Protein 3R0P (pdb70)

Structure (mmCIF, N/CA/C/O backbone):
data_3R0P
#
_entry.id   3R0P
#
_cell.length_a   82.414
_cell.length_b   82.680
_cell.length_c   99.311
_cell.angle_alpha   90.00
_cell.angle_beta   90.00
_cell.angle_gamma   90.00
#
_symmetry.space_group_name_H-M   'P 21 21 21'
#
loop_
_entity.id
_entity.type
_entity.pdbx_description
1 polymer 'L-PSP putative endoribonuclease'
2 water water
#
loop_
_atom_site.group_PDB
_atom_site.id
_atom_site.type_symbol
_atom_site.label_atom_id
_atom_site.label_alt_id
_atom_site.label_comp_id
_atom_site.label_asym_id
_atom_site.label_entity_id
_atom_site.label_seq_id
_atom_site.pdbx_PDB_ins_code
_atom_site.Cartn_x
_atom_site.Cartn_y
_atom_site.Cartn_z
_atom_site.occupancy
_atom_site.B_iso_or_equiv
_atom_site.auth_seq_id
_atom_site.auth_comp_id
_atom_site.auth_asym_id
_atom_site.auth_atom_id
_atom_site.pdbx_PDB_model_num
ATOM 1 N N . ASN A 1 3 ? 6.837 24.794 64.256 1.00 67.82 3 ASN A N 1
ATOM 2 C CA . ASN A 1 3 ? 7.327 26.032 64.851 1.00 62.49 3 ASN A CA 1
ATOM 3 C C . ASN A 1 3 ? 8.534 26.588 64.099 1.00 54.45 3 ASN A C 1
ATOM 4 O O . ASN A 1 3 ? 8.471 27.676 63.538 1.00 54.89 3 ASN A O 1
ATOM 9 N N . LYS A 1 4 ? 9.634 25.845 64.089 1.00 45.67 4 LYS A N 1
ATOM 10 C CA . LYS A 1 4 ? 10.814 26.274 63.350 1.00 46.95 4 LYS A CA 1
ATOM 11 C C . LYS A 1 4 ? 10.913 25.491 62.045 1.00 48.04 4 LYS A C 1
ATOM 12 O O . LYS A 1 4 ? 10.649 24.288 62.007 1.00 50.57 4 LYS A O 1
ATOM 18 N N . ALA A 1 5 ? 11.286 26.177 60.973 1.00 35.67 5 ALA A N 1
ATOM 19 C CA . ALA A 1 5 ? 11.574 25.500 59.722 1.00 35.37 5 ALA A CA 1
ATOM 20 C C . ALA A 1 5 ? 13.019 25.766 59.361 1.00 33.05 5 ALA A C 1
ATOM 21 O O . ALA A 1 5 ? 13.499 26.904 59.455 1.00 28.25 5 ALA A O 1
ATOM 23 N N . ILE A 1 6 ? 13.717 24.714 58.962 1.00 23.94 6 ILE A N 1
ATOM 24 C CA . ILE A 1 6 ? 15.087 24.855 58.502 1.00 22.07 6 ILE A CA 1
ATOM 25 C C . ILE A 1 6 ? 15.126 25.116 57.002 1.00 21.64 6 ILE A C 1
ATOM 26 O O . ILE A 1 6 ? 14.499 24.398 56.224 1.00 23.62 6 ILE A O 1
ATOM 31 N N . ILE A 1 7 ? 15.867 26.144 56.599 1.00 19.72 7 ILE A N 1
ATOM 32 C CA . ILE A 1 7 ? 16.007 26.460 55.188 1.00 17.27 7 ILE A CA 1
ATOM 33 C C . ILE A 1 7 ? 17.190 25.716 54.561 1.00 20.62 7 ILE A C 1
ATOM 34 O O . ILE A 1 7 ? 18.302 25.740 55.092 1.00 24.80 7 ILE A O 1
ATOM 39 N N . HIS A 1 8 ? 16.943 25.062 53.426 1.00 17.95 8 HIS A N 1
ATOM 40 C CA . HIS A 1 8 ? 17.995 24.441 52.638 1.00 21.34 8 HIS A CA 1
ATOM 41 C C . HIS A 1 8 ? 17.894 24.958 51.203 1.00 24.60 8 HIS A C 1
ATOM 42 O O . HIS A 1 8 ? 16.899 24.689 50.539 1.00 27.28 8 HIS A O 1
ATOM 49 N N . SER A 1 9 ? 18.904 25.688 50.730 1.00 22.11 9 SER A N 1
ATOM 50 C CA . SER A 1 9 ? 19.011 26.028 49.308 1.00 19.77 9 SER A CA 1
ATOM 51 C C . SER A 1 9 ? 20.193 25.283 48.726 1.00 22.26 9 SER A C 1
ATOM 52 O O . SER A 1 9 ? 21.284 25.328 49.282 1.00 19.08 9 SER A O 1
ATOM 55 N N . ASP A 1 10 ? 19.995 24.600 47.601 1.00 20.44 10 ASP A N 1
ATOM 56 C CA . ASP A 1 10 ? 21.120 23.941 46.950 1.00 18.00 10 ASP A CA 1
ATOM 57 C C . ASP A 1 10 ? 21.883 24.905 46.041 1.00 22.67 10 ASP A C 1
ATOM 58 O O . ASP A 1 10 ? 22.880 24.534 45.415 1.00 23.68 10 ASP A O 1
ATOM 63 N N . ASN A 1 11 ? 21.417 26.151 46.002 1.00 18.93 11 ASN A N 1
ATOM 64 C CA . ASN A 1 11 ? 22.097 27.219 45.267 1.00 18.98 11 ASN A CA 1
ATOM 65 C C . ASN A 1 11 ? 22.964 28.107 46.149 1.00 29.28 11 ASN A C 1
ATOM 66 O O . ASN A 1 11 ? 23.533 29.094 45.680 1.00 22.99 11 ASN A O 1
ATOM 71 N N . ALA A 1 12 ? 23.042 27.766 47.434 1.00 19.20 12 ALA A N 1
ATOM 72 C CA . ALA A 1 12 ? 23.968 28.424 48.349 1.00 20.16 12 ALA A CA 1
ATOM 73 C C . ALA A 1 12 ? 24.855 27.347 48.968 1.00 19.17 12 ALA A C 1
ATOM 74 O O . ALA A 1 12 ? 24.514 26.160 48.919 1.00 20.12 12 ALA A O 1
ATOM 76 N N . PRO A 1 13 ? 26.019 27.740 49.504 1.00 21.40 13 PRO A N 1
ATOM 77 C CA . PRO A 1 13 ? 26.914 26.710 50.047 1.00 20.74 13 PRO A CA 1
ATOM 78 C C . PRO A 1 13 ? 26.222 25.883 51.129 1.00 26.18 13 PRO A C 1
ATOM 79 O O . PRO A 1 13 ? 25.515 26.429 51.980 1.00 17.71 13 PRO A O 1
ATOM 83 N N . ALA A 1 14 ? 26.400 24.568 51.071 1.00 20.51 14 ALA A N 1
ATOM 84 C CA . ALA A 1 14 ? 25.845 23.683 52.088 1.00 22.40 14 ALA A CA 1
ATOM 85 C C . ALA A 1 14 ? 26.296 24.096 53.479 1.00 22.04 14 ALA A C 1
ATOM 86 O O . ALA A 1 14 ? 27.459 24.430 53.684 1.00 23.17 14 ALA A O 1
ATOM 88 N N . ALA A 1 15 ? 25.375 24.074 54.434 1.00 23.14 15 ALA A N 1
ATOM 89 C CA . ALA A 1 15 ? 25.742 24.337 55.821 1.00 28.45 15 ALA A CA 1
ATOM 90 C C . ALA A 1 15 ? 26.344 23.059 56.391 1.00 28.54 15 ALA A C 1
ATOM 91 O O . ALA A 1 15 ? 25.620 22.127 56.728 1.00 32.49 15 ALA A O 1
ATOM 93 N N . ILE A 1 16 ? 27.668 22.989 56.466 1.00 23.11 16 ILE A N 1
ATOM 94 C CA . ILE A 1 16 ? 28.301 21.801 57.030 1.00 28.09 16 ILE A CA 1
ATOM 95 C C . ILE A 1 16 ? 28.440 21.957 58.541 1.00 26.21 16 ILE A C 1
ATOM 96 O O . ILE A 1 16 ? 28.678 23.056 59.037 1.00 27.73 16 ILE A O 1
ATOM 101 N N . GLY A 1 17 ? 28.297 20.860 59.276 1.00 25.20 17 GLY A N 1
ATOM 102 C CA . GLY A 1 17 ? 28.468 20.932 60.720 1.00 24.31 17 GLY A CA 1
ATOM 103 C C . GLY A 1 17 ? 27.230 21.411 61.456 1.00 27.01 17 GLY A C 1
ATOM 104 O O . GLY A 1 17 ? 26.102 21.188 61.009 1.00 25.87 17 GLY A O 1
ATOM 105 N N . THR A 1 18 ? 27.425 22.080 62.591 1.00 23.24 18 THR A N 1
ATOM 106 C CA . THR A 1 18 ? 26.309 22.282 63.504 1.00 22.32 18 THR A CA 1
ATOM 107 C C . THR A 1 18 ? 25.575 23.607 63.318 1.00 23.93 18 THR A C 1
ATOM 108 O O . THR A 1 18 ? 25.321 24.328 64.289 1.00 22.21 18 THR A O 1
ATOM 112 N N . TYR A 1 19 ? 25.229 23.934 62.078 1.00 19.64 19 TYR A N 1
ATOM 113 C CA . TYR A 1 19 ? 24.396 25.113 61.838 1.00 13.99 19 TYR A CA 1
ATOM 114 C C . TYR A 1 19 ? 23.483 24.895 60.638 1.00 23.85 19 TYR A C 1
ATOM 115 O O . TYR A 1 19 ? 23.664 23.918 59.885 1.00 19.87 19 TYR A O 1
ATOM 124 N N . SER A 1 20 ? 22.488 25.772 60.496 1.00 18.96 20 SER A N 1
ATOM 125 C CA . SER A 1 20 ? 21.566 25.751 59.361 1.00 14.92 20 SER A CA 1
ATOM 126 C C . SER A 1 20 ? 21.823 26.992 58.515 1.00 20.42 20 SER A C 1
ATOM 127 O O . SER A 1 20 ? 22.232 28.013 59.042 1.00 18.14 20 SER A O 1
ATOM 130 N N . GLN A 1 21 ? 21.566 26.913 57.215 1.00 13.78 21 GLN A N 1
ATOM 131 C CA . GLN A 1 21 ? 21.708 28.088 56.356 1.00 10.89 21 GLN A CA 1
ATOM 132 C C . GLN A 1 21 ? 20.820 29.213 56.861 1.00 16.10 21 GLN A C 1
ATOM 133 O O . GLN A 1 21 ? 21.205 30.380 56.848 1.00 16.29 21 GLN A O 1
ATOM 139 N N . ALA A 1 22 ? 19.615 28.852 57.287 1.00 17.42 22 ALA A N 1
ATOM 140 C CA . ALA A 1 22 ? 18.708 29.816 57.908 1.00 18.38 22 ALA A CA 1
ATOM 141 C C . ALA A 1 22 ? 17.627 29.084 58.688 1.00 18.36 22 ALA A C 1
ATOM 142 O O . ALA A 1 22 ? 17.364 27.899 58.451 1.00 17.58 22 ALA A O 1
ATOM 144 N N . VAL A 1 23 ? 17.018 29.787 59.639 1.00 18.04 23 VAL A N 1
ATOM 145 C CA . VAL A 1 23 ? 15.913 29.241 60.415 1.00 17.79 23 VAL A CA 1
ATOM 146 C C . VAL A 1 23 ? 14.759 30.210 60.284 1.00 18.81 23 VAL A C 1
ATOM 147 O O . VAL A 1 23 ? 14.922 31.411 60.499 1.00 21.32 23 VAL A O 1
ATOM 151 N N . LYS A 1 24 ? 13.586 29.689 59.959 1.00 19.83 24 LYS A N 1
ATOM 152 C CA . LYS A 1 24 ? 12.411 30.533 59.774 1.00 23.72 24 LYS A CA 1
ATOM 153 C C . LYS A 1 24 ? 11.360 30.213 60.825 1.00 28.05 24 LYS A C 1
ATOM 154 O O . LYS A 1 24 ? 11.020 29.051 61.032 1.00 26.12 24 LYS A O 1
ATOM 160 N N . VAL A 1 25 ? 10.847 31.249 61.483 1.00 25.74 25 VAL A N 1
ATOM 161 C CA . VAL A 1 25 ? 9.839 31.077 62.519 1.00 27.46 25 VAL A CA 1
ATOM 162 C C . VAL A 1 25 ? 8.841 32.234 62.451 1.00 32.28 25 VAL A C 1
ATOM 163 O O . VAL A 1 25 ? 9.220 33.396 62.598 1.00 26.37 25 VAL A O 1
ATOM 167 N N . ASN A 1 26 ? 7.577 31.914 62.176 1.00 34.66 26 ASN A N 1
ATOM 168 C CA . ASN A 1 26 ? 6.521 32.925 62.077 1.00 42.83 26 ASN A CA 1
ATOM 169 C C . ASN A 1 26 ? 6.876 34.126 61.181 1.00 45.31 26 ASN A C 1
ATOM 170 O O . ASN A 1 26 ? 6.758 35.279 61.600 1.00 45.09 26 ASN A O 1
ATOM 175 N N . ASN A 1 27 ? 7.304 33.859 59.951 1.00 45.99 27 ASN A N 1
ATOM 176 C CA . ASN A 1 27 ? 7.586 34.935 58.986 1.00 42.44 27 ASN A CA 1
ATOM 177 C C . ASN A 1 27 ? 8.884 35.734 59.206 1.00 31.74 27 ASN A C 1
ATOM 178 O O . ASN A 1 27 ? 9.223 36.609 58.401 1.00 38.83 27 ASN A O 1
ATOM 183 N N . THR A 1 28 ? 9.602 35.456 60.289 1.00 25.38 28 THR A N 1
ATOM 184 C CA . THR A 1 28 ? 10.942 36.005 60.449 1.00 19.62 28 THR A CA 1
ATOM 185 C C . THR A 1 28 ? 11.992 34.956 60.107 1.00 24.35 28 THR A C 1
ATOM 186 O O . THR A 1 28 ? 11.920 33.812 60.574 1.00 23.50 28 THR A O 1
ATOM 190 N N . VAL A 1 29 ? 12.963 35.332 59.284 1.00 18.76 29 VAL A N 1
ATOM 191 C CA . VAL A 1 29 ? 14.011 34.396 58.883 1.00 20.29 29 VAL A CA 1
ATOM 192 C C . VAL A 1 29 ? 15.369 34.879 59.362 1.00 19.41 29 VAL A C 1
ATOM 193 O O . VAL A 1 29 ? 15.808 35.981 59.019 1.00 19.77 29 VAL A O 1
ATOM 197 N N . TYR A 1 30 ? 16.018 34.052 60.172 1.00 18.97 30 TYR A N 1
ATOM 198 C CA . TYR A 1 30 ? 17.365 34.326 60.652 1.00 18.95 30 TYR A CA 1
ATOM 199 C C . TYR A 1 30 ? 18.411 33.703 59.735 1.00 18.58 30 TYR A C 1
ATOM 200 O O . TYR A 1 30 ? 18.515 32.477 59.636 1.00 15.93 30 TYR A O 1
ATOM 209 N N . LEU A 1 31 ? 19.193 34.555 59.077 1.00 14.09 31 LEU A N 1
ATOM 210 C CA . LEU A 1 31 ? 20.145 34.101 58.066 1.00 15.19 31 LEU A CA 1
ATOM 211 C C . LEU A 1 31 ? 21.539 33.930 58.646 1.00 18.16 31 LEU A C 1
ATOM 212 O O . LEU A 1 31 ? 22.053 34.836 59.297 1.00 16.59 31 LEU A O 1
ATOM 217 N N . SER A 1 32 ? 22.161 32.781 58.391 1.00 14.06 32 SER A N 1
ATOM 218 C CA . SER A 1 32 ? 23.566 32.595 58.736 1.00 14.58 32 SER A CA 1
ATOM 219 C C . SER A 1 32 ? 24.486 33.483 57.915 1.00 14.47 32 SER A C 1
ATOM 220 O O . SER A 1 32 ? 24.124 33.942 56.835 1.00 18.62 32 SER A O 1
ATOM 223 N N . GLY A 1 33 ? 25.696 33.688 58.416 1.00 18.57 33 GLY A N 1
ATOM 224 C CA . GLY A 1 33 ? 26.713 34.393 57.667 1.00 20.29 33 GLY A CA 1
ATOM 225 C C . GLY A 1 33 ? 27.076 33.668 56.384 1.00 20.88 33 GLY A C 1
ATOM 226 O O . GLY A 1 33 ? 27.332 32.467 56.395 1.00 18.12 33 GLY A O 1
ATOM 227 N N . GLN A 1 34 ? 27.094 34.398 55.273 1.00 19.50 34 GLN A N 1
ATOM 228 C CA . GLN A 1 34 ? 27.538 33.839 53.998 1.00 13.47 34 GLN A CA 1
ATOM 229 C C . GLN A 1 34 ? 28.880 34.456 53.653 1.00 17.80 34 GLN A C 1
ATOM 230 O O . GLN A 1 34 ? 29.087 35.655 53.854 1.00 17.08 34 GLN A O 1
ATOM 236 N N . ILE A 1 35 ? 29.785 33.631 53.140 1.00 18.29 35 ILE A N 1
ATOM 237 C CA . ILE A 1 35 ? 31.070 34.090 52.627 1.00 21.66 35 ILE A CA 1
ATOM 238 C C . ILE A 1 35 ? 31.115 33.835 51.104 1.00 20.15 35 ILE A C 1
ATOM 239 O O . ILE A 1 35 ? 30.182 33.256 50.552 1.00 20.66 35 ILE A O 1
ATOM 244 N N . PRO A 1 36 ? 32.183 34.285 50.419 1.00 17.54 36 PRO A N 1
ATOM 245 C CA . PRO A 1 36 ? 32.125 34.212 48.952 1.00 16.14 36 PRO A CA 1
ATOM 246 C C . PRO A 1 36 ? 32.438 32.820 48.392 1.00 17.42 36 PRO A C 1
ATOM 247 O O . PRO A 1 36 ? 33.081 32.740 47.342 1.00 22.33 36 PRO A O 1
ATOM 251 N N . LEU A 1 37 ? 31.993 31.763 49.071 1.00 17.12 37 LEU A N 1
ATOM 252 C CA . LEU A 1 37 ? 32.130 30.394 48.547 1.00 20.07 37 LEU A CA 1
ATOM 253 C C . LEU A 1 37 ? 31.284 30.163 47.301 1.00 20.42 37 LEU A C 1
ATOM 254 O O . LEU A 1 37 ? 30.114 30.522 47.272 1.00 17.36 37 LEU A O 1
ATOM 259 N N . ASP A 1 38 ? 31.870 29.534 46.282 1.00 15.45 38 ASP A N 1
ATOM 260 C CA . ASP A 1 38 ? 31.091 29.015 45.166 1.00 16.38 38 ASP A CA 1
ATOM 261 C C . ASP A 1 38 ? 30.425 27.731 45.652 1.00 20.90 38 ASP A C 1
ATOM 262 O O . ASP A 1 38 ? 31.111 26.798 46.078 1.00 21.34 38 ASP A O 1
ATOM 267 N N . PRO A 1 39 ? 29.085 27.673 45.604 1.00 18.20 39 PRO A N 1
ATOM 268 C CA . PRO A 1 39 ? 28.415 26.509 46.194 1.00 19.70 39 PRO A CA 1
ATOM 269 C C . PRO A 1 39 ? 28.805 25.215 45.474 1.00 22.04 39 PRO A C 1
ATOM 270 O O . PRO A 1 39 ? 28.727 24.140 46.067 1.00 20.77 39 PRO A O 1
ATOM 274 N N . VAL A 1 40 ? 29.234 25.324 44.220 1.00 22.48 40 VAL A N 1
ATOM 275 C CA . VAL A 1 40 ? 29.657 24.141 43.459 1.00 20.21 40 VAL A CA 1
ATOM 276 C C . VAL A 1 40 ? 30.980 23.597 43.995 1.00 23.57 40 VAL A C 1
ATOM 277 O O . VAL A 1 40 ? 31.096 22.417 44.307 1.00 32.45 40 VAL A O 1
ATOM 281 N N . THR A 1 41 ? 31.982 24.461 44.111 1.00 22.54 41 THR A N 1
ATOM 282 C CA . THR A 1 41 ? 33.320 23.992 44.451 1.00 24.35 41 THR A CA 1
ATOM 283 C C . THR A 1 41 ? 33.574 23.972 45.944 1.00 30.79 41 THR A C 1
ATOM 284 O O . THR A 1 41 ? 34.469 23.274 46.415 1.00 29.22 41 THR A O 1
ATOM 288 N N . MET A 1 42 ? 32.770 24.733 46.681 1.00 25.40 42 MET A N 1
ATOM 289 C CA . MET A 1 42 ? 33.033 25.021 48.087 1.00 26.32 42 MET A CA 1
ATOM 290 C C . MET A 1 42 ? 34.433 25.577 48.288 1.00 26.33 42 MET A C 1
ATOM 291 O O . MET A 1 42 ? 35.070 25.336 49.313 1.00 29.60 42 MET A O 1
ATOM 296 N N . GLN A 1 43 ? 34.901 26.327 47.294 1.00 25.43 43 GLN A N 1
ATOM 297 C CA . GLN A 1 43 ? 36.075 27.176 47.436 1.00 23.96 43 GLN A CA 1
ATOM 298 C C . GLN A 1 43 ? 35.644 28.619 47.146 1.00 24.43 43 GLN A C 1
ATOM 299 O O . GLN A 1 43 ? 34.601 28.842 46.530 1.00 22.19 43 GLN A O 1
ATOM 305 N N . LEU A 1 44 ? 36.426 29.599 47.600 1.00 23.49 44 LEU A N 1
ATOM 306 C CA . LEU A 1 44 ? 36.122 30.999 47.309 1.00 24.32 44 LEU A CA 1
ATOM 307 C C . LEU A 1 44 ? 36.087 31.234 45.802 1.00 29.21 44 LEU A C 1
ATOM 308 O O . LEU A 1 44 ? 36.849 30.617 45.052 1.00 30.09 44 LEU A O 1
ATOM 313 N N . VAL A 1 45 ? 35.201 32.113 45.352 1.00 27.58 45 VAL A N 1
ATOM 314 C CA . VAL A 1 45 ? 35.232 32.525 43.958 1.00 27.58 45 VAL A CA 1
ATOM 315 C C . VAL A 1 45 ? 36.549 33.244 43.718 1.00 32.94 45 VAL A C 1
ATOM 316 O O . VAL A 1 45 ? 37.075 33.894 44.620 1.00 33.33 45 VAL A O 1
ATOM 320 N N . GLU A 1 46 ? 37.094 33.115 42.511 1.00 32.20 46 GLU A N 1
ATOM 321 C CA . GLU A 1 46 ? 38.337 33.799 42.162 1.00 35.65 46 GLU A CA 1
ATOM 322 C C . GLU A 1 46 ? 38.031 35.199 41.643 1.00 32.53 46 GLU A C 1
ATOM 323 O O . GLU A 1 46 ? 37.084 35.388 40.883 1.00 43.74 46 GLU A O 1
ATOM 329 N N . GLY A 1 47 ? 38.817 36.179 42.071 1.00 31.87 47 GLY A N 1
ATOM 330 C CA . GLY A 1 47 ? 38.610 37.557 41.646 1.00 34.18 47 GLY A CA 1
ATOM 331 C C . GLY A 1 47 ? 38.809 38.580 42.752 1.00 39.01 47 GLY A C 1
ATOM 332 O O . GLY A 1 47 ? 39.093 38.226 43.897 1.00 41.18 47 GLY A O 1
ATOM 333 N N . ASP A 1 48 ? 38.660 39.856 42.408 1.00 35.08 48 ASP A N 1
ATOM 334 C CA . ASP A 1 48 ? 38.898 40.938 43.360 1.00 35.42 48 ASP A CA 1
ATOM 335 C C . ASP A 1 48 ? 37.748 41.097 44.350 1.00 31.92 48 ASP A C 1
ATOM 336 O O . ASP A 1 48 ? 36.810 40.307 44.364 1.00 28.75 48 ASP A O 1
ATOM 341 N N . PHE A 1 49 ? 37.818 42.129 45.180 1.00 32.40 49 PHE A N 1
ATOM 342 C CA . PHE A 1 49 ? 36.842 42.251 46.244 1.00 29.54 49 PHE A CA 1
ATOM 343 C C . PHE A 1 49 ? 35.417 42.299 45.708 1.00 29.75 49 PHE A C 1
ATOM 344 O O . PHE A 1 49 ? 34.524 41.665 46.269 1.00 28.08 49 PHE A O 1
ATOM 352 N N . ALA A 1 50 ? 35.199 43.060 44.634 1.00 28.48 50 ALA A N 1
ATOM 353 C CA . ALA A 1 50 ? 33.864 43.152 44.041 1.00 26.11 50 ALA A CA 1
ATOM 354 C C . ALA A 1 50 ? 33.296 41.773 43.684 1.00 28.05 50 ALA A C 1
ATOM 355 O O . ALA A 1 50 ? 32.1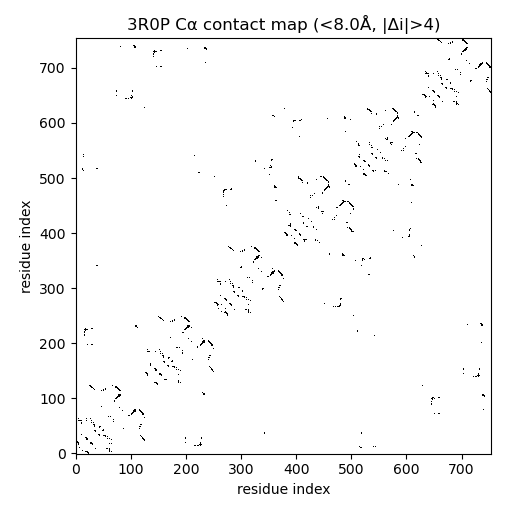23 41.499 43.935 1.00 28.39 50 ALA A O 1
ATOM 357 N N . VAL A 1 51 ? 34.115 40.910 43.084 1.00 25.36 51 VAL A N 1
ATOM 358 C CA . VAL A 1 51 ? 33.664 39.551 42.766 1.00 20.82 51 VAL A CA 1
ATOM 359 C C . VAL A 1 51 ? 33.235 38.802 44.035 1.00 25.13 51 VAL A C 1
ATOM 360 O O . VAL A 1 51 ? 32.187 38.153 44.058 1.00 21.42 51 VAL A O 1
ATOM 364 N N . GLN A 1 52 ? 34.043 38.902 45.089 1.00 25.43 52 GLN A N 1
ATOM 365 C CA . GLN A 1 52 ? 33.701 38.289 46.367 1.00 24.85 52 GLN A CA 1
ATOM 366 C C . GLN A 1 52 ? 32.379 38.829 46.917 1.00 21.77 52 GLN A C 1
ATOM 367 O O . GLN A 1 52 ? 31.542 38.058 47.403 1.00 20.57 52 GLN A O 1
ATOM 373 N N . ALA A 1 53 ? 32.185 40.149 46.834 1.00 22.47 53 ALA A N 1
ATOM 374 C CA . ALA A 1 53 ? 30.974 40.767 47.377 1.00 23.28 53 ALA A CA 1
ATOM 375 C C . ALA A 1 53 ? 29.756 40.303 46.592 1.00 21.60 53 ALA A C 1
ATOM 376 O O . ALA A 1 53 ? 28.720 39.997 47.171 1.00 21.18 53 ALA A O 1
ATOM 378 N N . HIS A 1 54 ? 29.875 40.257 45.267 1.00 24.35 54 HIS A N 1
ATOM 379 C CA . HIS A 1 54 ? 28.793 39.716 44.456 1.00 20.46 54 HIS A CA 1
ATOM 380 C C . HIS A 1 54 ? 28.409 38.324 44.925 1.00 17.47 54 HIS A C 1
ATOM 381 O O . HIS A 1 54 ? 27.230 38.018 45.066 1.00 21.91 54 HIS A O 1
ATOM 388 N N . GLN A 1 55 ? 29.405 37.472 45.151 1.00 17.23 55 GLN A N 1
ATOM 389 C CA . GLN A 1 55 ? 29.115 36.091 45.537 1.00 20.49 55 GLN A CA 1
ATOM 390 C C . GLN A 1 55 ? 28.408 36.007 46.895 1.00 17.78 55 GLN A C 1
ATOM 391 O O . GLN A 1 55 ? 27.504 35.179 47.099 1.00 18.88 55 GLN A O 1
ATOM 397 N N . VAL A 1 56 ? 28.812 36.862 47.827 1.00 18.44 56 VAL A N 1
ATOM 398 C CA . VAL A 1 56 ? 28.141 36.885 49.121 1.00 16.36 56 VAL A CA 1
ATOM 399 C C . VAL A 1 56 ? 26.660 37.184 48.922 1.00 21.22 56 VAL A C 1
ATOM 400 O O . VAL A 1 56 ? 25.807 36.500 49.477 1.00 15.28 56 VAL A O 1
ATOM 404 N N . PHE A 1 57 ? 26.339 38.175 48.089 1.00 20.18 57 PHE A N 1
ATOM 405 C CA . PHE A 1 57 ? 24.926 38.525 47.910 1.00 15.58 57 PHE A CA 1
ATOM 406 C C . PHE A 1 57 ? 24.130 37.511 47.093 1.00 16.66 57 PHE A C 1
ATOM 407 O O . PHE A 1 57 ? 22.956 37.281 47.371 1.00 21.07 57 PHE A O 1
ATOM 415 N N . LYS A 1 58 ? 24.768 36.898 46.099 1.00 16.22 58 LYS A N 1
ATOM 416 C CA . LYS A 1 58 ? 24.146 35.773 45.390 1.00 17.36 58 LYS A CA 1
ATOM 417 C C . LYS A 1 58 ? 23.799 34.622 46.345 1.00 17.43 58 LYS A C 1
ATOM 418 O O . LYS A 1 58 ? 22.693 34.073 46.304 1.00 14.89 58 LYS A O 1
ATOM 424 N N . ASN A 1 59 ? 24.751 34.271 47.204 1.00 19.49 59 ASN A N 1
ATOM 425 C CA . ASN A 1 59 ? 24.520 33.268 48.242 1.00 17.75 59 ASN A CA 1
ATOM 426 C C . ASN A 1 59 ? 23.363 33.618 49.170 1.00 18.46 59 ASN A C 1
ATOM 427 O O . ASN A 1 59 ? 22.493 32.778 49.429 1.00 18.66 59 ASN A O 1
ATOM 432 N N . LEU A 1 60 ? 23.348 34.845 49.693 1.00 17.91 60 LEU A N 1
ATOM 433 C CA . LEU A 1 60 ? 22.256 35.249 50.566 1.00 14.54 60 LEU A CA 1
ATOM 434 C C . LEU A 1 60 ? 20.934 35.198 49.824 1.00 15.76 60 LEU A C 1
ATOM 435 O O . LEU A 1 60 ? 19.925 34.731 50.369 1.00 18.90 60 LEU A O 1
ATOM 440 N N . ARG A 1 61 ? 20.926 35.691 48.586 1.00 16.15 61 ARG A N 1
ATOM 441 C CA . ARG A 1 61 ? 19.691 35.698 47.821 1.00 17.12 61 ARG A CA 1
ATOM 442 C C . ARG A 1 61 ? 19.128 34.276 47.690 1.00 15.91 61 ARG A C 1
ATOM 443 O O . ARG A 1 61 ? 17.921 34.060 47.834 1.00 21.68 61 ARG A O 1
ATOM 451 N N . ALA A 1 62 ? 20.002 33.311 47.416 1.00 17.19 62 ALA A N 1
ATOM 452 C CA . ALA A 1 62 ? 19.574 31.921 47.286 1.00 14.88 62 ALA A CA 1
ATOM 453 C C . ALA A 1 62 ? 18.917 31.424 48.573 1.00 22.26 62 ALA A C 1
ATOM 454 O O . ALA A 1 62 ? 17.876 30.774 48.548 1.00 17.67 62 ALA A O 1
ATOM 456 N N . VAL A 1 63 ? 19.512 31.747 49.713 1.00 18.75 63 VAL A N 1
ATOM 457 C CA . VAL A 1 63 ? 18.898 31.356 50.973 1.00 14.16 63 VAL A CA 1
ATOM 458 C C . VAL A 1 63 ? 17.546 32.057 51.149 1.00 17.26 63 VAL A C 1
ATOM 459 O O . VAL A 1 63 ? 16.556 31.422 51.521 1.00 19.29 63 VAL A O 1
ATOM 463 N N . CYS A 1 64 ? 17.493 33.357 50.839 1.00 16.10 64 CYS A N 1
ATOM 464 C CA . CYS A 1 64 ? 16.244 34.106 50.983 1.00 16.46 64 CYS A CA 1
ATOM 465 C C . CYS A 1 64 ? 15.147 33.510 50.103 1.00 17.41 64 CYS A C 1
ATOM 466 O O . CYS A 1 64 ? 14.001 33.388 50.530 1.00 22.29 64 CYS A O 1
ATOM 469 N N . GLU A 1 65 ? 15.499 33.172 48.862 1.00 18.69 65 GLU A N 1
ATOM 470 C CA . GLU A 1 65 ? 14.552 32.535 47.938 1.00 17.75 65 GLU A CA 1
ATOM 471 C C . GLU A 1 65 ? 14.044 31.187 48.446 1.00 21.77 65 GLU A C 1
ATOM 472 O O . GLU A 1 65 ? 12.849 30.896 48.360 1.00 22.97 65 GLU A O 1
ATOM 478 N N . ALA A 1 66 ? 14.940 30.359 48.975 1.00 18.68 66 ALA A N 1
ATOM 479 C CA . ALA A 1 66 ? 14.512 29.090 49.567 1.00 22.37 66 ALA A CA 1
ATOM 480 C C . ALA A 1 66 ? 13.598 29.316 50.774 1.00 25.64 66 ALA A C 1
ATOM 481 O O . ALA A 1 66 ? 12.832 28.431 51.157 1.00 23.56 66 ALA A O 1
ATOM 483 N N . ALA A 1 67 ? 13.695 30.495 51.382 1.00 20.55 67 ALA A N 1
ATOM 484 C CA . ALA A 1 67 ? 12.899 30.813 52.564 1.00 24.31 67 ALA A CA 1
ATOM 485 C C . ALA A 1 67 ? 11.546 31.409 52.186 1.00 27.40 67 ALA A C 1
ATOM 486 O O . ALA A 1 67 ? 10.753 31.759 53.055 1.00 31.20 67 ALA A O 1
ATOM 488 N N . GLY A 1 68 ? 11.294 31.533 50.886 1.00 25.41 68 GLY A N 1
ATOM 489 C CA . GLY A 1 68 ? 10.010 32.014 50.415 1.00 29.00 68 GLY A CA 1
ATOM 490 C C . GLY A 1 68 ? 9.967 33.498 50.104 1.00 30.58 68 GLY A C 1
ATOM 491 O O . GLY A 1 68 ? 8.890 34.062 49.912 1.00 33.35 68 GLY A O 1
ATOM 492 N N . GLY A 1 69 ? 11.131 34.136 50.051 1.00 28.46 69 GLY A N 1
ATOM 493 C CA . GLY A 1 69 ? 11.183 35.569 49.821 1.00 28.79 69 GLY A CA 1
ATOM 494 C C . GLY A 1 69 ? 12.332 35.950 48.917 1.00 28.49 69 GLY A C 1
ATOM 495 O O . GLY A 1 69 ? 12.639 35.241 47.957 1.00 28.19 69 GLY A O 1
ATOM 496 N N . GLY A 1 70 ? 12.964 37.079 49.218 1.00 28.89 70 GLY A N 1
ATOM 497 C CA . GLY A 1 70 ? 14.120 37.528 48.467 1.00 23.20 70 GLY A CA 1
ATOM 498 C C . GLY A 1 70 ? 14.918 38.532 49.282 1.00 21.78 70 GLY A C 1
ATOM 499 O O . GLY A 1 70 ? 14.582 38.805 50.427 1.00 25.94 70 GLY A O 1
ATOM 500 N N . LEU A 1 71 ? 15.968 39.086 48.686 1.00 23.28 71 LEU A N 1
ATOM 501 C CA . LEU A 1 71 ? 16.809 40.063 49.373 1.00 25.82 71 LEU A CA 1
ATOM 502 C C . LEU A 1 71 ? 16.005 41.285 49.806 1.00 20.34 71 LEU A C 1
ATOM 503 O O . LEU A 1 71 ? 16.338 41.935 50.796 1.00 19.81 71 LEU A O 1
ATOM 508 N N . ARG A 1 72 ? 14.941 41.580 49.062 1.00 21.81 72 ARG A N 1
ATOM 509 C CA . ARG A 1 72 ? 14.066 42.713 49.354 1.00 25.16 72 ARG A CA 1
ATOM 510 C C . ARG A 1 72 ? 13.378 42.564 50.703 1.00 30.52 72 ARG A C 1
ATOM 511 O O . ARG A 1 72 ? 12.895 43.548 51.281 1.00 25.31 72 ARG A O 1
ATOM 515 N N . ASP A 1 73 ? 13.333 41.336 51.214 1.00 22.96 73 ASP A N 1
ATOM 516 C CA . ASP A 1 73 ? 12.706 41.087 52.513 1.00 22.24 73 ASP A CA 1
ATOM 517 C C . ASP A 1 73 ? 13.674 41.204 53.690 1.00 19.31 73 ASP A C 1
ATOM 518 O O . ASP A 1 73 ? 13.264 41.096 54.855 1.00 24.18 73 ASP A O 1
ATOM 523 N N . ILE A 1 74 ? 14.957 41.400 53.402 1.00 16.44 74 ILE A N 1
ATOM 524 C CA . ILE A 1 74 ? 15.942 41.572 54.465 1.00 18.19 74 ILE A CA 1
ATOM 525 C C . ILE A 1 74 ? 15.696 42.919 55.160 1.00 25.60 74 ILE A C 1
ATOM 526 O O . ILE A 1 74 ? 15.553 43.951 54.496 1.00 21.87 74 ILE A O 1
ATOM 531 N N . VAL A 1 75 ? 15.615 42.904 56.488 1.00 19.99 75 VAL A N 1
ATOM 532 C CA . VAL A 1 75 ? 15.385 44.130 57.252 1.00 21.09 75 VAL A CA 1
ATOM 533 C C . VAL A 1 75 ? 16.649 44.623 57.937 1.00 18.37 75 VAL A C 1
ATOM 534 O O . VAL A 1 75 ? 16.775 45.798 58.263 1.00 23.28 75 VAL A O 1
ATOM 538 N N . LYS A 1 76 ? 17.600 43.723 58.137 1.00 16.85 76 LYS A N 1
ATOM 539 C CA . LYS A 1 76 ? 18.846 44.085 58.795 1.00 19.01 76 LYS A CA 1
ATOM 540 C C . LYS A 1 76 ? 19.972 43.245 58.208 1.00 21.82 76 LYS A C 1
ATOM 541 O O . LYS A 1 76 ? 19.852 42.032 58.045 1.00 19.35 76 LYS A O 1
ATOM 547 N N . LEU A 1 77 ? 21.073 43.902 57.881 1.00 18.58 77 LEU A N 1
ATOM 548 C CA . LEU A 1 77 ? 22.204 43.201 57.324 1.00 17.70 77 LEU A CA 1
ATOM 549 C C . LEU A 1 77 ? 23.444 43.566 58.127 1.00 20.63 77 LEU A C 1
ATOM 550 O O . LEU A 1 77 ? 23.704 44.743 58.373 1.00 23.32 77 LEU A O 1
ATOM 555 N N . ASN A 1 78 ? 24.194 42.563 58.564 1.00 16.97 78 ASN A N 1
ATOM 556 C CA . ASN A 1 78 ? 25.495 42.805 59.175 1.00 17.30 78 ASN A CA 1
ATOM 557 C C . ASN A 1 78 ? 26.580 42.495 58.157 1.00 20.75 78 ASN A C 1
ATOM 558 O O . ASN A 1 78 ? 26.607 41.406 57.596 1.00 23.12 78 ASN A O 1
ATOM 563 N N . VAL A 1 79 ? 27.467 43.450 57.910 1.00 19.56 79 VAL A N 1
ATOM 564 C CA . VAL A 1 79 ? 28.554 43.240 56.969 1.00 22.34 79 VAL A CA 1
ATOM 565 C C . VAL A 1 79 ? 29.897 43.308 57.675 1.00 24.19 79 VAL A C 1
ATOM 566 O O . VAL A 1 79 ? 30.232 44.325 58.284 1.00 24.58 79 VAL A O 1
ATOM 570 N N . TYR A 1 80 ? 30.652 42.214 57.595 1.00 18.43 80 TYR A N 1
ATOM 571 C CA . TYR A 1 80 ? 31.976 42.117 58.205 1.00 18.88 80 TYR A CA 1
ATOM 572 C C . TYR A 1 80 ? 33.043 42.149 57.112 1.00 26.37 80 TYR A C 1
ATOM 573 O O . TYR A 1 80 ? 32.994 41.355 56.166 1.00 25.11 80 TYR A O 1
ATOM 582 N N . LEU A 1 81 ? 33.997 43.070 57.237 1.00 21.92 81 LEU A N 1
ATOM 583 C CA . LEU A 1 81 ? 35.072 43.203 56.256 1.00 22.94 81 LEU A CA 1
ATOM 584 C C . LEU A 1 81 ? 36.418 43.097 56.954 1.00 26.91 81 LEU A C 1
ATOM 585 O O . LEU A 1 81 ? 36.596 43.622 58.049 1.00 27.23 81 LEU A O 1
ATOM 590 N N . THR A 1 82 ? 37.374 42.433 56.319 1.00 24.92 82 THR A N 1
ATOM 591 C CA . THR A 1 82 ? 38.737 42.432 56.825 1.00 22.72 82 THR A CA 1
ATOM 592 C C . THR A 1 82 ? 39.367 43.803 56.650 1.00 31.85 82 THR A C 1
ATOM 593 O O . THR A 1 82 ? 40.285 44.159 57.380 1.00 39.91 82 THR A O 1
ATOM 597 N N . ASP A 1 83 ? 38.861 44.581 55.694 1.00 34.21 83 ASP A N 1
ATOM 598 C CA . ASP A 1 83 ? 39.405 45.913 55.422 1.00 32.62 83 ASP A CA 1
ATOM 599 C C . ASP A 1 83 ? 38.304 46.888 54.999 1.00 31.69 83 ASP A C 1
ATOM 600 O O . ASP A 1 83 ? 37.718 46.735 53.928 1.00 29.73 83 ASP A O 1
ATOM 605 N N . LEU A 1 84 ? 38.030 47.897 55.824 1.00 26.87 84 LEU A N 1
ATOM 606 C CA . LEU A 1 84 ? 36.962 48.848 55.510 1.00 27.28 84 LEU A CA 1
ATOM 607 C C . LEU A 1 84 ? 37.279 49.736 54.314 1.00 32.14 84 LEU A C 1
ATOM 608 O O . LEU A 1 84 ? 36.401 50.436 53.806 1.00 32.03 84 LEU A O 1
ATOM 613 N N . ALA A 1 85 ? 38.531 49.724 53.873 1.00 35.96 85 ALA A N 1
ATOM 614 C CA . ALA A 1 85 ? 38.886 50.414 52.639 1.00 43.26 85 ALA A CA 1
ATOM 615 C C . ALA A 1 85 ? 38.042 49.863 51.493 1.00 37.50 85 ALA A C 1
ATOM 616 O O . ALA A 1 85 ? 37.828 50.537 50.485 1.00 37.35 85 ALA A O 1
ATOM 618 N N . ASN A 1 86 ? 37.556 48.634 51.662 1.00 30.74 86 ASN A N 1
ATOM 619 C CA . ASN A 1 86 ? 36.736 47.988 50.639 1.00 30.47 86 ASN A CA 1
ATOM 620 C C . ASN A 1 86 ? 35.264 48.384 50.695 1.00 34.22 86 ASN A C 1
ATOM 621 O O . ASN A 1 86 ? 34.481 48.033 49.813 1.00 35.95 86 ASN A O 1
ATOM 626 N N . PHE A 1 87 ? 34.879 49.132 51.719 1.00 33.35 87 PHE A N 1
ATOM 627 C CA . PHE A 1 87 ? 33.456 49.359 51.923 1.00 33.28 87 PHE A CA 1
ATOM 628 C C . PHE A 1 87 ? 32.701 50.115 50.818 1.00 31.32 87 PHE A C 1
ATOM 629 O O . PHE A 1 87 ? 31.532 49.831 50.574 1.00 34.27 87 PHE A O 1
ATOM 637 N N . PRO A 1 88 ? 33.351 51.075 50.141 1.00 34.76 88 PRO A N 1
ATOM 638 C CA . PRO A 1 88 ? 32.614 51.725 49.048 1.00 39.38 88 PRO A CA 1
ATOM 639 C C . PRO A 1 88 ? 32.146 50.725 47.982 1.00 35.37 88 PRO A C 1
ATOM 640 O O . PRO A 1 88 ? 31.066 50.872 47.415 1.00 32.09 88 PRO A O 1
ATOM 644 N N . ILE A 1 89 ? 32.949 49.701 47.726 1.00 34.08 89 ILE A N 1
ATOM 645 C CA . ILE A 1 89 ? 32.552 48.654 46.794 1.00 32.72 89 ILE A CA 1
ATOM 646 C C . ILE A 1 89 ? 31.314 47.922 47.318 1.00 28.83 89 ILE A C 1
ATOM 647 O O . ILE A 1 89 ? 30.450 47.512 46.542 1.00 32.47 89 ILE A O 1
ATOM 652 N N . VAL A 1 90 ? 31.203 47.781 48.635 1.00 31.97 90 VAL A N 1
ATOM 653 C CA . VAL A 1 90 ? 30.024 47.123 49.194 1.00 31.10 90 VAL A CA 1
ATOM 654 C C . VAL A 1 90 ? 28.745 47.913 48.903 1.00 32.27 90 VAL A C 1
ATOM 655 O O . VAL A 1 90 ? 27.740 47.334 48.493 1.00 26.33 90 VAL A O 1
ATOM 659 N N . ASN A 1 91 ? 28.790 49.232 49.104 1.00 33.86 91 ASN A N 1
ATOM 660 C CA . ASN A 1 91 ? 27.668 50.108 48.755 1.00 32.20 91 ASN A CA 1
ATOM 661 C C . ASN A 1 91 ? 27.291 49.947 47.305 1.00 29.42 91 ASN A C 1
ATOM 662 O O . ASN A 1 91 ? 26.117 49.845 46.944 1.00 34.06 91 ASN A O 1
ATOM 667 N N . GLU A 1 92 ? 28.312 49.967 46.466 1.00 29.71 92 GLU A N 1
ATOM 668 C CA . GLU A 1 92 ? 28.128 49.874 45.034 1.00 32.38 92 GLU A CA 1
ATOM 669 C C . GLU A 1 92 ? 27.470 48.552 44.665 1.00 37.26 92 GLU A C 1
ATOM 670 O O . GLU A 1 92 ? 26.456 48.529 43.969 1.00 39.20 92 GLU A O 1
ATOM 676 N N . VAL A 1 93 ? 28.046 47.451 45.139 1.00 29.48 93 VAL A N 1
ATOM 677 C CA . VAL A 1 93 ? 27.502 46.132 44.840 1.00 28.15 93 VAL A CA 1
ATOM 678 C C . VAL A 1 93 ? 26.098 45.961 45.434 1.00 29.81 93 VAL A C 1
ATOM 679 O O . VAL A 1 93 ? 25.199 45.440 44.773 1.00 24.81 93 VAL A O 1
ATOM 683 N N . MET A 1 94 ? 25.903 46.392 46.678 1.00 23.57 94 MET A N 1
ATOM 684 C CA . MET A 1 94 ? 24.582 46.275 47.299 1.00 25.88 94 MET A CA 1
ATOM 685 C C . MET A 1 94 ? 23.505 46.982 46.464 1.00 28.80 94 MET A C 1
ATOM 686 O O . MET A 1 94 ? 22.359 46.532 46.397 1.00 34.14 94 MET A O 1
ATOM 691 N N . GLY A 1 95 ? 23.887 48.071 45.807 1.00 22.45 95 GLY A N 1
ATOM 692 C CA . GLY A 1 95 ? 22.947 48.842 45.013 1.00 27.91 95 GLY A CA 1
ATOM 693 C C . GLY A 1 95 ? 22.383 48.020 43.869 1.00 35.24 95 GLY A C 1
ATOM 694 O O . GLY A 1 95 ? 21.290 48.299 43.368 1.00 37.79 95 GLY A O 1
ATOM 695 N N . GLN A 1 96 ? 23.129 46.996 43.458 1.00 30.78 96 GLN A N 1
ATOM 696 C CA . GLN A 1 96 ? 22.697 46.122 42.369 1.00 29.93 96 GLN A CA 1
ATOM 697 C C . GLN A 1 96 ? 21.748 45.029 42.843 1.00 36.19 96 GLN A C 1
ATOM 698 O O . GLN A 1 96 ? 21.043 44.421 42.030 1.00 39.89 96 GLN A O 1
ATOM 704 N N . TYR A 1 97 ? 21.759 44.761 44.148 1.00 29.97 97 TYR A N 1
ATOM 705 C CA . TYR A 1 97 ? 21.005 43.645 44.723 1.00 29.83 97 TYR A CA 1
ATOM 706 C C . TYR A 1 97 ? 19.802 44.097 45.537 1.00 33.12 97 TYR A C 1
ATOM 707 O O . TYR A 1 97 ? 18.852 43.329 45.722 1.00 31.84 97 TYR A O 1
ATOM 716 N N . PHE A 1 98 ? 19.858 45.334 46.027 1.00 26.78 98 PHE A N 1
ATOM 717 C CA . PHE A 1 98 ? 18.779 45.901 46.818 1.00 33.73 98 PHE A CA 1
ATOM 718 C C . PHE A 1 98 ? 18.267 47.185 46.190 1.00 36.70 98 PHE A C 1
ATOM 719 O O . PHE A 1 98 ? 19.034 47.946 45.605 1.00 31.89 98 PHE A O 1
ATOM 727 N N . GLN A 1 99 ? 16.968 47.424 46.326 1.00 38.04 99 GLN A N 1
ATOM 728 C CA . GLN A 1 99 ? 16.379 48.689 45.924 1.00 38.70 99 GLN A CA 1
ATOM 729 C C . GLN A 1 99 ? 15.785 49.363 47.156 1.00 39.77 99 GLN A C 1
ATOM 730 O O . GLN A 1 99 ? 15.390 48.688 48.112 1.00 42.62 99 GLN A O 1
ATOM 732 N N . ALA A 1 100 ? 15.743 50.689 47.151 1.00 40.78 100 ALA A N 1
ATOM 733 C CA . ALA A 1 100 ? 15.093 51.417 48.231 1.00 43.84 100 ALA A CA 1
ATOM 734 C C . ALA A 1 100 ? 13.676 50.875 48.347 1.00 50.94 100 ALA A C 1
ATOM 735 O O . ALA A 1 100 ? 13.031 50.618 47.334 1.00 55.30 100 ALA A O 1
ATOM 737 N N . PRO A 1 101 ? 13.186 50.676 49.577 1.00 56.24 101 PRO A N 1
ATOM 738 C CA . PRO A 1 101 ? 13.821 50.968 50.865 1.00 57.53 101 PRO A CA 1
ATOM 739 C C . PRO A 1 101 ? 14.898 49.955 51.261 1.00 41.91 101 PRO A C 1
ATOM 740 O O . PRO A 1 101 ? 14.646 48.755 51.257 1.00 54.41 101 PRO A O 1
ATOM 744 N N . TYR A 1 102 ? 16.080 50.449 51.621 1.00 36.10 102 TYR A N 1
ATOM 745 C CA . TYR A 1 102 ? 17.200 49.591 51.995 1.00 24.99 102 TYR A CA 1
ATOM 746 C C . TYR A 1 102 ? 17.084 49.081 53.423 1.00 29.74 102 TYR A C 1
ATOM 747 O O . TYR A 1 102 ? 16.462 49.722 54.279 1.00 27.70 102 TYR A O 1
ATOM 756 N N . PRO A 1 103 ? 17.706 47.927 53.692 1.00 25.39 103 PRO A N 1
ATOM 757 C CA . PRO A 1 103 ? 17.692 47.402 55.057 1.00 23.79 103 PRO A CA 1
ATOM 758 C C . PRO A 1 103 ? 18.527 48.253 56.004 1.00 24.75 103 PRO A C 1
ATOM 759 O O . PRO A 1 103 ? 19.370 49.033 55.567 1.00 19.39 103 PRO A O 1
ATOM 763 N N . ALA A 1 104 ? 18.291 48.084 57.300 1.00 18.04 104 ALA A N 1
ATOM 764 C CA . ALA A 1 104 ? 19.189 48.615 58.300 1.00 18.14 104 ALA A CA 1
ATOM 765 C C . ALA A 1 104 ? 20.495 47.862 58.123 1.00 22.63 104 ALA A C 1
ATOM 766 O O . ALA A 1 104 ? 20.521 46.745 57.596 1.00 17.97 104 ALA A O 1
ATOM 768 N N . ARG A 1 105 ? 21.587 48.465 58.551 1.00 17.10 105 ARG A N 1
ATOM 769 C CA . ARG A 1 105 ? 22.890 47.870 58.308 1.00 18.67 105 ARG A CA 1
ATOM 770 C C . ARG A 1 105 ? 23.880 48.226 59.402 1.00 19.90 105 ARG A C 1
ATOM 771 O O . ARG A 1 105 ? 23.847 49.321 59.957 1.00 19.26 105 ARG A O 1
ATOM 779 N N . ALA A 1 106 ? 24.752 47.287 59.726 1.00 18.82 106 ALA A N 1
ATOM 780 C CA . ALA A 1 106 ? 25.917 47.574 60.547 1.00 18.25 106 ALA A CA 1
ATOM 781 C C . ALA A 1 106 ? 27.114 47.093 59.761 1.00 24.72 106 ALA A C 1
ATOM 782 O O . ALA A 1 106 ? 27.100 45.987 59.203 1.00 24.75 106 ALA A O 1
ATOM 784 N N . ALA A 1 107 ? 28.141 47.926 59.706 1.00 23.07 107 ALA A N 1
ATOM 785 C CA . ALA A 1 107 ? 29.341 47.626 58.940 1.00 26.96 107 ALA A CA 1
ATOM 786 C C . ALA A 1 107 ? 30.523 47.637 59.876 1.00 29.01 107 ALA A C 1
ATOM 787 O O . ALA A 1 107 ? 30.827 48.668 60.496 1.00 26.84 107 ALA A O 1
ATOM 789 N N . ILE A 1 108 ? 31.195 46.499 59.976 1.00 22.78 108 ILE A N 1
ATOM 790 C CA . ILE A 1 108 ? 32.247 46.336 60.964 1.00 18.68 108 ILE A CA 1
ATOM 791 C C . ILE A 1 108 ? 33.538 45.829 60.341 1.00 22.58 108 ILE A C 1
ATOM 792 O O . ILE A 1 108 ? 33.528 44.870 59.565 1.00 26.54 108 ILE A O 1
ATOM 797 N N . GLY A 1 109 ? 34.652 46.444 60.716 1.00 21.30 109 GLY A N 1
ATOM 79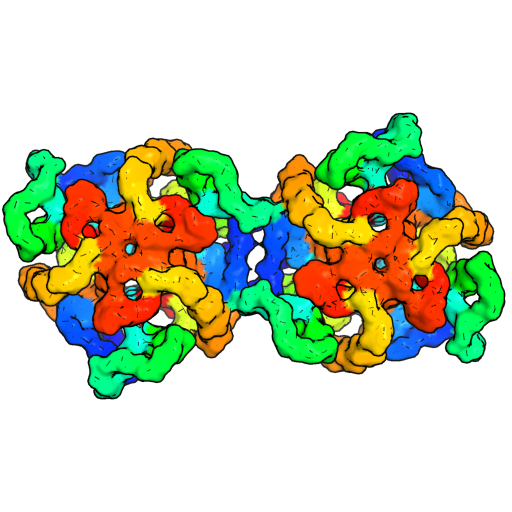8 C CA . GLY A 1 109 ? 35.957 45.982 60.285 1.00 24.36 109 GLY A CA 1
ATOM 799 C C . GLY A 1 109 ? 36.481 44.980 61.295 1.00 29.53 109 GLY A C 1
ATOM 800 O O . GLY A 1 109 ? 36.722 45.319 62.454 1.00 25.52 109 GLY A O 1
ATOM 801 N N . ILE A 1 110 ? 36.653 43.736 60.863 1.00 25.79 110 ILE A N 1
ATOM 802 C CA . ILE A 1 110 ? 37.097 42.687 61.777 1.00 27.80 110 ILE A CA 1
ATOM 803 C C . ILE A 1 110 ? 38.469 42.138 61.398 1.00 27.77 110 ILE A C 1
ATOM 804 O O . ILE A 1 110 ? 39.113 42.638 60.476 1.00 32.23 110 ILE A O 1
ATOM 809 N N . ASN A 1 111 ? 38.921 41.122 62.122 1.00 27.78 111 ASN A N 1
ATOM 810 C CA . ASN A 1 111 ? 40.280 40.628 61.938 1.00 34.74 111 ASN A CA 1
ATOM 811 C C . ASN A 1 111 ? 40.402 39.512 60.914 1.00 37.25 111 ASN A C 1
ATOM 812 O O . ASN A 1 111 ? 41.265 39.560 60.036 1.00 36.98 111 ASN A O 1
ATOM 817 N N . GLN A 1 112 ? 39.548 38.502 61.029 1.00 30.11 112 GLN A N 1
ATOM 818 C CA . GLN A 1 112 ? 39.574 37.408 60.065 1.00 26.19 112 GLN A CA 1
ATOM 819 C C . GLN A 1 112 ? 38.210 36.753 59.873 1.00 29.45 112 GLN A C 1
ATOM 820 O O . GLN A 1 112 ? 37.324 36.869 60.720 1.00 28.32 112 GLN A O 1
ATOM 826 N N . LEU A 1 113 ? 38.051 36.070 58.745 1.00 25.51 113 LEU A N 1
ATOM 827 C CA . LEU A 1 113 ? 36.790 35.441 58.411 1.00 24.48 113 LEU A CA 1
ATOM 828 C C . LEU A 1 113 ? 37.049 34.019 57.969 1.00 25.90 113 LEU A C 1
ATOM 829 O O . LEU A 1 113 ? 38.177 33.681 57.618 1.00 28.11 113 LEU A O 1
ATOM 834 N N . PRO A 1 114 ? 36.008 33.174 57.988 1.00 25.63 114 PRO A N 1
ATOM 835 C CA . PRO A 1 114 ? 36.181 31.801 57.495 1.00 29.79 114 PRO A CA 1
ATOM 836 C C . PRO A 1 114 ? 36.767 31.766 56.081 1.00 29.65 114 PRO A C 1
ATOM 837 O O . PRO A 1 114 ? 36.447 32.618 55.236 1.00 23.18 114 PRO A O 1
ATOM 841 N N . ARG A 1 115 ? 37.634 30.785 55.842 1.00 28.12 115 ARG A N 1
ATOM 842 C CA . ARG A 1 115 ? 38.250 30.572 54.531 1.00 36.53 115 ARG A CA 1
ATOM 843 C C . ARG A 1 115 ? 39.045 31.781 54.046 1.00 34.50 115 ARG A C 1
ATOM 844 O O . ARG A 1 115 ? 39.312 31.903 52.855 1.00 32.57 115 ARG A O 1
ATOM 852 N N . ALA A 1 116 ? 39.419 32.666 54.966 1.00 28.76 116 ALA A N 1
ATOM 853 C CA . ALA A 1 116 ? 40.219 33.839 54.623 1.00 34.98 116 ALA A CA 1
ATOM 854 C C . ALA A 1 116 ? 39.458 34.803 53.711 1.00 33.02 116 ALA A C 1
ATOM 855 O O . ALA A 1 116 ? 40.055 35.588 52.972 1.00 33.97 116 ALA A O 1
ATOM 857 N N . SER A 1 117 ? 38.134 34.734 53.777 1.00 28.59 117 SER A N 1
ATOM 858 C CA . SER A 1 117 ? 37.262 35.630 53.030 1.00 25.10 117 SER A CA 1
ATOM 859 C C . SER A 1 117 ? 37.518 37.112 53.356 1.00 31.80 117 SER A C 1
ATOM 860 O O . SER A 1 117 ? 38.006 37.453 54.440 1.00 30.06 117 SER A O 1
ATOM 863 N N . LEU A 1 118 ? 37.176 37.987 52.417 1.00 24.72 118 LEU A N 1
ATOM 864 C CA . LEU A 1 118 ? 37.331 39.421 52.626 1.00 27.43 118 LEU A CA 1
ATOM 865 C C . LEU A 1 118 ? 36.035 40.045 53.123 1.00 28.59 118 LEU A C 1
ATOM 866 O O . LEU A 1 118 ? 36.018 41.197 53.572 1.00 26.14 118 LEU A O 1
ATOM 871 N N . ILE A 1 119 ? 34.950 39.288 53.023 1.00 25.11 119 ILE A N 1
ATOM 872 C CA . ILE A 1 119 ? 33.632 39.782 53.400 1.00 20.26 119 ILE A CA 1
ATOM 873 C C . ILE A 1 119 ? 32.714 38.630 53.800 1.00 23.38 119 ILE A C 1
ATOM 874 O O . ILE A 1 119 ? 32.726 37.558 53.186 1.00 23.49 119 ILE A O 1
ATOM 879 N N . GLU A 1 120 ? 31.936 38.854 54.854 1.00 19.62 120 GLU A N 1
ATOM 880 C CA . GLU A 1 120 ? 30.883 37.941 55.247 1.00 22.18 120 GLU A CA 1
ATOM 881 C C . GLU A 1 120 ? 29.683 38.801 55.589 1.00 20.84 120 GLU A C 1
ATOM 882 O O . GLU A 1 120 ? 29.841 39.877 56.152 1.00 19.83 120 GLU A O 1
ATOM 888 N N . ALA A 1 121 ? 28.482 38.347 55.257 1.00 16.02 121 ALA A N 1
ATOM 889 C CA . ALA A 1 121 ? 27.304 39.119 55.643 1.00 13.38 121 ALA A CA 1
ATOM 890 C C . ALA A 1 121 ? 26.228 38.192 56.159 1.00 17.75 121 ALA A C 1
ATOM 891 O O . ALA A 1 121 ? 26.035 37.091 55.639 1.00 17.28 121 ALA A O 1
ATOM 893 N N . ASP A 1 122 ? 25.543 38.604 57.215 1.00 16.10 122 ASP A N 1
ATOM 894 C CA . ASP A 1 122 ? 24.418 37.801 57.699 1.00 20.39 122 ASP A CA 1
ATOM 895 C C . ASP A 1 122 ? 23.253 38.748 57.921 1.00 23.38 122 ASP A C 1
ATOM 896 O O . ASP A 1 122 ? 23.366 39.932 57.638 1.00 24.23 122 ASP A O 1
ATOM 901 N N . GLY A 1 123 ? 22.126 38.253 58.403 1.00 19.91 123 GLY A N 1
ATOM 902 C CA . GLY A 1 123 ? 21.033 39.170 58.627 1.00 22.72 123 GLY A CA 1
ATOM 903 C C . GLY A 1 123 ? 19.730 38.574 59.068 1.00 23.78 123 GLY A C 1
ATOM 904 O O . GLY A 1 123 ? 19.663 37.418 59.511 1.00 20.17 123 GLY A O 1
ATOM 905 N N . ILE A 1 124 ? 18.696 39.398 58.968 1.00 16.60 124 ILE A N 1
ATOM 906 C CA . ILE A 1 124 ? 17.353 39.030 59.363 1.00 15.82 124 ILE A CA 1
ATOM 907 C C . ILE A 1 124 ? 16.412 39.468 58.259 1.00 20.72 124 ILE A C 1
ATOM 908 O O . ILE A 1 124 ? 16.512 40.597 57.760 1.00 22.27 124 ILE A O 1
ATOM 913 N N . MET A 1 125 ? 15.524 38.558 57.865 1.00 18.24 125 MET A N 1
ATOM 914 C CA . MET A 1 125 ? 14.540 38.785 56.820 1.00 20.45 125 MET A CA 1
ATOM 915 C C . MET A 1 125 ? 13.161 38.653 57.447 1.00 26.38 125 MET A C 1
ATOM 916 O O . MET A 1 125 ? 12.947 37.818 58.318 1.00 26.38 125 MET A O 1
ATOM 921 N N . VAL A 1 126 ? 12.232 39.508 57.043 1.00 25.79 126 VAL A N 1
ATOM 922 C CA . VAL A 1 126 ? 10.842 39.369 57.456 1.00 25.21 126 VAL A CA 1
ATOM 923 C C . VAL A 1 126 ? 9.994 39.378 56.195 1.00 35.55 126 VAL A C 1
ATOM 924 O O . VAL A 1 126 ? 10.059 40.326 55.414 1.00 37.94 126 VAL A O 1
ATOM 928 N N . ILE A 1 127 ? 9.212 38.325 55.979 1.00 33.44 127 ILE A N 1
ATOM 929 C CA . ILE A 1 127 ? 8.401 38.256 54.762 1.00 41.20 127 ILE A CA 1
ATOM 930 C C . ILE A 1 127 ? 7.011 38.886 54.942 1.00 43.77 127 ILE A C 1
ATOM 931 O O . ILE A 1 127 ? 6.449 38.893 56.043 1.00 47.44 127 ILE A O 1
ATOM 936 N N . ASN B 1 3 ? 4.574 42.191 75.690 1.00 70.13 3 ASN B N 1
ATOM 937 C CA . ASN B 1 3 ? 4.887 41.506 76.941 1.00 70.07 3 ASN B CA 1
ATOM 938 C C . ASN B 1 3 ? 6.393 41.401 77.171 1.00 62.47 3 ASN B C 1
ATOM 939 O O . ASN B 1 3 ? 7.026 40.424 76.759 1.00 60.25 3 ASN B O 1
ATOM 941 N N . LYS B 1 4 ? 6.954 42.408 77.840 1.00 48.11 4 LYS B N 1
ATOM 942 C CA . LYS B 1 4 ? 8.403 42.521 78.017 1.00 43.76 4 LYS B CA 1
ATOM 943 C C . LYS B 1 4 ? 8.883 42.079 79.399 1.00 48.93 4 LYS B C 1
ATOM 944 O O . LYS B 1 4 ? 8.294 42.439 80.422 1.00 50.56 4 LYS B O 1
ATOM 950 N N . ALA B 1 5 ? 9.968 41.313 79.430 1.00 41.62 5 ALA B N 1
ATOM 951 C CA . ALA B 1 5 ? 10.506 40.835 80.698 1.00 44.53 5 ALA B CA 1
ATOM 952 C C . ALA B 1 5 ? 12.022 40.679 80.674 1.00 41.97 5 ALA B C 1
ATOM 953 O O . ALA B 1 5 ? 12.604 40.203 79.701 1.00 41.75 5 ALA B O 1
ATOM 955 N N . ILE B 1 6 ? 12.650 41.092 81.765 1.00 29.84 6 ILE B N 1
ATOM 956 C CA . ILE B 1 6 ? 14.064 40.852 81.986 1.00 33.11 6 ILE B CA 1
ATOM 957 C C . ILE B 1 6 ? 14.245 39.415 82.458 1.00 37.27 6 ILE B C 1
ATOM 958 O O . ILE B 1 6 ? 13.500 38.938 83.321 1.00 35.97 6 ILE B O 1
ATOM 963 N N . ILE B 1 7 ? 15.228 38.725 81.889 1.00 30.48 7 ILE B N 1
ATOM 964 C CA . ILE B 1 7 ? 15.557 37.366 82.307 1.00 29.79 7 ILE B CA 1
ATOM 965 C C . ILE B 1 7 ? 16.790 37.381 83.204 1.00 33.73 7 ILE B C 1
ATOM 966 O O . ILE B 1 7 ? 17.782 38.047 82.913 1.00 29.66 7 ILE B O 1
ATOM 971 N N . HIS B 1 8 ? 16.722 36.649 84.308 1.00 37.94 8 HIS B N 1
ATOM 972 C CA . HIS B 1 8 ? 17.910 36.403 85.109 1.00 37.05 8 HIS B CA 1
ATOM 973 C C . HIS B 1 8 ? 17.963 34.955 85.593 1.00 41.43 8 HIS B C 1
ATOM 974 O O . HIS B 1 8 ? 16.949 34.391 85.995 1.00 39.36 8 HIS B O 1
ATOM 981 N N . SER B 1 9 ? 19.153 34.365 85.541 1.00 40.83 9 SER B N 1
ATOM 982 C CA . SER B 1 9 ? 19.400 33.029 86.059 1.00 44.08 9 SER B CA 1
ATOM 983 C C . SER B 1 9 ? 20.587 33.129 87.001 1.00 45.67 9 SER B C 1
ATOM 984 O O . SER B 1 9 ? 21.577 33.786 86.676 1.00 38.57 9 SER B O 1
ATOM 987 N N . ASP B 1 10 ? 20.502 32.502 88.171 1.00 50.53 10 ASP B N 1
ATOM 988 C CA . ASP B 1 10 ? 21.645 32.534 89.080 1.00 58.45 10 ASP B CA 1
ATOM 989 C C . ASP B 1 10 ? 22.700 31.494 88.703 1.00 50.44 10 ASP B C 1
ATOM 990 O O . ASP B 1 10 ? 23.728 31.369 89.367 1.00 53.96 10 ASP B O 1
ATOM 995 N N . ASN B 1 11 ? 22.447 30.766 87.618 1.00 45.65 11 ASN B N 1
ATOM 996 C CA . ASN B 1 11 ? 23.425 29.828 87.077 1.00 37.59 11 ASN B CA 1
ATOM 997 C C . ASN B 1 11 ? 24.126 30.360 85.825 1.00 40.06 11 ASN B C 1
ATOM 998 O O . ASN B 1 11 ? 24.847 29.626 85.137 1.00 41.27 11 ASN B O 1
ATOM 1003 N N . ALA B 1 12 ? 23.894 31.636 85.546 1.00 37.75 12 ALA B N 1
ATOM 1004 C CA . ALA B 1 12 ? 24.636 32.366 84.533 1.00 39.88 12 ALA B CA 1
ATOM 1005 C C . ALA B 1 12 ? 25.302 33.570 85.190 1.00 45.45 12 ALA B C 1
ATOM 1006 O O . ALA B 1 12 ? 24.748 34.157 86.127 1.00 43.91 12 ALA B O 1
ATOM 1008 N N . PRO B 1 13 ? 26.491 33.950 84.704 1.00 38.91 13 PRO B N 1
ATOM 1009 C CA . PRO B 1 13 ? 27.186 35.097 85.299 1.00 36.58 13 PRO B CA 1
ATOM 1010 C C . PRO B 1 13 ? 26.252 36.290 85.517 1.00 39.23 13 PRO B C 1
ATOM 1011 O O . PRO B 1 13 ? 25.442 36.611 84.654 1.00 34.44 13 PRO B O 1
ATOM 1015 N N . ALA B 1 14 ? 26.355 36.934 86.676 1.00 36.00 14 ALA B N 1
ATOM 1016 C CA . ALA B 1 14 ? 25.552 38.118 86.962 1.00 37.20 14 ALA B CA 1
ATOM 1017 C C . ALA B 1 14 ? 25.846 39.223 85.961 1.00 39.79 14 ALA B C 1
ATOM 1018 O O . ALA B 1 14 ? 27.001 39.455 85.590 1.00 41.94 14 ALA B O 1
ATOM 1020 N N . ALA B 1 15 ? 24.796 39.898 85.507 1.00 40.37 15 ALA B N 1
ATOM 1021 C CA . ALA B 1 15 ? 24.972 41.044 84.631 1.00 47.15 15 ALA B CA 1
ATOM 1022 C C . ALA B 1 15 ? 25.428 42.228 85.477 1.00 49.24 15 ALA B C 1
ATOM 1023 O O . ALA B 1 15 ? 24.626 42.855 86.171 1.00 50.20 15 ALA B O 1
ATOM 1025 N N . ILE B 1 16 ? 26.727 42.505 85.443 1.00 47.68 16 ILE B N 1
ATOM 1026 C CA . ILE B 1 16 ? 27.278 43.643 86.162 1.00 54.34 16 ILE B CA 1
ATOM 1027 C C . ILE B 1 16 ? 27.418 44.822 85.211 1.00 55.12 16 ILE B C 1
ATOM 1028 O O . ILE B 1 16 ? 28.198 44.782 84.258 1.00 58.19 16 ILE B O 1
ATOM 1033 N N . GLY B 1 17 ? 26.653 45.873 85.466 1.00 48.91 17 GLY B N 1
ATOM 1034 C CA . GLY B 1 17 ? 26.678 47.017 84.583 1.00 47.11 17 GLY B CA 1
ATOM 1035 C C . GLY B 1 17 ? 25.326 47.265 83.955 1.00 39.33 17 GLY B C 1
ATOM 1036 O O . GLY B 1 17 ? 24.307 46.750 84.415 1.00 36.76 17 GLY B O 1
ATOM 1037 N N . THR B 1 18 ? 25.313 48.059 82.892 1.00 38.99 18 THR B N 1
ATOM 1038 C CA . THR B 1 18 ? 24.061 48.521 82.335 1.00 30.85 18 THR B CA 1
ATOM 1039 C C . THR B 1 18 ? 23.560 47.555 81.270 1.00 31.41 18 THR B C 1
ATOM 1040 O O . THR B 1 18 ? 23.360 47.934 80.120 1.00 28.54 18 THR B O 1
ATOM 1044 N N . TYR B 1 19 ? 23.375 46.300 81.654 1.00 28.83 19 TYR B N 1
ATOM 1045 C CA . TYR B 1 19 ? 22.778 45.331 80.740 1.00 31.81 19 TYR B CA 1
ATOM 1046 C C . TYR B 1 19 ? 22.107 44.220 81.531 1.00 32.84 19 TYR B C 1
ATOM 1047 O O . TYR B 1 19 ? 22.324 44.092 82.742 1.00 35.23 19 TYR B O 1
ATOM 1056 N N . SER B 1 20 ? 21.256 43.459 80.852 1.00 27.21 20 SER B N 1
ATOM 1057 C CA . SER B 1 20 ? 20.582 42.303 81.436 1.00 29.05 20 SER B CA 1
ATOM 1058 C C . SER B 1 20 ? 21.085 41.059 80.746 1.00 27.08 20 SER B C 1
ATOM 1059 O O . SER B 1 20 ? 21.527 41.124 79.603 1.00 24.49 20 SER B O 1
ATOM 1062 N N . GLN B 1 21 ? 20.990 39.916 81.415 1.00 21.59 21 GLN B N 1
ATOM 1063 C CA . GLN B 1 21 ? 21.396 38.658 80.781 1.00 19.96 21 GLN B CA 1
ATOM 1064 C C . GLN B 1 21 ? 20.638 38.392 79.483 1.00 26.52 21 GLN B C 1
ATOM 1065 O O . GLN B 1 21 ? 21.204 37.879 78.517 1.00 24.38 21 GLN B O 1
ATOM 1071 N N . ALA B 1 22 ? 19.354 38.725 79.478 1.00 25.50 22 ALA B N 1
ATOM 1072 C CA . ALA B 1 22 ? 18.531 38.608 78.283 1.00 21.62 22 ALA B CA 1
ATOM 1073 C C . ALA B 1 22 ? 17.218 39.356 78.467 1.00 24.92 22 ALA B C 1
ATOM 1074 O O . ALA B 1 22 ? 16.790 39.621 79.599 1.00 25.21 22 ALA B O 1
ATOM 1076 N N . VAL B 1 23 ? 16.585 39.698 77.349 1.00 22.45 23 VAL B N 1
ATOM 1077 C CA . VAL B 1 23 ? 15.289 40.355 77.383 1.00 26.82 23 VAL B CA 1
ATOM 1078 C C . VAL B 1 23 ? 14.300 39.577 76.543 1.00 24.55 23 VAL B C 1
ATOM 1079 O O . VAL B 1 23 ? 14.586 39.210 75.397 1.00 23.44 23 VAL B O 1
ATOM 1083 N N . LYS B 1 24 ? 13.128 39.333 77.109 1.00 21.87 24 LYS B N 1
ATOM 1084 C CA . LYS B 1 24 ? 12.121 38.516 76.443 1.00 27.21 24 LYS B CA 1
ATOM 1085 C C . LYS B 1 24 ? 10.915 39.362 76.079 1.00 33.62 24 LYS B C 1
ATOM 1086 O O . LYS B 1 24 ? 10.342 40.042 76.932 1.00 37.38 24 LYS B O 1
ATOM 1092 N N . VAL B 1 25 ? 10.543 39.330 74.805 1.00 29.33 25 VAL B N 1
ATOM 1093 C CA . VAL B 1 25 ? 9.359 40.038 74.340 1.00 30.81 25 VAL B CA 1
ATOM 1094 C C . VAL B 1 25 ? 8.470 39.055 73.608 1.00 26.21 25 VAL B C 1
ATOM 1095 O O . VAL B 1 25 ? 8.852 38.501 72.571 1.00 28.43 25 VAL B O 1
ATOM 1099 N N . ASN B 1 26 ? 7.281 38.836 74.156 1.00 29.14 26 ASN B N 1
ATOM 1100 C CA . ASN B 1 26 ? 6.434 37.738 73.711 1.00 34.71 26 ASN B CA 1
ATOM 1101 C C . ASN B 1 26 ? 7.231 36.434 73.745 1.00 38.02 26 ASN B C 1
ATOM 1102 O O . ASN B 1 26 ? 7.677 36.006 74.808 1.00 38.13 26 ASN B O 1
ATOM 1107 N N . ASN B 1 27 ? 7.442 35.825 72.583 1.00 35.48 27 ASN B N 1
ATOM 1108 C CA . ASN B 1 27 ? 8.153 34.551 72.527 1.00 40.76 27 ASN B CA 1
ATOM 1109 C C . ASN B 1 27 ? 9.599 34.652 72.050 1.00 36.59 27 ASN B C 1
ATOM 1110 O O . ASN B 1 27 ? 10.298 33.642 71.948 1.00 30.34 27 ASN B O 1
ATOM 1115 N N . THR B 1 28 ? 10.052 35.867 71.762 1.00 29.07 28 THR B N 1
ATOM 1116 C CA . THR B 1 28 ? 11.412 36.043 71.281 1.00 24.90 28 THR B CA 1
ATOM 1117 C C . THR B 1 28 ? 12.318 36.484 72.422 1.00 25.99 28 THR B C 1
ATOM 1118 O O . THR B 1 28 ? 11.946 37.340 73.218 1.00 29.67 28 THR B O 1
ATOM 1122 N N . VAL B 1 29 ? 13.501 35.886 72.515 1.00 22.31 29 VAL B N 1
ATOM 1123 C CA . VAL B 1 29 ? 14.433 36.215 73.596 1.00 19.09 29 VAL B CA 1
ATOM 1124 C C . VAL B 1 29 ? 15.766 36.689 73.031 1.00 18.50 29 VAL B C 1
ATOM 1125 O O . VAL B 1 29 ? 16.401 35.992 72.234 1.00 17.95 29 VAL B O 1
ATOM 1129 N N . TYR B 1 30 ? 16.170 37.892 73.422 1.00 19.70 30 TYR B N 1
ATOM 1130 C CA . TYR B 1 30 ? 17.433 38.469 72.982 1.00 19.98 30 TYR B CA 1
ATOM 1131 C C . TYR B 1 30 ? 18.494 38.181 74.035 1.00 23.18 30 TYR B C 1
ATOM 1132 O O . TYR B 1 30 ? 18.402 38.661 75.167 1.00 19.93 30 TYR B O 1
ATOM 1141 N N . LEU B 1 31 ? 19.493 37.388 73.654 1.00 20.70 31 LEU B N 1
ATOM 1142 C CA . LEU B 1 31 ? 20.516 36.919 74.585 1.00 20.37 31 LEU B CA 1
ATOM 1143 C C . LEU B 1 31 ? 21.746 37.808 74.546 1.00 20.94 31 LEU B C 1
ATOM 1144 O O . LEU B 1 31 ? 22.293 38.050 73.482 1.00 20.60 31 LEU B O 1
ATOM 1149 N N . SER B 1 32 ? 22.187 38.287 75.708 1.00 18.89 32 SER B N 1
ATOM 1150 C CA . SER B 1 32 ? 23.476 38.959 75.802 1.00 21.34 32 SER B CA 1
ATOM 1151 C C . SER B 1 32 ? 24.640 38.037 75.469 1.00 21.65 32 SER B C 1
ATOM 1152 O O . SER B 1 32 ? 24.524 36.814 75.560 1.00 21.26 32 SER B O 1
ATOM 1155 N N . GLY B 1 33 ? 25.772 38.634 75.105 1.00 23.23 33 GLY B N 1
ATOM 1156 C CA . GLY B 1 33 ? 26.991 37.875 74.914 1.00 18.99 33 GLY B CA 1
ATOM 1157 C C . GLY B 1 33 ? 27.426 37.189 76.200 1.00 19.15 33 GLY B C 1
ATOM 1158 O O . GLY B 1 33 ? 27.450 37.807 77.270 1.00 26.14 33 GLY B O 1
ATOM 1159 N N . GLN B 1 34 ? 27.759 35.906 76.099 1.00 22.61 34 GLN B N 1
ATOM 1160 C CA . GLN B 1 34 ? 28.325 35.155 77.223 1.00 24.38 34 GLN B CA 1
ATOM 1161 C C . GLN B 1 34 ? 29.780 34.820 76.940 1.00 31.57 34 GLN B C 1
ATOM 1162 O O . GLN B 1 34 ? 30.121 34.388 75.828 1.00 24.28 34 GLN B O 1
ATOM 1168 N N . ILE B 1 35 ? 30.627 35.023 77.951 1.00 30.69 35 ILE B N 1
ATOM 1169 C CA . ILE B 1 35 ? 32.029 34.610 77.916 1.00 26.02 35 ILE B CA 1
ATOM 1170 C C . ILE B 1 35 ? 32.249 33.450 78.901 1.00 27.93 35 ILE B C 1
ATOM 1171 O O . ILE B 1 35 ? 31.322 33.062 79.605 1.00 32.41 35 ILE B O 1
ATOM 1176 N N . PRO B 1 36 ? 33.455 32.852 78.913 1.00 29.01 36 PRO B N 1
ATOM 1177 C CA . PRO B 1 36 ? 33.647 31.633 79.713 1.00 28.60 36 PRO B CA 1
ATOM 1178 C C . PRO B 1 36 ? 33.705 31.871 81.220 1.00 33.06 36 PRO B C 1
ATOM 1179 O O . PRO B 1 36 ? 34.460 31.187 81.916 1.00 39.25 36 PRO B O 1
ATOM 1183 N N . LEU B 1 37 ? 32.919 32.810 81.724 1.00 32.47 37 LEU B N 1
ATOM 1184 C CA . LEU B 1 37 ? 32.885 33.060 83.167 1.00 38.88 37 LEU B CA 1
ATOM 1185 C C . LEU B 1 37 ? 32.269 31.891 83.918 1.00 40.89 37 LEU B C 1
ATOM 1186 O O . LEU B 1 37 ? 31.245 31.348 83.503 1.00 35.26 37 LEU B O 1
ATOM 1191 N N . ASP B 1 38 ? 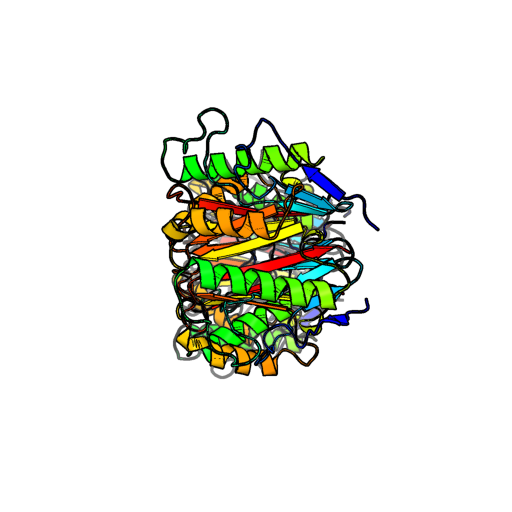32.898 31.496 85.021 1.00 44.00 38 ASP B N 1
ATOM 1192 C CA . ASP B 1 38 ? 32.243 30.617 85.977 1.00 44.64 38 ASP B CA 1
ATOM 1193 C C . ASP B 1 38 ? 31.373 31.532 86.821 1.00 37.85 38 ASP B C 1
ATOM 1194 O O . ASP B 1 38 ? 31.868 32.485 87.427 1.00 43.82 38 ASP B O 1
ATOM 1199 N N . PRO B 1 39 ? 30.063 31.269 86.849 1.00 39.64 39 PRO B N 1
ATOM 1200 C CA . PRO B 1 39 ? 29.155 32.193 87.544 1.00 39.19 39 PRO B CA 1
ATOM 1201 C C . PRO B 1 39 ? 29.440 32.248 89.042 1.00 47.55 39 PRO B C 1
ATOM 1202 O O . PRO B 1 39 ? 29.048 33.210 89.694 1.00 49.34 39 PRO B O 1
ATOM 1206 N N . VAL B 1 40 ? 30.110 31.226 89.573 1.00 51.58 40 VAL B N 1
ATOM 1207 C CA . VAL B 1 40 ? 30.443 31.177 90.999 1.00 57.05 40 VAL B CA 1
ATOM 1208 C C . VAL B 1 40 ? 31.615 32.085 91.335 1.00 54.74 40 VAL B C 1
ATOM 1209 O O . VAL B 1 40 ? 31.508 32.961 92.187 1.00 58.13 40 VAL B O 1
ATOM 1213 N N . THR B 1 41 ? 32.731 31.869 90.647 1.00 56.94 41 THR B N 1
ATOM 1214 C CA . THR B 1 41 ? 33.970 32.590 90.912 1.00 54.29 41 THR B CA 1
ATOM 1215 C C . THR B 1 41 ? 33.977 33.964 90.257 1.00 59.10 41 THR B C 1
ATOM 1216 O O . THR B 1 41 ? 34.695 34.865 90.689 1.00 61.04 41 THR B O 1
ATOM 1220 N N . MET B 1 42 ? 33.167 34.118 89.213 1.00 54.39 42 MET B N 1
ATOM 1221 C CA . MET B 1 42 ? 33.207 35.303 88.354 1.00 50.72 42 MET B CA 1
ATOM 1222 C C . MET B 1 42 ? 34.598 35.545 87.775 1.00 46.20 42 MET B C 1
ATOM 1223 O O . MET B 1 42 ? 34.997 36.686 87.537 1.00 48.60 42 MET B O 1
ATOM 1228 N N . GLN B 1 43 ? 35.316 34.448 87.547 1.00 50.42 43 GLN B N 1
ATOM 1229 C CA . GLN B 1 43 ? 36.573 34.456 86.813 1.00 51.92 43 GLN B CA 1
ATOM 1230 C C . GLN B 1 43 ? 36.448 33.447 85.676 1.00 49.65 43 GLN B C 1
ATOM 1231 O O . GLN B 1 43 ? 35.634 32.525 85.751 1.00 48.47 43 GLN B O 1
ATOM 1237 N N . LEU B 1 44 ? 37.248 33.605 84.628 1.00 49.45 44 LEU B N 1
ATOM 1238 C CA . LEU B 1 44 ? 37.237 32.621 83.547 1.00 47.75 44 LEU B CA 1
ATOM 1239 C C . LEU B 1 44 ? 37.543 31.237 84.095 1.00 51.86 44 LEU B C 1
ATOM 1240 O O . LEU B 1 44 ? 38.470 31.072 84.887 1.00 53.76 44 LEU B O 1
ATOM 1245 N N . VAL B 1 45 ? 36.755 30.247 83.682 1.00 50.06 45 VAL B N 1
ATOM 1246 C CA . VAL B 1 45 ? 37.061 28.862 83.990 1.00 55.08 45 VAL B CA 1
ATOM 1247 C C . VAL B 1 45 ? 38.474 28.575 83.504 1.00 57.02 45 VAL B C 1
ATOM 1248 O O . VAL B 1 45 ? 38.926 29.164 82.522 1.00 50.30 45 VAL B O 1
ATOM 1252 N N . GLU B 1 46 ? 39.177 27.686 84.198 1.00 56.98 46 GLU B N 1
ATOM 1253 C CA . GLU B 1 46 ? 40.519 27.293 83.782 1.00 57.93 46 GLU B CA 1
ATOM 1254 C C . GLU B 1 46 ? 40.463 26.111 82.823 1.00 55.09 46 GLU B C 1
ATOM 1255 O O . GLU B 1 46 ? 39.711 25.161 83.045 1.00 60.05 46 GLU B O 1
ATOM 1257 N N . GLY B 1 47 ? 41.252 26.167 81.754 1.00 54.76 47 GLY B N 1
ATOM 1258 C CA . GLY B 1 47 ? 41.321 25.060 80.810 1.00 57.88 47 GLY B CA 1
ATOM 1259 C C . GLY B 1 47 ? 41.567 25.485 79.371 1.00 55.16 47 GLY B C 1
ATOM 1260 O O . GLY B 1 47 ? 41.690 26.673 79.081 1.00 52.62 47 GLY B O 1
ATOM 1261 N N . ASP B 1 48 ? 41.638 24.514 78.466 1.00 51.66 48 ASP B N 1
ATOM 1262 C CA . ASP B 1 48 ? 41.902 24.807 77.057 1.00 48.90 48 ASP B CA 1
ATOM 1263 C C . ASP B 1 48 ? 40.705 25.480 76.380 1.00 49.30 48 ASP B C 1
ATOM 1264 O O . ASP B 1 48 ? 39.699 25.784 77.026 1.00 44.33 48 ASP B O 1
ATOM 1269 N N . PHE B 1 49 ? 40.815 25.717 75.076 1.00 44.57 49 PHE B N 1
ATOM 1270 C CA . PHE B 1 49 ? 39.741 26.396 74.369 1.00 41.39 49 PHE B CA 1
ATOM 1271 C C . PHE B 1 49 ? 38.423 25.650 74.531 1.00 39.98 49 PHE B C 1
ATOM 1272 O O . PHE B 1 49 ? 37.384 26.263 74.790 1.00 40.92 49 PHE B O 1
ATOM 1280 N N . ALA B 1 50 ? 38.475 24.326 74.395 1.00 39.98 50 ALA B N 1
ATOM 1281 C CA . ALA B 1 50 ? 37.276 23.500 74.486 1.00 40.81 50 ALA B CA 1
ATOM 1282 C C . ALA B 1 50 ? 36.544 23.720 75.808 1.00 40.93 50 ALA B C 1
ATOM 1283 O O . ALA B 1 50 ? 35.317 23.782 75.835 1.00 39.52 50 ALA B O 1
ATOM 1285 N N . VAL B 1 51 ? 37.300 23.834 76.898 1.00 36.25 51 VAL B N 1
ATOM 1286 C CA . VAL B 1 51 ? 36.710 24.069 78.206 1.00 37.94 51 VAL B CA 1
ATOM 1287 C C . VAL B 1 51 ? 36.009 25.427 78.219 1.00 40.49 51 VAL B C 1
ATOM 1288 O O . VAL B 1 51 ? 34.907 25.566 78.747 1.00 44.96 51 VAL B O 1
ATOM 1292 N N . GLN B 1 52 ? 36.647 26.435 77.636 1.00 41.19 52 GLN B N 1
ATOM 1293 C CA . GLN B 1 52 ? 36.017 27.748 77.566 1.00 39.20 52 GLN B CA 1
ATOM 1294 C C . GLN B 1 52 ? 34.736 27.716 76.735 1.00 31.59 52 GLN B C 1
ATOM 1295 O O . GLN B 1 52 ? 33.727 28.293 77.130 1.00 31.86 52 GLN B O 1
ATOM 1301 N N . ALA B 1 53 ? 34.767 27.019 75.599 1.00 29.52 53 ALA B N 1
ATOM 1302 C CA . ALA B 1 53 ? 33.573 26.908 74.762 1.00 31.92 53 ALA B CA 1
ATOM 1303 C C . ALA B 1 53 ? 32.444 26.199 75.508 1.00 32.73 53 ALA B C 1
ATOM 1304 O O . ALA B 1 53 ? 31.292 26.644 75.473 1.00 29.75 53 ALA B O 1
ATOM 1306 N N . HIS B 1 54 ? 32.778 25.105 76.194 1.00 30.28 54 HIS B N 1
ATOM 1307 C CA . HIS B 1 54 ? 31.816 24.441 77.073 1.00 30.20 54 HIS B CA 1
ATOM 1308 C C . HIS B 1 54 ? 31.133 25.427 78.024 1.00 30.21 54 HIS B C 1
ATOM 1309 O O . HIS B 1 54 ? 29.914 25.400 78.185 1.00 32.12 54 HIS B O 1
ATOM 1316 N N . GLN B 1 55 ? 31.912 26.303 78.651 1.00 29.38 55 GLN B N 1
ATOM 1317 C CA . GLN B 1 55 ? 31.347 27.214 79.646 1.00 25.56 55 GLN B CA 1
ATOM 1318 C C . GLN B 1 55 ? 30.432 28.260 79.011 1.00 34.45 55 GLN B C 1
ATOM 1319 O O . GLN B 1 55 ? 29.416 28.649 79.589 1.00 30.88 55 GLN B O 1
ATOM 1325 N N . VAL B 1 56 ? 30.804 28.724 77.822 1.00 33.35 56 VAL B N 1
ATOM 1326 C CA . VAL B 1 56 ? 29.958 29.661 77.101 1.00 30.64 56 VAL B CA 1
ATOM 1327 C C . VAL B 1 56 ? 28.577 29.043 76.855 1.00 24.11 56 VAL B C 1
ATOM 1328 O O . VAL B 1 56 ? 27.550 29.681 77.097 1.00 26.85 56 VAL B O 1
ATOM 1332 N N . PHE B 1 57 ? 28.545 27.791 76.407 1.00 25.81 57 PHE B N 1
ATOM 1333 C CA . PHE B 1 57 ? 27.263 27.153 76.139 1.00 25.63 57 PHE B CA 1
ATOM 1334 C C . PHE B 1 57 ? 26.468 26.787 77.394 1.00 29.23 57 PHE B C 1
ATOM 1335 O O . PHE B 1 57 ? 25.237 26.898 77.410 1.00 28.60 57 PHE B O 1
ATOM 1343 N N . LYS B 1 58 ? 27.165 26.375 78.448 1.00 32.47 58 LYS B N 1
ATOM 1344 C CA . LYS B 1 58 ? 26.520 26.202 79.748 1.00 33.40 58 LYS B CA 1
ATOM 1345 C C . LYS B 1 58 ? 25.873 27.501 80.223 1.00 33.73 58 LYS B C 1
ATOM 1346 O O . LYS B 1 58 ? 24.749 27.499 80.727 1.00 28.25 58 LYS B O 1
ATOM 1352 N N . ASN B 1 59 ? 26.591 28.611 80.068 1.00 29.33 59 ASN B N 1
ATOM 1353 C CA . ASN B 1 59 ? 26.069 29.918 80.463 1.00 28.87 59 ASN B CA 1
ATOM 1354 C C . ASN B 1 59 ? 24.829 30.338 79.662 1.00 30.30 59 ASN B C 1
ATOM 1355 O O . ASN B 1 59 ? 23.832 30.755 80.239 1.00 24.11 59 ASN B O 1
ATOM 1360 N N . LEU B 1 60 ? 24.894 30.220 78.333 1.00 26.52 60 LEU B N 1
ATOM 1361 C CA . LEU B 1 60 ? 23.727 30.474 77.493 1.00 29.96 60 LEU B CA 1
ATOM 1362 C C . LEU B 1 60 ? 22.550 29.559 77.841 1.00 24.48 60 LEU B C 1
ATOM 1363 O O . LEU B 1 60 ? 21.407 30.024 77.923 1.00 27.75 60 LEU B O 1
ATOM 1368 N N . ARG B 1 61 ? 22.831 28.268 78.045 1.00 25.51 61 ARG B N 1
ATOM 1369 C CA . ARG B 1 61 ? 21.798 27.303 78.404 1.00 24.28 61 ARG B CA 1
ATOM 1370 C C . ARG B 1 61 ? 21.022 27.802 79.631 1.00 27.50 61 ARG B C 1
ATOM 1371 O O . ARG B 1 61 ? 19.790 27.785 79.646 1.00 30.56 61 ARG B O 1
ATOM 1379 N N . ALA B 1 62 ? 21.740 28.280 80.644 1.00 28.02 62 ALA B N 1
ATOM 1380 C CA . ALA B 1 62 ? 21.090 28.720 81.869 1.00 34.10 62 ALA B CA 1
ATOM 1381 C C . ALA B 1 62 ? 20.175 29.918 81.605 1.00 33.97 62 ALA B C 1
ATOM 1382 O O . ALA B 1 62 ? 19.067 29.995 82.140 1.00 32.62 62 ALA B O 1
ATOM 1384 N N . VAL B 1 63 ? 20.627 30.853 80.774 1.00 31.07 63 VAL B N 1
ATOM 1385 C CA . VAL B 1 63 ? 19.780 31.989 80.423 1.00 26.14 63 VAL B CA 1
ATOM 1386 C C . VAL B 1 63 ? 18.548 31.497 79.663 1.00 27.47 63 VAL B C 1
ATOM 1387 O O . VAL B 1 63 ? 17.425 31.906 79.966 1.00 26.58 63 VAL B O 1
ATOM 1391 N N . CYS B 1 64 ? 18.755 30.596 78.701 1.00 25.18 64 CYS B N 1
ATOM 1392 C CA . CYS B 1 64 ? 17.643 30.045 77.934 1.00 23.38 64 CYS B CA 1
ATOM 1393 C C . CYS B 1 64 ? 16.636 29.363 78.850 1.00 32.29 64 CYS B C 1
ATOM 1394 O O . CYS B 1 64 ? 15.428 29.541 78.704 1.00 35.43 64 CYS B O 1
ATOM 1397 N N . GLU B 1 65 ? 17.134 28.575 79.797 1.00 32.69 65 GLU B N 1
ATOM 1398 C CA . GLU B 1 65 ? 16.247 27.898 80.741 1.00 36.67 65 GLU B CA 1
ATOM 1399 C C . GLU B 1 65 ? 15.480 28.903 81.614 1.00 35.80 65 GLU B C 1
ATOM 1400 O O . GLU B 1 65 ? 14.282 28.742 81.854 1.00 38.27 65 GLU B O 1
ATOM 1406 N N . ALA B 1 66 ? 16.171 29.935 82.085 1.00 29.04 66 ALA B N 1
ATOM 1407 C CA . ALA B 1 66 ? 15.518 30.976 82.871 1.00 33.41 66 ALA B CA 1
ATOM 1408 C C . ALA B 1 66 ? 14.473 31.716 82.030 1.00 40.80 66 ALA B C 1
ATOM 1409 O O . ALA B 1 66 ? 13.551 32.323 82.575 1.00 35.43 66 ALA B O 1
ATOM 1411 N N . ALA B 1 67 ? 14.622 31.657 80.704 1.00 31.50 67 ALA B N 1
ATOM 1412 C CA . ALA B 1 67 ? 13.704 32.329 79.787 1.00 31.96 67 ALA B CA 1
ATOM 1413 C C . ALA B 1 67 ? 12.516 31.460 79.383 1.00 37.13 67 ALA B C 1
ATOM 1414 O O . ALA B 1 67 ? 11.674 31.876 78.588 1.00 39.85 67 ALA B O 1
ATOM 1416 N N . GLY B 1 68 ? 12.459 30.242 79.904 1.00 33.21 68 GLY B N 1
ATOM 1417 C CA . GLY B 1 68 ? 11.328 29.374 79.643 1.00 33.63 68 GLY B CA 1
ATOM 1418 C C . GLY B 1 68 ? 11.545 28.342 78.555 1.00 38.00 68 GLY B C 1
ATOM 1419 O O . GLY B 1 68 ? 10.591 27.718 78.102 1.00 38.54 68 GLY B O 1
ATOM 1420 N N . GLY B 1 69 ? 12.793 28.163 78.136 1.00 33.05 69 GLY B N 1
ATOM 1421 C CA . GLY B 1 69 ? 13.118 27.194 77.103 1.00 37.41 69 GLY B CA 1
ATOM 1422 C C . GLY B 1 69 ? 14.480 26.560 77.321 1.00 38.82 69 GLY B C 1
ATOM 1423 O O . GLY B 1 69 ? 14.890 26.331 78.461 1.00 39.69 69 GLY B O 1
ATOM 1424 N N . GLY B 1 70 ? 15.183 26.285 76.226 1.00 36.38 70 GLY B N 1
ATOM 1425 C CA . GLY B 1 70 ? 16.518 25.720 76.283 1.00 40.69 70 GLY B CA 1
ATOM 1426 C C . GLY B 1 70 ? 17.324 26.107 75.060 1.00 35.69 70 GLY B C 1
ATOM 1427 O O . GLY B 1 70 ? 16.853 26.884 74.229 1.00 28.89 70 GLY B O 1
ATOM 1428 N N . LEU B 1 71 ? 18.537 25.574 74.942 1.00 31.18 71 LEU B N 1
ATOM 1429 C CA . LEU B 1 71 ? 19.374 25.866 73.776 1.00 32.61 71 LEU B CA 1
ATOM 1430 C C . LEU B 1 71 ? 18.677 25.508 72.463 1.00 28.47 71 LEU B C 1
ATOM 1431 O O . LEU B 1 71 ? 18.899 26.163 71.444 1.00 27.76 71 LEU B O 1
ATOM 1436 N N . ARG B 1 72 ? 17.824 24.489 72.483 1.00 24.50 72 ARG B N 1
ATOM 1437 C CA . ARG B 1 72 ? 17.135 24.076 71.266 1.00 27.29 72 ARG B CA 1
ATOM 1438 C C . ARG B 1 72 ? 16.256 25.193 70.691 1.00 21.92 72 ARG B C 1
ATOM 1439 O O . ARG B 1 72 ? 15.876 25.149 69.525 1.00 26.77 72 ARG B O 1
ATOM 1447 N N . ASP B 1 73 ? 15.938 26.201 71.502 1.00 23.38 73 ASP B N 1
ATOM 1448 C CA . ASP B 1 73 ? 15.092 27.291 71.022 1.00 26.52 73 ASP B CA 1
ATOM 1449 C C . ASP B 1 73 ? 15.890 28.439 70.389 1.00 25.77 73 ASP B C 1
ATOM 1450 O O . ASP B 1 73 ? 15.315 29.411 69.899 1.00 26.23 73 ASP B O 1
ATOM 1455 N N . ILE B 1 74 ? 17.211 28.335 70.410 1.00 20.98 74 ILE B N 1
ATOM 1456 C CA . ILE B 1 74 ? 18.041 29.361 69.788 1.00 18.89 74 ILE B CA 1
ATOM 1457 C C . ILE B 1 74 ? 17.869 29.273 68.277 1.00 18.90 74 ILE B C 1
ATOM 1458 O O . ILE B 1 74 ? 17.971 28.186 67.690 1.00 18.85 74 ILE B O 1
ATOM 1463 N N . VAL B 1 75 ? 17.568 30.407 67.647 1.00 19.72 75 VAL B N 1
ATOM 1464 C CA . VAL B 1 75 ? 17.384 30.448 66.195 1.00 20.66 75 VAL B CA 1
ATOM 1465 C C . VAL B 1 75 ? 18.600 31.030 65.474 1.00 20.18 75 VAL B C 1
ATOM 1466 O O . VAL B 1 75 ? 18.846 30.740 64.302 1.00 20.88 75 VAL B O 1
ATOM 1470 N N . LYS B 1 76 ? 19.347 31.870 66.177 1.00 18.87 76 LYS B N 1
ATOM 1471 C CA . LYS B 1 76 ? 20.540 32.463 65.615 1.00 18.33 76 LYS B CA 1
ATOM 1472 C C . LYS B 1 76 ? 21.605 32.580 66.685 1.00 20.52 76 LYS B C 1
ATOM 1473 O O . LYS B 1 76 ? 21.357 33.085 67.772 1.00 17.23 76 LYS B O 1
ATOM 1479 N N . LEU B 1 77 ? 22.811 32.163 66.344 1.00 15.01 77 LEU B N 1
ATOM 1480 C CA . LEU B 1 77 ? 23.922 32.243 67.269 1.00 15.92 77 LEU B CA 1
ATOM 1481 C C . LEU B 1 77 ? 25.057 33.017 66.608 1.00 22.02 77 LEU B C 1
ATOM 1482 O O . LEU B 1 77 ? 25.432 32.730 65.467 1.00 24.11 77 LEU B O 1
ATOM 1487 N N . ASN B 1 78 ? 25.592 34.009 67.310 1.00 21.62 78 ASN B N 1
ATOM 1488 C CA . ASN B 1 78 ? 26.793 34.706 66.861 1.00 17.73 78 ASN B CA 1
ATOM 1489 C C . ASN B 1 78 ? 27.970 34.247 67.707 1.00 23.21 78 ASN B C 1
ATOM 1490 O O . ASN B 1 78 ? 27.925 34.321 68.940 1.00 27.07 78 ASN B O 1
ATOM 1495 N N . VAL B 1 79 ? 29.021 33.777 67.052 1.00 22.60 79 VAL B N 1
ATOM 1496 C CA . VAL B 1 79 ? 30.196 33.287 67.758 1.00 22.53 79 VAL B CA 1
ATOM 1497 C C . VAL B 1 79 ? 31.395 34.160 67.419 1.00 27.37 79 VAL B C 1
ATOM 1498 O O . VAL B 1 79 ? 31.791 34.253 66.255 1.00 25.37 79 VAL B O 1
ATOM 1502 N N . TYR B 1 80 ? 31.961 34.800 68.441 1.00 22.54 80 TYR B N 1
ATOM 1503 C CA . TYR B 1 80 ? 33.097 35.705 68.273 1.00 20.94 80 TYR B CA 1
ATOM 1504 C C . TYR B 1 80 ? 34.366 35.059 68.825 1.00 26.56 80 TYR B C 1
ATOM 1505 O O . TYR B 1 80 ? 34.429 34.720 70.004 1.00 26.98 80 TYR B O 1
ATOM 1514 N N . LEU B 1 81 ? 35.376 34.894 67.980 1.00 23.92 81 LEU B N 1
ATOM 1515 C CA . LEU B 1 81 ? 36.599 34.214 68.404 1.00 27.71 81 LEU B CA 1
ATOM 1516 C C . LEU B 1 81 ? 37.807 35.119 68.179 1.00 29.82 81 LEU B C 1
ATOM 1517 O O . LEU B 1 81 ? 37.847 35.871 67.206 1.00 27.65 81 LEU B O 1
ATOM 1522 N N . THR B 1 82 ? 38.793 35.051 69.072 1.00 30.18 82 THR B N 1
ATOM 1523 C CA . THR B 1 82 ? 40.034 35.798 68.863 1.00 31.97 82 THR B CA 1
ATOM 1524 C C . THR B 1 82 ? 40.947 35.105 67.852 1.00 37.79 82 THR B C 1
ATOM 1525 O O . THR B 1 82 ? 41.861 35.727 67.316 1.00 43.21 82 THR B O 1
ATOM 1529 N N . ASP B 1 83 ? 40.702 33.817 67.607 1.00 28.85 83 ASP B N 1
ATOM 1530 C CA . ASP B 1 83 ? 41.425 33.068 66.587 1.00 31.53 83 ASP B CA 1
ATOM 1531 C C . ASP B 1 83 ? 40.478 32.066 65.937 1.00 35.66 83 ASP B C 1
ATOM 1532 O O . ASP B 1 83 ? 40.028 31.118 66.586 1.00 36.54 83 ASP B O 1
ATOM 1537 N N . LEU B 1 84 ? 40.170 32.269 64.658 1.00 35.68 84 LEU B N 1
ATOM 1538 C CA . LEU B 1 84 ? 39.241 31.381 63.958 1.00 31.42 84 LEU B CA 1
ATOM 1539 C C . LEU B 1 84 ? 39.764 29.964 63.805 1.00 36.20 84 LEU B C 1
ATOM 1540 O O . LEU B 1 84 ? 39.021 29.063 63.412 1.00 36.05 8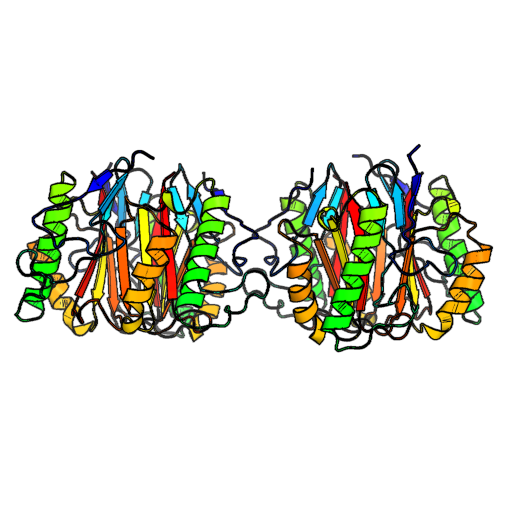4 LEU B O 1
ATOM 1545 N N . ALA B 1 85 ? 41.046 29.772 64.091 1.00 38.63 85 ALA B N 1
ATOM 1546 C CA . ALA B 1 85 ? 41.637 28.445 64.037 1.00 41.58 85 ALA B CA 1
ATOM 1547 C C . ALA B 1 85 ? 40.930 27.560 65.049 1.00 39.81 85 ALA B C 1
ATOM 1548 O O . ALA B 1 85 ? 40.913 26.339 64.920 1.00 40.15 85 ALA B O 1
ATOM 1550 N N . ASN B 1 86 ? 40.330 28.193 66.052 1.00 39.53 86 ASN B N 1
ATOM 1551 C CA . ASN B 1 86 ? 39.616 27.466 67.092 1.00 35.47 86 ASN B CA 1
ATOM 1552 C C . ASN B 1 86 ? 38.209 27.050 66.703 1.00 36.25 86 ASN B C 1
ATOM 1553 O O . ASN B 1 86 ? 37.545 26.325 67.442 1.00 38.06 86 ASN B O 1
ATOM 1558 N N . PHE B 1 87 ? 37.742 27.498 65.545 1.00 31.45 87 PHE B N 1
ATOM 1559 C CA . PHE B 1 87 ? 36.350 27.249 65.206 1.00 26.82 87 PHE B CA 1
ATOM 1560 C C . PHE B 1 87 ? 35.929 25.771 65.092 1.00 30.00 87 PHE B C 1
ATOM 1561 O O . PHE B 1 87 ? 34.817 25.426 65.492 1.00 26.57 87 PHE B O 1
ATOM 1569 N N . PRO B 1 88 ? 36.800 24.898 64.552 1.00 32.94 88 PRO B N 1
ATOM 1570 C CA . PRO B 1 88 ? 36.384 23.493 64.481 1.00 34.97 88 PRO B CA 1
ATOM 1571 C C . PRO B 1 88 ? 36.042 22.939 65.862 1.00 33.72 88 PRO B C 1
ATOM 1572 O O . PRO B 1 88 ? 35.171 22.078 65.979 1.00 30.18 88 PRO B O 1
ATOM 1576 N N . ILE B 1 89 ? 36.709 23.440 66.896 1.00 28.59 89 ILE B N 1
ATOM 1577 C CA . ILE B 1 89 ? 36.413 23.015 68.262 1.00 32.21 89 ILE B CA 1
ATOM 1578 C C . ILE B 1 89 ? 35.026 23.499 68.692 1.00 33.08 89 ILE B C 1
ATOM 1579 O O . ILE B 1 89 ? 34.271 22.746 69.309 1.00 32.77 89 ILE B O 1
ATOM 1584 N N . VAL B 1 90 ? 34.688 24.740 68.342 1.00 30.36 90 VAL B N 1
ATOM 1585 C CA . VAL B 1 90 ? 33.361 25.282 68.629 1.00 27.75 90 VAL B CA 1
ATOM 1586 C C . VAL B 1 90 ? 32.307 24.438 67.929 1.00 31.23 90 VAL B C 1
ATOM 1587 O O . VAL B 1 90 ? 31.297 24.049 68.518 1.00 27.50 90 VAL B O 1
ATOM 1591 N N . ASN B 1 91 ? 32.552 24.156 66.656 1.00 26.83 91 ASN B N 1
ATOM 1592 C CA . ASN B 1 91 ? 31.620 23.374 65.874 1.00 29.71 91 ASN B CA 1
ATOM 1593 C C . ASN B 1 91 ? 31.346 22.024 66.527 1.00 32.55 91 ASN B C 1
ATOM 1594 O O . ASN B 1 91 ? 30.205 21.558 66.581 1.00 32.23 91 ASN B O 1
ATOM 1599 N N . GLU B 1 92 ? 32.398 21.410 67.049 1.00 32.93 92 GLU B N 1
ATOM 1600 C CA . GLU B 1 92 ? 32.294 20.079 67.619 1.00 32.59 92 GLU B CA 1
ATOM 1601 C C . GLU B 1 92 ? 31.675 20.088 69.013 1.00 37.49 92 GLU B C 1
ATOM 1602 O O . GLU B 1 92 ? 30.850 19.233 69.339 1.00 34.52 92 GLU B O 1
ATOM 1608 N N . VAL B 1 93 ? 32.077 21.050 69.837 1.00 31.86 93 VAL B N 1
ATOM 1609 C CA . VAL B 1 93 ? 31.493 21.201 71.166 1.00 30.61 93 VAL B CA 1
ATOM 1610 C C . VAL B 1 93 ? 29.998 21.452 71.054 1.00 33.96 93 VAL B C 1
ATOM 1611 O O . VAL B 1 93 ? 29.221 20.946 71.857 1.00 30.60 93 VAL B O 1
ATOM 1615 N N . MET B 1 94 ? 29.598 22.229 70.047 1.00 27.49 94 MET B N 1
ATOM 1616 C CA . MET B 1 94 ? 28.186 22.536 69.847 1.00 28.63 94 MET B CA 1
ATOM 1617 C C . MET B 1 94 ? 27.359 21.272 69.682 1.00 31.07 94 MET B C 1
ATOM 1618 O O . MET B 1 94 ? 26.187 21.234 70.059 1.00 32.01 94 MET B O 1
ATOM 1623 N N . GLY B 1 95 ? 27.984 20.228 69.138 1.00 28.06 95 GLY B N 1
ATOM 1624 C CA . GLY B 1 95 ? 27.314 18.962 68.931 1.00 28.49 95 GLY B CA 1
ATOM 1625 C C . GLY B 1 95 ? 26.860 18.306 70.230 1.00 36.55 95 GLY B C 1
ATOM 1626 O O . GLY B 1 95 ? 25.955 17.471 70.214 1.00 34.99 95 GLY B O 1
ATOM 1627 N N . GLN B 1 96 ? 27.480 18.686 71.348 1.00 32.33 96 GLN B N 1
ATOM 1628 C CA . GLN B 1 96 ? 27.103 18.160 72.664 1.00 39.48 96 GLN B CA 1
ATOM 1629 C C . GLN B 1 96 ? 25.939 18.914 73.313 1.00 39.54 96 GLN B C 1
ATOM 1630 O O . GLN B 1 96 ? 25.316 18.402 74.249 1.00 41.35 96 GLN B O 1
ATOM 1636 N N . TYR B 1 97 ? 25.671 20.130 72.831 1.00 33.26 97 TYR B N 1
ATOM 1637 C CA . TYR B 1 97 ? 24.675 21.022 73.431 1.00 32.96 97 TYR B CA 1
ATOM 1638 C C . TYR B 1 97 ? 23.459 21.227 72.548 1.00 32.25 97 TYR B C 1
ATOM 1639 O O . TYR B 1 97 ? 22.387 21.591 73.030 1.00 32.23 97 TYR B O 1
ATOM 1648 N N . PHE B 1 98 ? 23.643 21.021 71.249 1.00 26.99 98 PHE B N 1
ATOM 1649 C CA . PHE B 1 98 ? 22.591 21.216 70.271 1.00 27.20 98 PHE B CA 1
ATOM 1650 C C . PHE B 1 98 ? 22.383 19.933 69.474 1.00 29.97 98 PHE B C 1
ATOM 1651 O O . PHE B 1 98 ? 23.321 19.174 69.241 1.00 32.33 98 PHE B O 1
ATOM 1659 N N . GLN B 1 99 ? 21.155 19.684 69.043 1.00 33.57 99 GLN B N 1
ATOM 1660 C CA . GLN B 1 99 ? 20.922 18.615 68.081 1.00 34.01 99 GLN B CA 1
ATOM 1661 C C . GLN B 1 99 ? 20.162 19.173 66.890 1.00 31.96 99 GLN B C 1
ATOM 1662 O O . GLN B 1 99 ? 19.491 20.192 67.008 1.00 27.99 99 GLN B O 1
ATOM 1668 N N . ALA B 1 100 ? 20.273 18.521 65.737 1.00 30.30 100 ALA B N 1
ATOM 1669 C CA . ALA B 1 100 ? 19.540 18.986 64.570 1.00 31.10 100 ALA B CA 1
ATOM 1670 C C . ALA B 1 100 ? 18.066 19.102 64.940 1.00 33.75 100 ALA B C 1
ATOM 1671 O O . ALA B 1 100 ? 17.542 18.261 65.665 1.00 38.71 100 ALA B O 1
ATOM 1673 N N . PRO B 1 101 ? 17.389 20.152 64.465 1.00 38.38 101 PRO B N 1
ATOM 1674 C CA . PRO B 1 101 ? 17.855 21.238 63.595 1.00 39.70 101 PRO B CA 1
ATOM 1675 C C . PRO B 1 101 ? 18.648 22.324 64.340 1.00 36.27 101 PRO B C 1
ATOM 1676 O O . PRO B 1 101 ? 18.205 22.829 65.375 1.00 42.70 101 PRO B O 1
ATOM 1680 N N . TYR B 1 102 ? 19.803 22.695 63.790 1.00 28.49 102 TYR B N 1
ATOM 1681 C CA . TYR B 1 102 ? 20.698 23.667 64.411 1.00 23.24 102 TYR B CA 1
ATOM 1682 C C . TYR B 1 102 ? 20.289 25.119 64.124 1.00 23.34 102 TYR B C 1
ATOM 1683 O O . TYR B 1 102 ? 19.585 25.388 63.159 1.00 24.79 102 TYR B O 1
ATOM 1692 N N . PRO B 1 103 ? 20.727 26.051 64.975 1.00 21.86 103 PRO B N 1
ATOM 1693 C CA . PRO B 1 103 ? 20.431 27.472 64.747 1.00 14.80 103 PRO B CA 1
ATOM 1694 C C . PRO B 1 103 ? 21.202 27.985 63.539 1.00 19.36 103 PRO B C 1
ATOM 1695 O O . PRO B 1 103 ? 22.167 27.343 63.104 1.00 19.13 103 PRO B O 1
ATOM 1699 N N . ALA B 1 104 ? 20.770 29.115 62.991 1.00 17.00 104 ALA B N 1
ATOM 1700 C CA . ALA B 1 104 ? 21.605 29.835 62.051 1.00 19.29 104 ALA B CA 1
ATOM 1701 C C . ALA B 1 104 ? 22.823 30.297 62.842 1.00 20.05 104 ALA B C 1
ATOM 1702 O O . ALA B 1 104 ? 22.781 30.353 64.069 1.00 16.62 104 ALA B O 1
ATOM 1704 N N . ARG B 1 105 ? 23.918 30.598 62.159 1.00 15.85 105 ARG B N 1
ATOM 1705 C CA . ARG B 1 105 ? 25.155 30.927 62.859 1.00 17.98 105 ARG B CA 1
ATOM 1706 C C . ARG B 1 105 ? 26.022 31.882 62.052 1.00 18.29 105 ARG B C 1
ATOM 1707 O O . ARG B 1 105 ? 26.040 31.841 60.820 1.00 16.54 105 ARG B O 1
ATOM 1715 N N . ALA B 1 106 ? 26.736 32.750 62.748 1.00 17.45 106 ALA B N 1
ATOM 1716 C CA . ALA B 1 106 ? 27.776 33.548 62.124 1.00 23.63 106 ALA B CA 1
ATOM 1717 C C . ALA B 1 106 ? 29.012 33.441 62.995 1.00 22.55 106 ALA B C 1
ATOM 1718 O O . ALA B 1 106 ? 28.921 33.525 64.216 1.00 24.52 106 ALA B O 1
ATOM 1720 N N . ALA B 1 107 ? 30.159 33.207 62.373 1.00 23.44 107 ALA B N 1
ATOM 1721 C CA . ALA B 1 107 ? 31.409 33.062 63.107 1.00 24.79 107 ALA B CA 1
ATOM 1722 C C . ALA B 1 107 ? 32.404 34.091 62.606 1.00 28.60 107 ALA B C 1
ATOM 1723 O O . ALA B 1 107 ? 32.709 34.147 61.414 1.00 28.14 107 ALA B O 1
ATOM 1725 N N . ILE B 1 108 ? 32.904 34.915 63.520 1.00 18.88 108 ILE B N 1
ATOM 1726 C CA . ILE B 1 108 ? 33.736 36.039 63.131 1.00 20.31 108 ILE B CA 1
ATOM 1727 C C . ILE B 1 108 ? 35.024 36.058 63.939 1.00 27.14 108 ILE B C 1
ATOM 1728 O O . ILE B 1 108 ? 35.000 35.850 65.154 1.00 25.97 108 ILE B O 1
ATOM 1733 N N . GLY B 1 109 ? 36.140 36.333 63.270 1.00 24.49 109 GLY B N 1
ATOM 1734 C CA . GLY B 1 109 ? 37.413 36.487 63.952 1.00 27.05 109 GLY B CA 1
ATOM 1735 C C . GLY B 1 109 ? 37.626 37.937 64.343 1.00 30.50 109 GLY B C 1
ATOM 1736 O O . GLY B 1 109 ? 37.760 38.806 63.483 1.00 25.77 109 GLY B O 1
ATOM 1737 N N . ILE B 1 110 ? 37.663 38.195 65.647 1.00 22.47 110 ILE B N 1
ATOM 1738 C CA . ILE B 1 110 ? 37.720 39.560 66.150 1.00 27.18 110 ILE B CA 1
ATOM 1739 C C . ILE B 1 110 ? 39.017 39.807 66.927 1.00 30.48 110 ILE B C 1
ATOM 1740 O O . ILE B 1 110 ? 39.880 38.927 66.986 1.00 28.03 110 ILE B O 1
ATOM 1745 N N . ASN B 1 111 ? 39.156 40.999 67.507 1.00 27.05 111 ASN B N 1
ATOM 1746 C CA . ASN B 1 111 ? 40.422 41.432 68.096 1.00 31.76 111 ASN B CA 1
ATOM 1747 C C . ASN B 1 111 ? 40.539 41.206 69.609 1.00 30.53 111 ASN B C 1
ATOM 1748 O O . ASN B 1 111 ? 41.561 40.723 70.095 1.00 30.64 111 ASN B O 1
ATOM 1753 N N . GLN B 1 112 ? 39.503 41.574 70.352 1.00 28.72 112 GLN B N 1
ATOM 1754 C CA . GLN B 1 112 ? 39.514 41.419 71.803 1.00 32.68 112 GLN B CA 1
ATOM 1755 C C . GLN B 1 112 ? 38.136 41.056 72.307 1.00 31.57 112 GLN B C 1
ATOM 1756 O O . GLN B 1 112 ? 37.126 41.452 71.725 1.00 27.44 112 GLN B O 1
ATOM 1762 N N . LEU B 1 113 ? 38.106 40.336 73.422 1.00 29.54 113 LEU B N 1
ATOM 1763 C CA . LEU B 1 113 ? 36.866 40.042 74.118 1.00 28.49 113 LEU B CA 1
ATOM 1764 C C . LEU B 1 113 ? 37.032 40.388 75.594 1.00 33.53 113 LEU B C 1
ATOM 1765 O O . LEU B 1 113 ? 38.153 40.419 76.102 1.00 34.53 113 LEU B O 1
ATOM 1770 N N . PRO B 1 114 ? 35.918 40.665 76.285 1.00 32.00 114 PRO B N 1
ATOM 1771 C CA . PRO B 1 114 ? 35.990 40.958 77.721 1.00 33.41 114 PRO B CA 1
ATOM 1772 C C . PRO B 1 114 ? 36.763 39.882 78.477 1.00 37.49 114 PRO B C 1
ATOM 1773 O O . PRO B 1 114 ? 36.627 38.698 78.158 1.00 35.18 114 PRO B O 1
ATOM 1777 N N . ARG B 1 115 ? 37.571 40.293 79.454 1.00 37.39 115 ARG B N 1
ATOM 1778 C CA . ARG B 1 115 ? 38.351 39.367 80.277 1.00 40.08 115 ARG B CA 1
ATOM 1779 C C . ARG B 1 115 ? 39.386 38.568 79.485 1.00 40.46 115 ARG B C 1
ATOM 1780 O O . ARG B 1 115 ? 39.853 37.527 79.950 1.00 39.55 115 ARG B O 1
ATOM 1788 N N . ALA B 1 116 ? 39.748 39.047 78.299 1.00 38.86 116 ALA B N 1
ATOM 1789 C CA . ALA B 1 116 ? 40.712 38.328 77.464 1.00 39.14 116 ALA B CA 1
ATOM 1790 C C . ALA B 1 116 ? 40.211 36.934 77.086 1.00 40.05 116 ALA B C 1
ATOM 1791 O O . ALA B 1 116 ? 41.006 36.010 76.869 1.00 41.33 116 ALA B O 1
ATOM 1793 N N . SER B 1 117 ? 38.891 36.784 77.002 1.00 37.73 117 SER B N 1
ATOM 1794 C CA . SER B 1 117 ? 38.292 35.506 76.609 1.00 38.39 117 SER B CA 1
ATOM 1795 C C . SER B 1 117 ? 38.695 35.105 75.191 1.00 39.54 117 SER B C 1
ATOM 1796 O O . SER B 1 117 ? 39.029 35.956 74.365 1.00 36.73 117 SER B O 1
ATOM 1799 N N . LEU B 1 118 ? 38.649 33.806 74.910 1.00 34.64 118 LEU B N 1
ATOM 1800 C CA . LEU B 1 118 ? 38.948 33.315 73.572 1.00 36.52 118 LEU B CA 1
ATOM 1801 C C . LEU B 1 118 ? 37.668 33.194 72.759 1.00 34.07 118 LEU B C 1
ATOM 1802 O O . LEU B 1 118 ? 37.715 32.998 71.544 1.00 28.45 118 LEU B O 1
ATOM 1807 N N . ILE B 1 119 ? 36.529 33.311 73.437 1.00 25.68 119 ILE B N 1
ATOM 1808 C CA . ILE B 1 119 ? 35.237 33.091 72.800 1.00 23.19 119 ILE B CA 1
ATOM 1809 C C . ILE B 1 119 ? 34.121 33.804 73.537 1.00 27.65 119 ILE B C 1
ATOM 1810 O O . ILE B 1 119 ? 34.069 33.798 74.763 1.00 28.58 119 ILE B O 1
ATOM 1815 N N . GLU B 1 120 ? 33.251 34.450 72.771 1.00 30.45 120 GLU B N 1
ATOM 1816 C CA . GLU B 1 120 ? 32.016 35.022 73.287 1.00 22.57 120 GLU B CA 1
ATOM 1817 C C . GLU B 1 120 ? 30.914 34.630 72.318 1.00 26.55 120 GLU B C 1
ATOM 1818 O O . GLU B 1 120 ? 31.132 34.619 71.112 1.00 24.61 120 GLU B O 1
ATOM 1824 N N . ALA B 1 121 ? 29.741 34.285 72.828 1.00 22.94 121 ALA B N 1
ATOM 1825 C CA . ALA B 1 121 ? 28.631 33.974 71.934 1.00 22.54 121 ALA B CA 1
ATOM 1826 C C . ALA B 1 121 ? 27.368 34.648 72.415 1.00 22.60 121 ALA B C 1
ATOM 1827 O O . ALA B 1 121 ? 27.105 34.703 73.618 1.00 21.88 121 ALA B O 1
ATOM 1829 N N . ASP B 1 122 ? 26.597 35.189 71.479 1.00 24.61 122 ASP B N 1
ATOM 1830 C CA . ASP B 1 122 ? 25.290 35.726 71.813 1.00 21.44 122 ASP B CA 1
ATOM 1831 C C . ASP B 1 122 ? 24.289 35.194 70.806 1.00 26.48 122 ASP B C 1
ATOM 1832 O O . ASP B 1 122 ? 24.638 34.382 69.931 1.00 24.61 122 ASP B O 1
ATOM 1837 N N . GLY B 1 123 ? 23.040 35.616 70.930 1.00 22.04 123 GLY B N 1
ATOM 1838 C CA . GLY B 1 123 ? 22.059 35.184 69.960 1.00 27.24 123 GLY B CA 1
ATOM 1839 C C . GLY B 1 123 ? 20.626 35.551 70.242 1.00 24.81 123 GLY B C 1
ATOM 1840 O O . GLY B 1 123 ? 20.309 36.444 71.049 1.00 21.29 123 GLY B O 1
ATOM 1841 N N . ILE B 1 124 ? 19.756 34.838 69.547 1.00 20.82 124 ILE B N 1
ATOM 1842 C CA . ILE B 1 124 ? 18.334 35.061 69.612 1.00 19.15 124 ILE B CA 1
ATOM 1843 C C . ILE B 1 124 ? 17.650 33.716 69.749 1.00 19.40 124 ILE B C 1
ATOM 1844 O O . ILE B 1 124 ? 18.015 32.732 69.099 1.00 25.15 124 ILE B O 1
ATOM 1849 N N . MET B 1 125 ? 16.648 33.686 70.612 1.00 20.10 125 MET B N 1
ATOM 1850 C CA . MET B 1 125 ? 15.896 32.489 70.877 1.00 18.64 125 MET B CA 1
ATOM 1851 C C . MET B 1 125 ? 14.427 32.796 70.595 1.00 19.19 125 MET B C 1
ATOM 1852 O O . MET B 1 125 ? 13.960 33.905 70.858 1.00 27.74 125 MET B O 1
ATOM 1857 N N . VAL B 1 126 ? 13.713 31.841 70.015 1.00 20.03 126 VAL B N 1
ATOM 1858 C CA . VAL B 1 126 ? 12.270 31.948 69.865 1.00 22.65 126 VAL B CA 1
ATOM 1859 C C . VAL B 1 126 ? 11.630 30.675 70.397 1.00 31.47 126 VAL B C 1
ATOM 1860 O O . VAL B 1 126 ? 11.948 29.574 69.936 1.00 28.17 126 VAL B O 1
ATOM 1864 N N . ILE B 1 127 ? 10.734 30.819 71.366 1.00 36.40 127 ILE B N 1
ATOM 1865 C CA . ILE B 1 127 ? 10.119 29.655 71.999 1.00 45.11 127 ILE B CA 1
ATOM 1866 C C . ILE B 1 127 ? 8.861 29.170 71.277 1.00 54.28 127 ILE B C 1
ATOM 1867 O O . ILE B 1 127 ? 8.136 29.957 70.669 1.00 57.32 127 ILE B O 1
ATOM 1872 N N . MET C 1 1 ? 2.895 -5.337 32.829 1.00 63.56 1 MET C N 1
ATOM 1873 C CA . MET C 1 1 ? 3.437 -4.985 31.517 1.00 70.14 1 MET C CA 1
ATOM 1874 C C . MET C 1 1 ? 3.870 -3.519 31.460 1.00 68.62 1 MET C C 1
ATOM 1875 O O . MET C 1 1 ? 3.205 -2.643 32.019 1.00 61.98 1 MET C O 1
ATOM 1880 N N . THR C 1 2 ? 4.982 -3.258 30.777 1.00 69.25 2 THR C N 1
ATOM 1881 C CA . THR C 1 2 ? 5.531 -1.905 30.696 1.00 71.26 2 THR C CA 1
ATOM 1882 C C . THR C 1 2 ? 5.958 -1.513 29.282 1.00 68.72 2 THR C C 1
ATOM 1883 O O . THR C 1 2 ? 6.280 -2.367 28.450 1.00 62.63 2 THR C O 1
ATOM 1887 N N . ASN C 1 3 ? 5.950 -0.209 29.023 1.00 69.03 3 ASN C N 1
ATOM 1888 C CA . ASN C 1 3 ? 6.397 0.330 27.746 1.00 66.43 3 ASN C CA 1
ATOM 1889 C C . ASN C 1 3 ? 7.924 0.347 27.697 1.00 57.28 3 ASN C C 1
ATOM 1890 O O . ASN C 1 3 ? 8.548 1.354 28.055 1.00 47.65 3 ASN C O 1
ATOM 1895 N N . LYS C 1 4 ? 8.518 -0.772 27.272 1.00 45.55 4 LYS C N 1
ATOM 1896 C CA . LYS C 1 4 ? 9.974 -0.906 27.204 1.00 37.96 4 LYS C CA 1
ATOM 1897 C C . LYS C 1 4 ? 10.505 -0.454 25.862 1.00 45.69 4 LYS C C 1
ATOM 1898 O O . LYS C 1 4 ? 9.973 -0.832 24.821 1.00 48.81 4 LYS C O 1
ATOM 1904 N N . ALA C 1 5 ? 11.566 0.342 25.885 1.00 40.24 5 ALA C N 1
ATOM 1905 C CA . ALA C 1 5 ? 12.177 0.813 24.654 1.00 43.15 5 ALA C CA 1
ATOM 1906 C C . ALA C 1 5 ? 13.695 0.861 24.762 1.00 40.52 5 ALA C C 1
ATOM 1907 O O . ALA C 1 5 ? 14.243 1.333 25.755 1.00 32.88 5 ALA C O 1
ATOM 1909 N N . ILE C 1 6 ? 14.371 0.367 23.732 1.00 33.30 6 ILE C N 1
ATOM 1910 C CA . ILE C 1 6 ? 15.816 0.510 23.639 1.00 29.55 6 ILE C CA 1
ATOM 1911 C C . ILE C 1 6 ? 16.122 1.898 23.110 1.00 32.95 6 ILE C C 1
ATOM 1912 O O . ILE C 1 6 ? 15.544 2.314 22.106 1.00 33.04 6 ILE C O 1
ATOM 1917 N N . ILE C 1 7 ? 17.014 2.615 23.792 1.00 25.89 7 ILE C N 1
ATOM 1918 C CA . ILE C 1 7 ? 17.385 3.969 23.406 1.00 21.78 7 ILE C CA 1
ATOM 1919 C C . ILE C 1 7 ? 18.693 3.945 22.633 1.00 28.31 7 ILE C C 1
ATOM 1920 O O . ILE C 1 7 ? 19.642 3.268 23.023 1.00 31.86 7 ILE C O 1
ATOM 1925 N N . HIS C 1 8 ? 18.742 4.670 21.525 1.00 27.22 8 HIS C N 1
ATOM 1926 C CA . HIS C 1 8 ? 19.986 4.843 20.794 1.00 32.32 8 HIS C CA 1
ATOM 1927 C C . HIS C 1 8 ? 20.136 6.279 20.303 1.00 37.47 8 HIS C C 1
ATOM 1928 O O . HIS C 1 8 ? 19.168 6.900 19.866 1.00 41.79 8 HIS C O 1
ATOM 1935 N N . SER C 1 9 ? 21.355 6.799 20.374 1.00 37.74 9 SER C N 1
ATOM 1936 C CA . SER C 1 9 ? 21.648 8.144 19.893 1.00 33.68 9 SER C CA 1
ATOM 1937 C C . SER C 1 9 ? 22.897 8.131 19.029 1.00 35.11 9 SER C C 1
ATOM 1938 O O . SER C 1 9 ? 23.925 7.577 19.426 1.00 32.34 9 SER C O 1
ATOM 1941 N N . ASP C 1 10 ? 22.801 8.752 17.854 1.00 38.33 10 ASP C N 1
ATOM 1942 C CA . ASP C 1 10 ? 23.946 8.952 16.967 1.00 43.56 10 ASP C CA 1
ATOM 1943 C C . ASP C 1 10 ? 25.046 9.776 17.635 1.00 39.75 10 ASP C C 1
ATOM 1944 O O . ASP C 1 10 ? 26.214 9.701 17.252 1.00 36.54 10 ASP C O 1
ATOM 1946 N N . ASN C 1 11 ? 24.669 10.561 18.638 1.00 34.83 11 ASN C N 1
ATOM 1947 C CA . ASN C 1 11 ? 25.611 11.462 19.290 1.00 33.76 11 ASN C CA 1
ATOM 1948 C C . ASN C 1 11 ? 26.253 10.933 20.572 1.00 29.85 11 ASN C C 1
ATOM 1949 O O . ASN C 1 11 ? 26.956 11.661 21.271 1.00 33.90 11 ASN C O 1
ATOM 1954 N N . ALA C 1 12 ? 26.014 9.661 20.865 1.00 36.70 12 ALA C N 1
ATOM 1955 C CA . ALA C 1 12 ? 26.750 8.968 21.914 1.00 37.53 12 ALA C CA 1
ATOM 1956 C C . ALA C 1 12 ? 27.425 7.758 21.278 1.00 37.55 12 ALA C C 1
ATOM 1957 O O . ALA C 1 12 ? 26.898 7.189 20.314 1.00 33.08 12 ALA C O 1
ATOM 1959 N N . PRO C 1 13 ? 28.598 7.364 21.799 1.00 34.39 13 PRO C N 1
ATOM 1960 C CA . PRO C 1 13 ? 29.338 6.257 21.173 1.00 32.01 13 PRO C CA 1
ATOM 1961 C C . PRO C 1 13 ? 28.430 5.062 20.920 1.00 36.01 13 PRO C C 1
ATOM 1962 O O . PRO C 1 13 ? 27.559 4.773 21.739 1.00 30.69 13 PRO C O 1
ATOM 1966 N N . ALA C 1 14 ? 28.614 4.391 19.787 1.00 31.49 14 ALA C N 1
ATOM 1967 C CA . ALA C 1 14 ? 27.850 3.189 19.497 1.00 37.23 14 ALA C CA 1
ATOM 1968 C C . ALA C 1 14 ? 28.044 2.160 20.601 1.00 36.36 14 ALA C C 1
ATOM 1969 O O . ALA C 1 14 ? 29.152 1.980 21.109 1.00 32.61 14 ALA C O 1
ATOM 1971 N N . ALA C 1 15 ? 26.964 1.487 20.980 1.00 32.00 15 ALA C N 1
ATOM 1972 C CA . ALA C 1 15 ? 27.082 0.396 21.930 1.00 44.33 15 ALA C CA 1
ATOM 1973 C C . ALA C 1 15 ? 27.595 -0.799 21.144 1.00 47.20 15 ALA C C 1
ATOM 1974 O O . ALA C 1 15 ? 26.851 -1.414 20.382 1.00 46.86 15 ALA C O 1
ATOM 1976 N N . ILE C 1 16 ? 28.880 -1.098 21.299 1.00 44.14 16 ILE C N 1
ATOM 1977 C CA . ILE C 1 16 ? 29.473 -2.223 20.594 1.00 52.60 16 ILE C CA 1
ATOM 1978 C C . ILE C 1 16 ? 29.487 -3.464 21.481 1.00 55.61 16 ILE C C 1
ATOM 1979 O O . ILE C 1 16 ? 30.203 -3.524 22.487 1.00 50.65 16 ILE C O 1
ATOM 1984 N N . GLY C 1 17 ? 28.676 -4.447 21.107 1.00 55.55 17 GLY C N 1
ATOM 1985 C CA . GLY C 1 17 ? 28.589 -5.677 21.866 1.00 51.14 17 GLY C CA 1
ATOM 1986 C C . GLY C 1 17 ? 27.201 -5.933 22.417 1.00 44.64 17 GLY C C 1
ATOM 1987 O O . GLY C 1 17 ? 26.197 -5.478 21.865 1.00 42.23 17 GLY C O 1
ATOM 1988 N N . THR C 1 18 ? 27.147 -6.664 23.524 1.00 36.88 18 THR C N 1
ATOM 1989 C CA . THR C 1 18 ? 25.880 -7.154 24.036 1.00 33.80 18 THR C CA 1
ATOM 1990 C C . THR C 1 18 ? 25.330 -6.215 25.092 1.00 34.04 18 THR C C 1
ATOM 1991 O O . THR C 1 18 ? 25.119 -6.599 26.250 1.00 31.05 18 THR C O 1
ATOM 1995 N N . TYR C 1 19 ? 25.123 -4.969 24.682 1.00 33.64 19 TYR C N 1
ATOM 1996 C CA . TYR C 1 19 ? 24.473 -3.985 25.529 1.00 29.67 19 TYR C CA 1
ATOM 1997 C C . TYR C 1 19 ? 23.902 -2.868 24.666 1.00 29.32 19 TYR C C 1
ATOM 1998 O O . TYR C 1 19 ? 24.288 -2.713 23.495 1.00 29.14 19 TYR C O 1
ATOM 2007 N N . SER C 1 20 ? 22.944 -2.138 25.230 1.00 25.28 20 SER C N 1
ATOM 2008 C CA . SER C 1 20 ? 22.330 -0.989 24.572 1.00 26.90 20 SER C CA 1
ATOM 2009 C C . SER C 1 20 ? 22.739 0.272 25.317 1.00 28.21 20 SER C C 1
ATOM 2010 O O . SER C 1 20 ? 23.110 0.208 26.483 1.00 20.73 20 SER C O 1
ATOM 2013 N N . GLN C 1 21 ? 22.666 1.422 24.663 1.00 23.67 21 GLN C N 1
ATOM 2014 C CA . GLN C 1 21 ? 23.056 2.663 25.330 1.00 24.13 21 GLN C CA 1
ATOM 2015 C C . GLN C 1 21 ? 22.220 2.944 26.574 1.00 22.71 21 GLN C C 1
ATOM 2016 O O . GLN C 1 21 ? 22.723 3.450 27.568 1.00 22.93 21 GLN C O 1
ATOM 2022 N N . ALA C 1 22 ? 20.934 2.637 26.499 1.00 21.21 22 ALA C N 1
ATOM 2023 C CA . ALA C 1 22 ? 20.042 2.787 27.633 1.00 20.63 22 ALA C CA 1
ATOM 2024 C C . ALA C 1 22 ? 18.761 2.031 27.339 1.00 26.54 22 ALA C C 1
ATOM 2025 O O . ALA C 1 22 ? 18.444 1.738 26.179 1.00 28.37 22 ALA C O 1
ATOM 2027 N N . VAL C 1 23 ? 18.036 1.705 28.398 1.00 22.76 23 VAL C N 1
ATOM 2028 C CA . VAL C 1 23 ? 16.773 0.994 28.287 1.00 22.70 23 VAL C CA 1
ATOM 2029 C C . VAL C 1 23 ? 15.744 1.776 29.073 1.00 23.61 23 VAL C C 1
ATOM 2030 O O . VAL C 1 23 ? 15.935 2.057 30.268 1.00 21.40 23 VAL C O 1
ATOM 2034 N N . LYS C 1 24 ? 14.666 2.152 28.398 1.00 24.65 24 LYS C N 1
ATOM 2035 C CA . LYS C 1 24 ? 13.600 2.932 29.020 1.00 28.43 24 LYS C CA 1
ATOM 2036 C C . LYS C 1 24 ? 12.444 2.006 29.372 1.00 26.91 24 LYS C C 1
ATOM 2037 O O . LYS C 1 24 ? 12.016 1.194 28.552 1.00 31.22 24 LYS C O 1
ATOM 2043 N N . VAL C 1 25 ? 11.959 2.120 30.601 1.00 27.98 25 VAL C N 1
ATOM 2044 C CA . VAL C 1 25 ? 10.817 1.346 31.063 1.00 31.76 25 VAL C CA 1
ATOM 2045 C C . VAL C 1 25 ? 9.818 2.296 31.700 1.00 38.77 25 VAL C C 1
ATOM 2046 O O . VAL C 1 25 ? 10.026 2.761 32.825 1.00 36.87 25 VAL C O 1
ATOM 2050 N N . ASN C 1 26 ? 8.732 2.580 30.990 1.00 35.78 26 ASN C N 1
ATOM 2051 C CA . ASN C 1 26 ? 7.805 3.628 31.414 1.00 40.32 26 ASN C CA 1
ATOM 2052 C C . ASN C 1 26 ? 8.513 4.980 31.441 1.00 40.59 26 ASN C C 1
ATOM 2053 O O . ASN C 1 26 ? 8.951 5.469 30.399 1.00 43.22 26 ASN C O 1
ATOM 2058 N N . ASN C 1 27 ? 8.634 5.585 32.619 1.00 36.83 27 ASN C N 1
ATOM 2059 C CA . ASN C 1 27 ? 9.322 6.870 32.718 1.00 38.38 27 ASN C CA 1
ATOM 2060 C C . ASN C 1 27 ? 10.741 6.746 33.261 1.00 35.57 27 ASN C C 1
ATOM 2061 O O . ASN C 1 27 ? 11.440 7.745 33.418 1.00 30.32 27 ASN C O 1
ATOM 2066 N N . THR C 1 28 ? 11.164 5.520 33.542 1.00 32.03 28 THR C N 1
ATOM 2067 C CA . THR C 1 28 ? 12.476 5.291 34.127 1.00 29.64 28 THR C CA 1
ATOM 2068 C C . THR C 1 28 ? 13.450 4.819 33.065 1.00 33.73 28 THR C C 1
ATOM 2069 O O . THR C 1 28 ? 13.131 3.950 32.254 1.00 34.69 28 THR C O 1
ATOM 2073 N N . VAL C 1 29 ? 14.643 5.394 33.071 1.00 25.21 29 VAL C N 1
ATOM 2074 C CA . VAL C 1 29 ? 15.632 5.077 32.054 1.00 22.93 29 VAL C CA 1
ATOM 2075 C C . VAL C 1 29 ? 16.919 4.628 32.724 1.00 22.42 29 VAL C C 1
ATOM 2076 O O . VAL C 1 29 ? 17.505 5.362 33.524 1.00 20.41 29 VAL C O 1
ATOM 2080 N N . TYR C 1 30 ? 17.343 3.414 32.389 1.00 24.65 30 TYR C N 1
ATOM 2081 C CA . TYR C 1 30 ? 18.592 2.859 32.874 1.00 21.69 30 TYR C CA 1
ATOM 2082 C C . TYR C 1 30 ? 19.700 3.142 31.864 1.00 23.89 30 TYR C C 1
ATOM 2083 O O . TYR C 1 30 ? 19.643 2.697 30.717 1.00 20.97 30 TYR C O 1
ATOM 2092 N N . LEU C 1 31 ? 20.701 3.897 32.301 1.00 16.96 31 LEU C N 1
ATOM 2093 C CA . LEU C 1 31 ? 21.760 4.383 31.425 1.00 17.30 31 LEU C CA 1
ATOM 2094 C C . LEU C 1 31 ? 23.002 3.519 31.537 1.00 20.67 31 LEU C C 1
ATOM 2095 O O . LEU C 1 31 ? 23.479 3.258 32.634 1.00 18.61 31 LEU C O 1
ATOM 2100 N N . SER C 1 32 ? 23.531 3.079 30.397 1.00 18.64 32 SER C N 1
ATOM 2101 C CA . SER C 1 32 ? 24.814 2.394 30.391 1.00 21.19 32 SER C CA 1
ATOM 2102 C C . SER C 1 32 ? 25.945 3.337 30.783 1.00 19.34 32 SER C C 1
ATOM 2103 O O . SER C 1 32 ? 25.831 4.543 30.630 1.00 22.66 32 SER C O 1
ATOM 2106 N N . GLY C 1 33 ? 27.042 2.778 31.281 1.00 23.17 33 GLY C N 1
ATOM 2107 C CA . GLY C 1 33 ? 28.231 3.565 31.542 1.00 24.31 33 GLY C CA 1
ATOM 2108 C C . GLY C 1 33 ? 28.730 4.248 30.283 1.00 25.78 33 GLY C C 1
ATOM 2109 O O . GLY C 1 33 ? 28.806 3.630 29.215 1.00 23.02 33 GLY C O 1
ATOM 2110 N N . GLN C 1 34 ? 29.049 5.535 30.402 1.00 17.98 34 GLN C N 1
ATOM 2111 C CA . GLN C 1 34 ? 29.649 6.289 29.306 1.00 22.65 34 GLN C CA 1
ATOM 2112 C C . GLN C 1 34 ? 31.094 6.618 29.661 1.00 27.10 34 GLN C C 1
ATOM 2113 O O . GLN C 1 34 ? 31.384 7.014 30.791 1.00 24.93 34 GLN C O 1
ATOM 2119 N N . ILE C 1 35 ? 32.002 6.425 28.708 1.00 23.49 35 ILE C N 1
ATOM 2120 C CA . ILE C 1 35 ? 33.392 6.826 28.884 1.00 25.10 35 ILE C CA 1
ATOM 2121 C C . ILE C 1 35 ? 33.674 7.959 27.909 1.00 26.55 35 ILE C C 1
ATOM 2122 O O . ILE C 1 35 ? 32.811 8.283 27.102 1.00 28.77 35 ILE C O 1
ATOM 2127 N N . PRO C 1 36 ? 34.874 8.563 27.984 1.00 23.85 36 PRO C N 1
ATOM 2128 C CA . PRO C 1 36 ? 35.177 9.771 27.201 1.00 29.77 36 PRO C CA 1
ATOM 2129 C C . PRO C 1 36 ? 35.471 9.492 25.730 1.00 33.74 36 PRO C C 1
ATOM 2130 O O . PRO C 1 36 ? 36.363 10.118 25.156 1.00 35.35 36 PRO C O 1
ATOM 2134 N N . LEU C 1 37 ? 34.728 8.572 25.129 1.00 35.66 37 LEU C N 1
ATOM 2135 C CA . LEU C 1 37 ? 34.840 8.316 23.700 1.00 40.14 37 LEU C CA 1
ATOM 2136 C C . LEU C 1 37 ? 34.233 9.457 22.911 1.00 43.07 37 LEU C C 1
ATOM 2137 O O . LEU C 1 37 ? 33.155 9.950 23.247 1.00 37.79 37 LEU C O 1
ATOM 2142 N N . ASP C 1 38 ? 34.925 9.882 21.861 1.00 46.89 38 ASP C N 1
ATOM 2143 C CA . ASP C 1 38 ? 34.314 10.761 20.880 1.00 42.73 38 ASP C CA 1
ATOM 2144 C C . ASP C 1 38 ? 33.527 9.866 19.923 1.00 35.05 38 ASP C C 1
ATOM 2145 O O . ASP C 1 38 ? 34.091 8.963 19.305 1.00 39.60 38 ASP C O 1
ATOM 2150 N N . PRO C 1 39 ? 32.206 10.087 19.821 1.00 29.46 39 PRO C N 1
ATOM 2151 C CA . PRO C 1 39 ? 31.373 9.156 19.048 1.00 31.90 39 PRO C CA 1
ATOM 2152 C C . PRO C 1 39 ? 31.732 9.069 17.567 1.00 45.25 39 PRO C C 1
ATOM 2153 O O . PRO C 1 39 ? 31.448 8.047 16.939 1.00 40.35 39 PRO C O 1
ATOM 2157 N N . VAL C 1 40 ? 32.343 10.108 17.008 1.00 50.98 40 VAL C N 1
ATOM 2158 C CA . VAL C 1 40 ? 32.735 10.042 15.602 1.00 50.86 40 VAL C CA 1
ATOM 2159 C C . VAL C 1 40 ? 34.041 9.260 15.393 1.00 51.08 40 VAL C C 1
ATOM 2160 O O . VAL C 1 40 ? 34.119 8.404 14.511 1.00 57.64 40 VAL C O 1
ATOM 2164 N N . THR C 1 41 ? 35.051 9.530 16.214 1.00 45.38 41 THR C N 1
ATOM 2165 C CA . THR C 1 41 ? 36.332 8.839 16.082 1.00 46.07 41 THR C CA 1
ATOM 2166 C C . THR C 1 41 ? 36.365 7.494 16.809 1.00 50.30 41 THR C C 1
ATOM 2167 O O . THR C 1 41 ? 37.271 6.689 16.589 1.00 50.80 41 THR C O 1
ATOM 2171 N N . MET C 1 42 ? 35.378 7.252 17.670 1.00 38.87 42 MET C N 1
ATOM 2172 C CA . MET C 1 42 ? 35.378 6.077 18.541 1.00 37.35 42 MET C CA 1
ATOM 2173 C C . MET C 1 42 ? 36.718 5.869 19.229 1.00 44.58 42 MET C C 1
ATOM 2174 O O . MET C 1 42 ? 37.119 4.741 19.504 1.00 48.80 42 MET C O 1
ATOM 2179 N N . GLN C 1 43 ? 37.402 6.972 19.506 1.00 51.48 43 GLN C N 1
ATOM 2180 C CA . GLN C 1 43 ? 38.585 6.956 20.350 1.00 53.46 43 GLN C CA 1
ATOM 2181 C C . GLN C 1 43 ? 38.389 7.960 21.479 1.00 45.92 43 GLN C C 1
ATOM 2182 O O . GLN C 1 43 ? 37.557 8.855 21.370 1.00 44.89 43 GLN C O 1
ATOM 2188 N N . LEU C 1 44 ? 39.145 7.808 22.562 1.00 43.06 44 LEU C N 1
ATOM 2189 C CA . LEU C 1 44 ? 39.071 8.752 23.670 1.00 43.98 44 LEU C CA 1
ATOM 2190 C C . LEU C 1 44 ? 39.466 10.143 23.198 1.00 45.64 44 LEU C C 1
ATOM 2191 O O . LEU C 1 44 ? 40.358 10.294 22.365 1.00 52.09 44 LEU C O 1
ATOM 2196 N N . VAL C 1 45 ? 38.799 11.160 23.728 1.00 42.62 45 VAL C N 1
ATOM 2197 C CA . VAL C 1 45 ? 39.161 12.529 23.422 1.00 42.59 45 VAL C CA 1
ATOM 2198 C C . VAL C 1 45 ? 40.562 12.817 23.952 1.00 53.49 45 VAL C C 1
ATOM 2199 O O . VAL C 1 45 ? 41.019 12.181 24.912 1.00 48.20 45 VAL C O 1
ATOM 2203 N N . GLU C 1 46 ? 41.237 13.780 23.327 1.00 58.01 46 GLU C N 1
ATOM 2204 C CA . GLU C 1 46 ? 42.555 14.208 23.774 1.00 59.82 46 GLU C CA 1
ATOM 2205 C C . GLU C 1 46 ? 42.429 15.375 24.739 1.00 54.31 46 GLU C C 1
ATOM 2206 O O . GLU C 1 46 ? 41.699 16.327 24.470 1.00 58.57 46 GLU C O 1
ATOM 2212 N N . GLY C 1 47 ? 43.141 15.302 25.862 1.00 47.60 47 GLY C N 1
ATOM 2213 C CA . GLY C 1 47 ? 43.111 16.364 26.853 1.00 44.82 47 GLY C CA 1
ATOM 2214 C C . GLY C 1 47 ? 43.315 15.865 28.269 1.00 48.67 47 GLY C C 1
ATOM 2215 O O . GLY C 1 47 ? 43.393 14.660 28.507 1.00 54.54 47 GLY C O 1
ATOM 2216 N N . ASP C 1 48 ? 43.401 16.791 29.215 1.00 50.66 48 ASP C N 1
ATOM 2217 C CA . ASP C 1 48 ? 43.543 16.432 30.619 1.00 57.41 48 ASP C CA 1
ATOM 2218 C C . ASP C 1 48 ? 42.262 15.776 31.135 1.00 49.54 48 ASP C C 1
ATOM 2219 O O . ASP C 1 48 ? 41.317 15.560 30.375 1.00 46.67 48 ASP C O 1
ATOM 2224 N N . PHE C 1 49 ? 42.231 15.457 32.425 1.00 46.31 49 PHE C N 1
ATOM 2225 C CA . PHE C 1 49 ? 41.060 14.806 32.997 1.00 42.09 49 PHE C CA 1
ATOM 2226 C C . PHE C 1 49 ? 39.785 15.613 32.727 1.00 40.21 49 PHE C C 1
ATOM 2227 O O . PHE C 1 49 ? 38.780 15.067 32.271 1.00 33.98 49 PHE C O 1
ATOM 2235 N N . ALA C 1 50 ? 39.838 16.914 32.998 1.00 38.47 50 ALA C N 1
ATOM 2236 C CA . ALA C 1 50 ? 38.680 17.781 32.792 1.00 35.55 50 ALA C CA 1
ATOM 2237 C C . ALA C 1 50 ? 38.046 17.577 31.419 1.00 31.89 50 ALA C C 1
ATOM 2238 O O . ALA C 1 50 ? 36.828 17.498 31.302 1.00 28.68 50 ALA C O 1
ATOM 2240 N N . VAL C 1 51 ? 38.874 17.480 30.383 1.00 40.70 51 VAL C N 1
ATOM 2241 C CA . VAL C 1 51 ? 38.380 17.273 29.024 1.00 34.43 51 VAL C CA 1
ATOM 2242 C C . VAL C 1 51 ? 37.681 15.928 28.896 1.00 34.89 51 VAL C C 1
ATOM 2243 O O . VAL C 1 51 ? 36.698 15.789 28.176 1.00 32.89 51 VAL C O 1
ATOM 2247 N N . GLN C 1 52 ? 38.188 14.929 29.603 1.00 33.75 52 GLN C N 1
ATOM 2248 C CA . GLN C 1 52 ? 37.563 13.622 29.549 1.00 37.73 52 GLN C CA 1
ATOM 2249 C C . GLN C 1 52 ? 36.218 13.672 30.256 1.00 31.89 52 GLN C C 1
ATOM 2250 O O . GLN C 1 52 ? 35.241 13.092 29.783 1.00 28.34 52 GLN C O 1
ATOM 2256 N N . ALA C 1 53 ? 36.162 14.394 31.373 1.00 31.37 53 ALA C N 1
ATOM 2257 C CA . ALA C 1 53 ? 34.910 14.517 32.109 1.00 30.20 53 ALA C CA 1
ATOM 2258 C C . ALA C 1 53 ? 33.831 15.195 31.259 1.00 28.53 53 ALA C C 1
ATOM 2259 O O . ALA C 1 53 ? 32.695 14.720 31.196 1.00 25.93 53 ALA C O 1
ATOM 2261 N N . HIS C 1 54 ? 34.180 16.294 30.595 1.00 31.61 54 HIS C N 1
ATOM 2262 C CA . HIS C 1 54 ? 33.236 16.950 29.699 1.00 27.37 54 HIS C CA 1
ATOM 2263 C C . HIS C 1 54 ? 32.647 15.938 28.720 1.00 26.88 54 HIS C C 1
ATOM 2264 O O . HIS C 1 54 ? 31.434 15.918 28.484 1.00 25.24 54 HIS C O 1
ATOM 2271 N N . GLN C 1 55 ? 33.500 15.091 28.145 1.00 25.55 55 GLN C N 1
ATOM 2272 C CA . GLN C 1 55 ? 33.029 14.185 27.111 1.00 22.91 55 GLN C CA 1
ATOM 2273 C C . GLN C 1 55 ? 32.049 13.165 27.680 1.00 25.77 55 GLN C C 1
ATOM 2274 O O . GLN C 1 55 ? 31.070 12.801 27.030 1.00 24.27 55 GLN C O 1
ATOM 2280 N N . VAL C 1 56 ? 32.307 12.710 28.903 1.00 23.71 56 VAL C N 1
ATOM 2281 C CA . VAL C 1 56 ? 31.381 11.785 29.547 1.00 23.91 56 VAL C CA 1
ATOM 2282 C C . VAL C 1 56 ? 29.990 12.407 29.684 1.00 20.93 56 VAL C C 1
ATOM 2283 O O . VAL C 1 56 ? 28.981 11.765 29.366 1.00 21.42 56 VAL C O 1
ATOM 2287 N N . PHE C 1 57 ? 29.931 13.667 30.130 1.00 20.15 57 PHE C N 1
ATOM 2288 C CA . PHE C 1 57 ? 28.635 14.304 30.342 1.00 19.62 57 PHE C CA 1
ATOM 2289 C C . PHE C 1 57 ? 27.923 14.634 29.037 1.00 25.45 57 PHE C C 1
ATOM 2290 O O . PHE C 1 57 ? 26.694 14.510 28.956 1.00 21.59 57 PHE C O 1
ATOM 2298 N N . LYS C 1 58 ? 28.694 15.037 28.021 1.00 23.75 58 LYS C N 1
ATOM 2299 C CA . LYS C 1 58 ? 28.150 15.188 26.674 1.00 25.16 58 LYS C CA 1
ATOM 2300 C C . LYS C 1 58 ? 27.557 13.875 26.166 1.00 24.95 58 LYS C C 1
ATOM 2301 O O . LYS C 1 58 ? 26.474 13.869 25.576 1.00 24.01 58 LYS C O 1
ATOM 2307 N N . ASN C 1 59 ? 28.272 12.771 26.383 1.00 19.67 59 ASN C N 1
ATOM 2308 C CA . ASN C 1 59 ? 27.777 11.456 25.979 1.00 25.70 59 ASN C CA 1
ATOM 2309 C C . ASN C 1 59 ? 26.477 11.075 26.694 1.00 28.14 59 ASN C C 1
ATOM 2310 O O . ASN C 1 59 ? 25.523 10.623 26.059 1.00 23.61 59 ASN C O 1
ATOM 2315 N N . LEU C 1 60 ? 26.433 11.271 28.012 1.00 21.67 60 LEU C N 1
ATOM 2316 C CA . LEU C 1 60 ? 25.221 10.965 28.764 1.00 24.60 60 LEU C CA 1
ATOM 2317 C C . LEU C 1 60 ? 24.064 11.862 28.352 1.00 22.22 60 LEU C C 1
ATOM 2318 O O . LEU C 1 60 ? 22.927 11.402 28.248 1.00 22.86 60 LEU C O 1
ATOM 2323 N N . ARG C 1 61 ? 24.352 13.145 28.125 1.00 18.98 61 ARG C N 1
ATOM 2324 C CA . ARG C 1 61 ? 23.310 14.084 27.729 1.00 19.22 61 ARG C CA 1
ATOM 2325 C C . ARG C 1 61 ? 22.662 13.620 26.433 1.00 20.76 61 ARG C C 1
ATOM 2326 O O . ARG C 1 61 ? 21.437 13.608 26.311 1.00 22.97 61 ARG C O 1
ATOM 2334 N N . ALA C 1 62 ? 23.488 13.218 25.471 1.00 22.65 62 ALA C N 1
ATOM 2335 C CA . ALA C 1 62 ? 22.972 12.728 24.191 1.00 25.53 62 ALA C CA 1
ATOM 2336 C C . ALA C 1 62 ? 22.059 11.520 24.414 1.00 29.66 62 ALA C C 1
ATOM 2337 O O . ALA C 1 62 ? 20.995 11.412 23.805 1.00 23.44 62 ALA C O 1
ATOM 2339 N N . VAL C 1 63 ? 22.465 10.610 25.297 1.00 24.84 63 VAL C N 1
ATOM 2340 C CA . VAL C 1 63 ? 21.604 9.477 25.614 1.00 22.66 63 VAL C CA 1
ATOM 2341 C C . VAL C 1 63 ? 20.306 9.915 26.306 1.00 24.31 63 VAL C C 1
ATOM 2342 O O . VAL C 1 63 ? 19.215 9.445 25.955 1.00 20.68 63 VAL C O 1
ATOM 2346 N N . CYS C 1 64 ? 20.417 10.823 27.280 1.00 22.24 64 CYS C N 1
ATOM 2347 C CA . CYS C 1 64 ? 19.229 11.314 27.960 1.00 20.98 64 CYS C CA 1
ATOM 2348 C C . CYS C 1 64 ? 18.287 11.993 26.986 1.00 26.98 64 CYS C C 1
ATOM 2349 O O . CYS C 1 64 ? 17.069 11.843 27.075 1.00 24.75 64 CYS C O 1
ATOM 2352 N N . GLU C 1 65 ? 18.849 12.763 26.065 1.00 23.16 65 GLU C N 1
ATOM 2353 C CA . GLU C 1 65 ? 18.005 13.448 25.103 1.00 25.62 65 GLU C CA 1
ATOM 2354 C C . GLU C 1 65 ? 17.310 12.451 24.171 1.00 27.25 65 GLU C C 1
ATOM 2355 O O . GLU C 1 65 ? 16.118 12.593 23.878 1.00 26.79 65 GLU C O 1
ATOM 2361 N N . ALA C 1 66 ? 18.031 11.416 23.752 1.00 22.52 66 ALA C N 1
ATOM 2362 C CA . ALA C 1 66 ? 17.429 10.385 22.898 1.00 28.00 66 ALA C CA 1
ATOM 2363 C C . ALA C 1 66 ? 16.291 9.656 23.617 1.00 35.01 66 ALA C C 1
ATOM 2364 O O . ALA C 1 66 ? 15.391 9.105 22.977 1.00 28.17 66 ALA C O 1
ATOM 2366 N N . ALA C 1 67 ? 16.343 9.660 24.948 1.00 28.95 67 ALA C N 1
ATOM 2367 C CA . ALA C 1 67 ? 15.352 8.980 25.778 1.00 26.67 67 ALA C CA 1
ATOM 2368 C C . ALA C 1 67 ? 14.157 9.853 26.138 1.00 35.07 67 ALA C C 1
ATOM 2369 O O . ALA C 1 67 ? 13.311 9.454 26.938 1.00 34.43 67 ALA C O 1
ATOM 2371 N N . GLY C 1 68 ? 14.092 11.049 25.559 1.00 28.72 68 GLY C N 1
ATOM 2372 C CA . GLY C 1 68 ? 12.960 11.936 25.775 1.00 30.34 68 GLY C CA 1
ATOM 2373 C C . GLY C 1 68 ? 13.088 12.890 26.953 1.00 33.48 68 GLY C C 1
ATOM 2374 O O . GLY C 1 68 ? 12.093 13.460 27.404 1.00 32.15 68 GLY C O 1
ATOM 2375 N N . GLY C 1 69 ? 14.309 13.074 27.449 1.00 30.59 69 GLY C N 1
ATOM 2376 C CA . GLY C 1 69 ? 14.546 13.960 28.576 1.00 28.69 69 GLY C CA 1
ATOM 2377 C C . GLY C 1 69 ? 15.863 14.706 28.450 1.00 27.93 69 GLY C C 1
ATOM 2378 O O . GLY C 1 69 ? 16.287 15.052 27.349 1.00 24.22 69 GLY C O 1
ATOM 2379 N N . GLY C 1 70 ? 16.525 14.937 29.577 1.00 25.98 70 GLY C N 1
ATOM 2380 C CA . GLY C 1 70 ? 17.809 15.621 29.583 1.00 29.71 70 GLY C CA 1
ATOM 2381 C C . GLY C 1 70 ? 18.583 15.272 30.843 1.00 32.21 70 GLY C C 1
ATOM 2382 O O . GLY C 1 70 ? 18.093 14.498 31.663 1.00 26.36 70 GLY C O 1
ATOM 2383 N N . LEU C 1 71 ? 19.784 15.826 31.004 1.00 26.40 71 LEU C N 1
ATOM 2384 C CA . LEU C 1 71 ? 20.590 15.526 32.186 1.00 28.38 71 LEU C CA 1
ATOM 2385 C C . LEU C 1 71 ? 19.810 15.852 33.459 1.00 24.08 71 LEU C C 1
ATOM 2386 O O . LEU C 1 71 ? 19.990 15.209 34.500 1.00 22.36 71 LEU C O 1
ATOM 2391 N N . ARG C 1 72 ? 18.921 16.833 33.351 1.00 23.68 72 ARG C N 1
ATOM 2392 C CA . ARG C 1 72 ? 18.097 17.284 34.468 1.00 25.90 72 ARG C CA 1
ATOM 2393 C C . ARG C 1 72 ? 17.253 16.161 35.059 1.00 26.07 72 ARG C C 1
ATOM 2394 O O . ARG C 1 72 ? 16.793 16.260 36.188 1.00 23.12 72 ARG C O 1
ATOM 2396 N N . ASP C 1 73 ? 17.030 15.104 34.289 1.00 21.63 73 ASP C N 1
ATOM 2397 C CA . ASP C 1 73 ? 16.120 14.061 34.725 1.00 23.14 73 ASP C CA 1
ATOM 2398 C C . ASP C 1 73 ? 16.855 12.921 35.393 1.00 19.87 73 ASP C C 1
ATOM 2399 O O . ASP C 1 73 ? 16.240 11.972 35.861 1.00 19.98 73 ASP C O 1
ATOM 2404 N N . ILE C 1 74 ? 18.175 12.992 35.403 1.00 18.59 74 ILE C N 1
ATOM 2405 C CA . ILE C 1 74 ? 18.961 11.970 36.084 1.00 14.97 74 ILE C CA 1
ATOM 2406 C C . ILE C 1 74 ? 18.702 12.069 37.593 1.00 22.54 74 ILE C C 1
ATOM 2407 O O . ILE C 1 74 ? 18.801 13.154 38.169 1.00 18.82 74 ILE C O 1
ATOM 2412 N N . VAL C 1 75 ? 18.329 10.954 38.224 1.00 17.96 75 VAL C N 1
ATOM 2413 C CA . VAL C 1 75 ? 18.052 10.955 39.663 1.00 19.69 75 VAL C CA 1
ATOM 2414 C C . VAL C 1 75 ? 19.199 10.343 40.458 1.00 20.20 75 VAL C C 1
ATOM 2415 O O . VAL C 1 75 ? 19.329 10.576 41.659 1.00 22.66 75 VAL C O 1
ATOM 2419 N N . LYS C 1 76 ? 20.024 9.552 39.779 1.00 20.96 76 LYS C N 1
ATOM 2420 C CA . LYS C 1 76 ? 21.177 8.931 40.406 1.00 15.85 76 LYS C CA 1
ATOM 2421 C C . LYS C 1 76 ? 22.314 8.794 39.398 1.00 17.55 76 LYS C C 1
ATOM 2422 O O . LYS C 1 76 ? 22.118 8.301 38.286 1.00 18.38 76 LYS C O 1
ATOM 2428 N N . LEU C 1 77 ? 23.504 9.220 39.799 1.00 17.14 77 LEU C N 1
ATOM 2429 C CA . LEU C 1 77 ? 24.686 9.127 38.954 1.00 17.71 77 LEU C CA 1
ATOM 2430 C C . LEU C 1 77 ? 25.788 8.374 39.693 1.00 22.48 77 LEU C C 1
ATOM 2431 O O . LEU C 1 77 ? 26.108 8.699 40.836 1.00 21.85 77 LEU C O 1
ATOM 2436 N N . ASN C 1 78 ? 26.357 7.354 39.053 1.00 19.47 78 ASN C N 1
ATOM 2437 C CA . ASN C 1 78 ? 27.531 6.681 39.588 1.00 19.29 78 ASN C CA 1
ATOM 2438 C C . ASN C 1 78 ? 28.761 7.141 38.822 1.00 23.98 78 ASN C C 1
ATOM 2439 O O . ASN C 1 78 ? 28.798 7.056 37.596 1.00 24.86 78 ASN C O 1
ATOM 2444 N N . VAL C 1 79 ? 29.772 7.611 39.540 1.00 22.76 79 VAL C N 1
ATOM 2445 C CA . VAL C 1 79 ? 30.972 8.122 38.900 1.00 20.76 79 VAL C CA 1
ATOM 2446 C C . VAL C 1 79 ? 32.170 7.261 39.273 1.00 24.63 79 VAL C C 1
ATOM 2447 O O . VAL C 1 79 ? 32.525 7.169 40.439 1.00 23.03 79 VAL C O 1
ATOM 2451 N N . TYR C 1 80 ? 32.770 6.610 38.275 1.00 20.50 80 TYR C N 1
ATOM 2452 C CA . TYR C 1 80 ? 33.908 5.721 38.504 1.00 24.15 80 TYR C CA 1
ATOM 2453 C C . TYR C 1 80 ? 35.205 6.358 38.033 1.00 24.38 80 TYR C C 1
ATOM 2454 O O . TYR C 1 80 ? 35.328 6.705 36.865 1.00 28.69 80 TYR C O 1
ATOM 2463 N N . LEU C 1 81 ? 36.174 6.502 38.939 1.00 27.83 81 LEU C N 1
ATOM 2464 C CA . LEU C 1 81 ? 37.446 7.138 38.592 1.00 32.24 81 LEU C CA 1
ATOM 2465 C C . LEU C 1 81 ? 38.644 6.248 38.921 1.00 29.11 81 LEU C C 1
ATOM 2466 O O . LEU C 1 81 ? 38.653 5.573 39.943 1.00 31.87 81 LEU C O 1
ATOM 2471 N N . THR C 1 82 ? 39.670 6.281 38.076 1.00 37.90 82 THR C N 1
ATOM 2472 C CA . THR C 1 82 ? 40.908 5.553 38.372 1.00 39.63 82 THR C CA 1
ATOM 2473 C C . THR C 1 82 ? 41.720 6.242 39.470 1.00 47.00 82 THR C C 1
ATOM 2474 O O . THR C 1 82 ? 42.544 5.614 40.128 1.00 44.27 82 THR C O 1
ATOM 2478 N N . ASP C 1 83 ? 41.479 7.536 39.669 1.00 44.04 83 ASP C N 1
ATOM 2479 C CA . ASP C 1 83 ? 42.127 8.282 40.741 1.00 41.10 83 ASP C CA 1
ATOM 2480 C C . ASP C 1 83 ? 41.115 9.242 41.354 1.00 41.63 83 ASP C C 1
ATOM 2481 O O . ASP C 1 83 ? 40.693 10.197 40.702 1.00 41.58 83 ASP C O 1
ATOM 2486 N N . LEU C 1 84 ? 40.721 8.994 42.598 1.00 37.82 84 LEU C N 1
ATOM 2487 C CA . LEU C 1 84 ? 39.728 9.849 43.247 1.00 38.02 84 LEU C CA 1
ATOM 2488 C C . LEU C 1 84 ? 40.221 11.277 43.429 1.00 42.38 84 LEU C C 1
ATOM 2489 O O . LEU C 1 84 ? 39.429 12.185 43.695 1.00 42.36 84 LEU C O 1
ATOM 2494 N N . ALA C 1 85 ? 41.526 11.477 43.289 1.00 39.82 85 ALA C N 1
ATOM 2495 C CA . ALA C 1 85 ? 42.093 12.815 43.396 1.00 45.43 85 ALA C CA 1
ATOM 2496 C C . ALA C 1 85 ? 41.477 13.720 42.336 1.00 42.65 85 ALA C C 1
ATOM 2497 O O . ALA C 1 85 ? 41.482 14.938 42.477 1.00 42.16 85 ALA C O 1
ATOM 2499 N N . ASN C 1 86 ? 40.940 13.116 41.279 1.00 35.10 86 ASN C N 1
ATOM 2500 C CA . ASN C 1 86 ? 40.342 13.877 40.188 1.00 35.48 86 ASN C CA 1
ATOM 2501 C C . ASN C 1 86 ? 38.899 14.282 40.465 1.00 33.03 86 ASN C C 1
ATOM 2502 O O . ASN C 1 86 ? 38.270 14.977 39.665 1.00 38.84 86 ASN C O 1
ATOM 2507 N N . PHE C 1 87 ? 38.364 13.856 41.597 1.00 28.53 87 PHE C N 1
ATOM 2508 C CA . PHE C 1 87 ? 36.941 14.068 41.828 1.00 35.62 87 PHE C CA 1
ATOM 2509 C C . PHE C 1 87 ? 36.518 15.536 41.922 1.00 33.65 87 PHE C C 1
ATOM 2510 O O . PHE C 1 87 ? 35.457 15.896 41.407 1.00 30.39 87 PHE C O 1
ATOM 2518 N N . PRO C 1 88 ? 37.333 16.380 42.579 1.00 31.31 88 PRO C N 1
ATOM 2519 C CA . PRO C 1 88 ? 36.964 17.802 42.638 1.00 30.45 88 PRO C CA 1
ATOM 2520 C C . PRO C 1 88 ? 36.717 18.350 41.245 1.00 31.79 88 PRO C C 1
ATOM 2521 O O . PRO C 1 88 ? 35.822 19.170 41.055 1.00 28.75 88 PRO C O 1
ATOM 2525 N N . ILE C 1 89 ? 37.499 17.893 40.277 1.00 27.79 89 ILE C N 1
ATOM 2526 C CA . ILE C 1 89 ? 37.295 18.295 38.893 1.00 27.79 89 ILE C CA 1
ATOM 2527 C C . ILE C 1 89 ? 35.948 17.831 38.334 1.00 31.29 89 ILE C C 1
ATOM 2528 O O . ILE C 1 89 ? 35.285 18.577 37.615 1.00 32.65 89 ILE C O 1
ATOM 2533 N N . VAL C 1 90 ? 35.550 16.599 38.649 1.00 30.05 90 VAL C N 1
ATOM 2534 C CA . VAL C 1 90 ? 34.254 16.093 38.204 1.00 26.62 90 VAL C CA 1
ATOM 2535 C C . VAL C 1 90 ? 33.143 16.917 38.834 1.00 23.40 90 VAL C C 1
ATOM 2536 O O . VAL C 1 90 ? 32.186 17.320 38.173 1.00 24.90 90 VAL C O 1
ATOM 2540 N N . ASN C 1 91 ? 33.268 17.150 40.133 1.00 22.09 91 ASN C N 1
ATOM 2541 C CA . ASN C 1 91 ? 32.272 17.931 40.836 1.00 28.07 91 ASN C CA 1
ATOM 2542 C C . ASN C 1 91 ? 32.092 19.309 40.197 1.00 28.08 91 ASN C C 1
ATOM 2543 O O . ASN C 1 91 ? 30.968 19.793 40.008 1.00 27.10 91 ASN C O 1
ATOM 2548 N N . GLU C 1 92 ? 33.202 19.940 39.844 1.00 25.01 92 GLU C N 1
ATOM 2549 C CA . GLU C 1 92 ? 33.132 21.253 39.227 1.00 22.63 92 GLU C CA 1
ATOM 2550 C C . GLU C 1 92 ? 32.580 21.201 37.795 1.00 27.21 92 GLU C C 1
ATOM 2551 O O . GLU C 1 92 ? 31.699 21.975 37.427 1.00 25.40 92 GLU C O 1
ATOM 2557 N N . VAL C 1 93 ? 33.092 20.287 36.983 1.00 25.40 93 VAL C N 1
ATOM 2558 C CA . VAL C 1 93 ? 32.563 20.127 35.629 1.00 22.92 93 VAL C CA 1
ATOM 2559 C C . VAL C 1 93 ? 31.050 19.871 35.619 1.00 25.03 93 VAL C C 1
ATOM 2560 O O . VAL C 1 93 ? 30.334 20.387 34.756 1.00 23.93 93 VAL C O 1
ATOM 2564 N N . MET C 1 94 ? 30.567 19.062 36.564 1.00 20.54 94 MET C N 1
ATOM 2565 C CA . MET C 1 94 ? 29.135 18.764 36.646 1.00 22.91 94 MET C CA 1
ATOM 2566 C C . MET C 1 94 ? 28.318 20.047 36.770 1.00 20.89 94 MET C C 1
ATOM 2567 O O . MET C 1 94 ? 27.181 20.128 36.300 1.00 22.69 94 MET C O 1
ATOM 2572 N N . GLY C 1 95 ? 28.910 21.052 37.407 1.00 19.89 95 GLY C N 1
ATOM 2573 C CA . GLY C 1 95 ? 28.234 22.310 37.621 1.00 18.03 95 GLY C CA 1
ATOM 2574 C C . GLY C 1 95 ? 27.920 23.014 36.314 1.00 24.12 95 GLY C C 1
ATOM 2575 O O . GLY C 1 95 ? 27.073 23.900 36.280 1.00 25.38 95 GLY C O 1
ATOM 2576 N N . GLN C 1 96 ? 28.600 22.614 35.240 1.00 25.15 96 GLN C N 1
ATOM 2577 C CA . GLN C 1 96 ? 28.359 23.192 33.919 1.00 27.80 96 GLN C CA 1
ATOM 2578 C C . GLN C 1 96 ? 27.254 22.448 33.175 1.00 32.61 96 GLN C C 1
ATOM 2579 O O . GLN C 1 96 ? 26.704 22.959 32.201 1.00 33.42 96 GLN C O 1
ATOM 2585 N N . TYR C 1 97 ? 26.928 21.247 33.648 1.00 19.63 97 TYR C N 1
ATOM 2586 C CA . TYR C 1 97 ? 25.945 20.387 32.982 1.00 20.13 97 TYR C CA 1
ATOM 2587 C C . TYR C 1 97 ? 24.662 20.215 33.773 1.00 23.95 97 TYR C C 1
ATOM 2588 O O . TYR C 1 97 ? 23.617 19.901 33.204 1.00 26.46 97 TYR C O 1
ATOM 2597 N N . PHE C 1 98 ? 24.755 20.401 35.088 1.00 19.17 98 PHE C N 1
ATOM 2598 C CA . PHE C 1 98 ? 23.637 20.158 35.984 1.00 20.22 98 PHE C CA 1
ATOM 2599 C C . PHE C 1 98 ? 23.359 21.411 36.793 1.00 24.20 98 PHE C C 1
ATOM 2600 O O . PHE C 1 98 ? 24.251 22.237 37.007 1.00 22.36 98 PHE C O 1
ATOM 2608 N N . GLN C 1 99 ? 22.116 21.559 37.226 1.00 25.52 99 GLN C N 1
ATOM 2609 C CA . GLN C 1 99 ? 21.741 22.656 38.125 1.00 26.43 99 GLN C CA 1
ATOM 2610 C C . GLN C 1 99 ? 20.911 22.062 39.243 1.00 26.56 99 GLN C C 1
ATOM 2611 O O . GLN C 1 99 ? 20.348 20.979 39.082 1.00 24.12 99 GLN C O 1
ATOM 2617 N N . ALA C 1 100 ? 20.828 22.756 40.377 1.00 26.26 100 ALA C N 1
ATOM 2618 C CA . ALA C 1 100 ? 19.974 22.285 41.457 1.00 22.65 100 ALA C CA 1
ATOM 2619 C C . ALA C 1 100 ? 18.547 22.191 40.927 1.00 23.91 100 ALA C C 1
ATOM 2620 O O . ALA C 1 100 ? 18.099 23.064 40.177 1.00 27.05 100 ALA C O 1
ATOM 2622 N N . PRO C 1 101 ? 17.819 21.141 41.308 1.00 28.50 101 PRO C N 1
ATOM 2623 C CA . PRO C 1 101 ? 18.217 20.071 42.234 1.00 33.84 101 PRO C CA 1
ATOM 2624 C C . PRO C 1 101 ? 19.081 18.993 41.557 1.00 28.84 101 PRO C C 1
ATOM 2625 O O . PRO C 1 101 ? 18.717 18.467 40.505 1.00 27.35 101 PRO C O 1
ATOM 2629 N N . TYR C 1 102 ? 20.200 18.656 42.188 1.00 21.01 102 TYR C N 1
ATOM 2630 C CA . TYR C 1 102 ? 21.158 17.720 41.626 1.00 22.35 102 TYR C CA 1
ATOM 2631 C C . TYR C 1 102 ? 20.765 16.259 41.847 1.00 26.75 102 TYR C C 1
ATOM 2632 O O . TYR C 1 102 ? 19.974 15.943 42.738 1.00 24.48 102 TYR C O 1
ATOM 2641 N N . PRO C 1 103 ? 21.339 15.354 41.039 1.00 20.27 103 PRO C N 1
ATOM 2642 C CA . PRO C 1 103 ? 21.088 13.922 41.226 1.00 16.09 103 PRO C CA 1
ATOM 2643 C C . PRO C 1 103 ? 21.709 13.427 42.525 1.00 16.37 103 PRO C C 1
ATOM 2644 O O . PRO C 1 103 ? 22.639 14.051 43.026 1.00 17.01 103 PRO C O 1
ATOM 2648 N N . ALA C 1 104 ? 21.219 12.300 43.029 1.00 17.77 104 ALA C N 1
ATOM 2649 C CA . ALA C 1 104 ? 21.968 11.535 44.012 1.00 18.24 104 ALA C CA 1
ATOM 2650 C C . ALA C 1 104 ? 23.229 11.065 43.305 1.00 19.11 104 ALA C C 1
ATOM 2651 O O . ALA C 1 104 ? 23.255 10.971 42.078 1.00 16.37 104 ALA C O 1
ATOM 2653 N N . ARG C 1 105 ? 24.273 10.766 44.062 1.00 16.97 105 ARG C N 1
ATOM 2654 C CA . ARG C 1 105 ? 25.560 10.450 43.460 1.00 19.63 105 ARG C CA 1
ATOM 2655 C C . ARG C 1 105 ? 26.365 9.475 44.309 1.00 23.59 105 ARG C C 1
ATOM 2656 O O . ARG C 1 105 ? 26.266 9.471 45.538 1.00 18.77 105 ARG C O 1
ATOM 2664 N N . ALA C 1 106 ? 27.160 8.651 43.635 1.00 20.55 106 ALA C N 1
ATOM 2665 C CA . ALA C 1 106 ? 28.185 7.848 44.276 1.00 21.68 106 ALA C CA 1
ATOM 2666 C C . ALA C 1 106 ? 29.461 8.003 43.463 1.00 26.54 106 ALA C C 1
ATOM 2667 O O . ALA C 1 106 ? 29.434 7.874 42.241 1.00 27.78 106 ALA C O 1
ATOM 2669 N N . ALA C 1 107 ? 30.569 8.296 44.136 1.00 26.81 107 ALA C N 1
ATOM 2670 C CA . ALA C 1 107 ? 31.869 8.415 43.475 1.00 27.46 107 ALA C CA 1
ATOM 2671 C C . ALA C 1 107 ? 32.844 7.388 44.049 1.00 31.25 107 ALA C C 1
ATOM 2672 O O . ALA C 1 107 ? 33.140 7.405 45.241 1.00 35.67 107 ALA C O 1
ATOM 2674 N N . ILE C 1 108 ? 33.347 6.504 43.193 1.00 29.68 108 ILE C N 1
ATOM 2675 C CA . ILE C 1 108 ? 34.158 5.375 43.643 1.00 29.67 108 ILE C CA 1
ATOM 2676 C C . ILE C 1 108 ? 35.509 5.351 42.947 1.00 31.54 108 ILE C C 1
ATOM 2677 O O . ILE C 1 108 ? 35.603 5.621 41.748 1.00 30.07 108 ILE C O 1
ATOM 2682 N N . GLY C 1 109 ? 36.554 5.030 43.703 1.00 32.81 109 GLY C N 1
ATOM 2683 C CA . GLY C 1 109 ? 37.881 4.880 43.141 1.00 32.42 109 GLY C CA 1
ATOM 2684 C C . GLY C 1 109 ? 38.106 3.429 42.742 1.00 28.76 109 GLY C C 1
ATOM 2685 O O . GLY C 1 109 ? 38.187 2.540 43.588 1.00 37.80 109 GLY C O 1
ATOM 2686 N N . ILE C 1 110 ? 38.201 3.188 41.444 1.00 34.98 110 ILE C N 1
ATOM 2687 C CA . ILE C 1 110 ? 38.348 1.828 40.949 1.00 33.29 110 ILE C CA 1
ATOM 2688 C C . ILE C 1 110 ? 39.692 1.613 40.237 1.00 38.64 110 ILE C C 1
ATOM 2689 O O . ILE C 1 110 ? 40.524 2.521 40.187 1.00 37.35 110 ILE C O 1
ATOM 2694 N N . ASN C 1 111 ? 39.911 0.409 39.709 1.00 34.24 111 ASN C N 1
ATOM 2695 C CA . ASN C 1 111 ? 41.207 0.047 39.135 1.00 34.52 111 ASN C CA 1
ATOM 2696 C C . ASN C 1 111 ? 41.385 0.379 37.664 1.00 36.53 111 ASN C C 1
ATOM 2697 O O . ASN C 1 111 ? 42.394 0.968 37.273 1.00 40.93 111 ASN C O 1
ATOM 2702 N N . GLN C 1 112 ? 40.420 -0.037 36.850 1.00 36.09 112 GLN C N 1
ATOM 2703 C CA . GLN C 1 112 ? 40.535 0.049 35.403 1.00 34.03 112 GLN C CA 1
ATOM 2704 C C . GLN C 1 112 ? 39.189 0.337 34.779 1.00 32.26 112 GLN C C 1
ATOM 2705 O O . GLN C 1 112 ? 38.155 -0.070 35.307 1.00 32.54 112 GLN C O 1
ATOM 2711 N N . LEU C 1 113 ? 39.223 0.980 33.617 1.00 34.16 113 LEU C N 1
ATOM 2712 C CA . LEU C 1 113 ? 38.032 1.284 32.841 1.00 35.69 113 LEU C CA 1
ATOM 2713 C C . LEU C 1 113 ? 38.257 0.966 31.366 1.00 42.00 113 LEU C C 1
ATOM 2714 O O . LEU C 1 113 ? 39.394 0.965 30.893 1.00 42.97 113 LEU C O 1
ATOM 2719 N N . PRO C 1 114 ? 37.167 0.710 30.630 1.00 37.63 114 PRO C N 1
ATOM 2720 C CA . PRO C 1 114 ? 37.293 0.390 29.205 1.00 41.29 114 PRO C CA 1
ATOM 2721 C C . PRO C 1 114 ? 38.113 1.454 28.486 1.00 46.43 114 PRO C C 1
ATOM 2722 O O . PRO C 1 114 ? 38.004 2.637 28.807 1.00 41.69 114 PRO C O 1
ATOM 2726 N N . ARG C 1 115 ? 38.942 1.027 27.540 1.00 40.10 115 ARG C N 1
ATOM 2727 C CA . ARG C 1 115 ? 39.805 1.939 26.800 1.00 45.32 115 ARG C CA 1
ATOM 2728 C C . ARG C 1 115 ? 40.853 2.596 27.690 1.00 43.20 115 ARG C C 1
ATOM 2729 O O . ARG C 1 115 ? 41.482 3.574 27.290 1.00 40.99 115 ARG C O 1
ATOM 2737 N N . ALA C 1 116 ? 41.046 2.056 28.888 1.00 42.78 116 ALA C N 1
ATOM 2738 C CA . ALA C 1 116 ? 41.917 2.691 29.870 1.00 47.09 116 ALA C CA 1
ATOM 2739 C C . ALA C 1 116 ? 41.493 4.144 30.118 1.00 51.20 116 ALA C C 1
ATOM 2740 O O . ALA C 1 116 ? 42.334 5.035 30.267 1.00 49.38 116 ALA C O 1
ATOM 2742 N N . SER C 1 117 ? 40.182 4.370 30.153 1.00 49.72 117 SER C N 1
ATOM 2743 C CA . SER C 1 117 ? 39.621 5.686 30.456 1.00 42.80 117 SER C CA 1
ATOM 2744 C C . SER C 1 117 ? 39.916 6.097 31.893 1.00 40.94 117 SER C C 1
ATOM 2745 O O . SER C 1 117 ? 40.169 5.245 32.746 1.00 38.46 117 SER C O 1
ATOM 2748 N N . LEU C 1 118 ? 39.875 7.402 32.160 1.00 33.40 118 LEU C N 1
ATOM 2749 C CA . LEU C 1 118 ? 40.098 7.911 33.507 1.00 34.13 118 LEU C CA 1
ATOM 2750 C C . LEU C 1 118 ? 38.780 8.068 34.262 1.00 34.46 118 LEU C C 1
ATOM 2751 O O . LEU C 1 118 ? 38.765 8.160 35.487 1.00 35.37 118 LEU C O 1
ATOM 2756 N N . ILE C 1 119 ? 37.674 8.086 33.525 1.00 32.24 119 ILE C N 1
ATOM 2757 C CA . ILE C 1 119 ? 36.369 8.266 34.139 1.00 30.79 119 ILE C CA 1
ATOM 2758 C C . ILE C 1 119 ? 35.271 7.543 33.372 1.00 25.72 119 ILE C C 1
ATOM 2759 O O . ILE C 1 119 ? 35.276 7.506 32.144 1.00 28.55 119 ILE C O 1
ATOM 2764 N N . GLU C 1 120 ? 34.347 6.938 34.111 1.00 22.94 120 GLU C N 1
ATOM 2765 C CA . GLU C 1 120 ? 33.143 6.366 33.519 1.00 21.70 120 GLU C CA 1
ATOM 2766 C C . GLU C 1 120 ? 31.971 6.764 34.402 1.00 21.24 120 GLU C C 1
ATOM 2767 O O . GLU C 1 120 ? 32.113 6.874 35.614 1.00 29.63 120 GLU C O 1
ATOM 2773 N N . ALA C 1 121 ? 30.819 7.016 33.800 1.00 21.73 121 ALA C N 1
ATOM 2774 C CA . ALA C 1 121 ? 29.661 7.389 34.599 1.00 23.13 121 ALA C CA 1
ATOM 2775 C C . ALA C 1 121 ? 28.413 6.756 34.029 1.00 23.65 121 ALA C C 1
ATOM 2776 O O . ALA C 1 121 ? 28.231 6.717 32.807 1.00 22.08 121 ALA C O 1
ATOM 2778 N N . ASP C 1 122 ? 27.577 6.210 34.909 1.00 23.00 122 ASP C N 1
ATOM 2779 C CA . ASP C 1 122 ? 26.288 5.683 34.484 1.00 23.15 122 ASP C CA 1
ATOM 2780 C C . ASP C 1 122 ? 25.218 6.186 35.431 1.00 28.44 122 ASP C C 1
ATOM 2781 O O . ASP C 1 122 ? 25.492 7.030 36.291 1.00 25.59 122 ASP C O 1
ATOM 2786 N N . GLY C 1 123 ? 24.000 5.676 35.290 1.00 26.57 123 GLY C N 1
ATOM 2787 C CA . GLY C 1 123 ? 22.961 6.074 36.214 1.00 26.94 123 GLY C CA 1
ATOM 2788 C C . GLY C 1 123 ? 21.544 5.778 35.792 1.00 25.33 123 GLY C C 1
ATOM 2789 O O . GLY C 1 123 ? 21.283 4.930 34.933 1.00 26.86 123 GLY C O 1
ATOM 2790 N N . ILE C 1 124 ? 20.623 6.504 36.409 1.00 20.62 124 ILE C N 1
ATOM 2791 C CA . ILE C 1 124 ? 19.206 6.255 36.253 1.00 19.25 124 ILE C CA 1
ATOM 2792 C C . ILE C 1 124 ? 18.513 7.593 36.081 1.00 20.98 124 ILE C C 1
ATOM 2793 O O . ILE C 1 124 ? 18.802 8.551 36.804 1.00 22.87 124 ILE C O 1
ATOM 2798 N N . MET C 1 125 ? 17.625 7.676 35.101 1.00 19.13 125 MET C N 1
ATOM 2799 C CA . MET C 1 125 ? 16.811 8.870 34.944 1.00 18.28 125 MET C CA 1
ATOM 2800 C C . MET C 1 125 ? 15.331 8.530 35.137 1.00 24.38 125 MET C C 1
ATOM 2801 O O . MET C 1 125 ? 14.915 7.397 34.919 1.00 25.23 125 MET C O 1
ATOM 2806 N N . VAL C 1 126 ? 14.559 9.506 35.596 1.00 21.29 126 VAL C N 1
ATOM 2807 C CA . VAL C 1 126 ? 13.114 9.379 35.697 1.00 23.44 126 VAL C CA 1
ATOM 2808 C C . VAL C 1 126 ? 12.511 10.640 35.111 1.00 30.92 126 VAL C C 1
ATOM 2809 O O . VAL C 1 126 ? 12.711 11.725 35.648 1.00 30.41 126 VAL C O 1
ATOM 2813 N N . ILE C 1 127 ? 11.786 10.506 34.009 1.00 32.83 127 ILE C N 1
ATOM 2814 C CA . ILE C 1 127 ? 11.228 11.668 33.332 1.00 44.27 127 ILE C CA 1
ATOM 2815 C C . ILE C 1 127 ? 9.900 12.123 33.941 1.00 51.71 127 ILE C C 1
ATOM 2816 O O . ILE C 1 127 ? 8.975 11.327 34.107 1.00 56.49 127 ILE C O 1
ATOM 2821 N N . THR D 1 2 ? 4.108 -0.280 50.266 1.00 63.48 2 THR D N 1
ATOM 2822 C CA . THR D 1 2 ? 4.234 -1.107 49.070 1.00 66.57 2 THR D CA 1
ATOM 2823 C C . THR D 1 2 ? 4.740 -2.502 49.424 1.00 63.86 2 THR D C 1
ATOM 2824 O O . THR D 1 2 ? 5.661 -2.652 50.228 1.00 63.64 2 THR D O 1
ATOM 2828 N N . ASN D 1 3 ? 4.133 -3.521 48.823 1.00 57.74 3 ASN D N 1
ATOM 2829 C CA . ASN D 1 3 ? 4.518 -4.901 49.094 1.00 62.53 3 ASN D CA 1
ATOM 2830 C C . ASN D 1 3 ? 5.823 -5.300 48.412 1.00 62.35 3 ASN D C 1
ATOM 2831 O O . ASN D 1 3 ? 6.042 -5.002 47.234 1.00 55.91 3 ASN D O 1
ATOM 2836 N N . LYS D 1 4 ? 6.690 -5.968 49.166 1.00 61.13 4 LYS D N 1
ATOM 2837 C CA . LYS D 1 4 ? 7.950 -6.469 48.634 1.00 58.93 4 LYS D CA 1
ATOM 2838 C C . LYS D 1 4 ? 8.031 -7.987 48.804 1.00 60.07 4 LYS D C 1
ATOM 2839 O O . LYS D 1 4 ? 7.670 -8.526 49.854 1.00 58.23 4 LYS D O 1
ATOM 2841 N N . ALA D 1 5 ? 8.487 -8.680 47.766 1.00 56.34 5 ALA D N 1
ATOM 2842 C CA . ALA D 1 5 ? 8.675 -10.124 47.859 1.00 55.57 5 ALA D CA 1
ATOM 2843 C C . ALA D 1 5 ? 10.152 -10.489 47.763 1.00 50.41 5 ALA D C 1
ATOM 2844 O O . ALA D 1 5 ? 10.889 -9.933 46.950 1.00 49.62 5 ALA D O 1
ATOM 2846 N N . ILE D 1 6 ? 10.582 -11.414 48.612 1.00 47.19 6 ILE D N 1
ATOM 2847 C CA . ILE D 1 6 ? 11.951 -11.907 48.576 1.00 46.12 6 ILE D CA 1
ATOM 2848 C C . ILE D 1 6 ? 12.057 -13.044 47.574 1.00 47.54 6 ILE D C 1
ATOM 2849 O O . ILE D 1 6 ? 11.434 -14.083 47.751 1.00 55.99 6 ILE D O 1
ATOM 2854 N N . ILE D 1 7 ? 12.840 -12.851 46.520 1.00 39.37 7 ILE D N 1
ATOM 2855 C CA . ILE D 1 7 ? 13.023 -13.905 45.528 1.00 39.72 7 ILE D CA 1
ATOM 2856 C C . ILE D 1 7 ? 14.061 -14.915 46.001 1.00 47.25 7 ILE D C 1
ATOM 2857 O O . ILE D 1 7 ? 15.118 -14.538 46.504 1.00 48.86 7 ILE D O 1
ATOM 2862 N N . HIS D 1 8 ? 13.759 -16.203 45.851 1.00 46.02 8 HIS D N 1
ATOM 2863 C CA . HIS D 1 8 ? 14.740 -17.230 46.167 1.00 43.01 8 HIS D CA 1
ATOM 2864 C C . HIS D 1 8 ? 14.680 -18.387 45.180 1.00 46.29 8 HIS D C 1
ATOM 2865 O O . HIS D 1 8 ? 13.600 -18.844 44.814 1.00 46.19 8 HIS D O 1
ATOM 2872 N N . SER D 1 9 ? 15.852 -18.847 44.755 1.00 47.25 9 SER D N 1
ATOM 2873 C CA . SER D 1 9 ? 15.963 -20.011 43.879 1.00 44.15 9 SER D CA 1
ATOM 2874 C C . SER D 1 9 ? 16.962 -20.986 44.474 1.00 46.82 9 SER D C 1
ATOM 2875 O O . SER D 1 9 ? 18.086 -20.605 44.808 1.00 43.25 9 SER D O 1
ATOM 2878 N N . ASP D 1 10 ? 16.543 -22.242 44.622 1.00 48.12 10 ASP D N 1
ATOM 2879 C CA . ASP D 1 10 ? 17.439 -23.300 45.055 1.00 39.13 10 ASP D CA 1
ATOM 2880 C C . ASP D 1 10 ? 18.511 -23.567 44.001 1.00 45.80 10 ASP D C 1
ATOM 2881 O O . ASP D 1 10 ? 19.462 -24.303 44.259 1.00 49.91 10 ASP D O 1
ATOM 2886 N N . ASN D 1 11 ? 18.357 -22.975 42.816 1.00 39.80 11 ASN D N 1
ATOM 2887 C CA . ASN D 1 11 ? 19.311 -23.190 41.728 1.00 43.31 11 ASN D CA 1
ATOM 2888 C C . ASN D 1 11 ? 20.323 -22.062 41.555 1.00 43.41 11 ASN D C 1
ATOM 2889 O O . ASN D 1 11 ? 21.099 -22.052 40.596 1.00 39.59 11 ASN D O 1
ATOM 2894 N N . ALA D 1 12 ? 20.301 -21.123 42.494 1.00 40.30 12 ALA D N 1
ATOM 2895 C CA . ALA D 1 12 ? 21.320 -20.092 42.596 1.00 44.97 12 ALA D CA 1
ATOM 2896 C C . ALA D 1 12 ? 21.968 -20.236 43.963 1.00 46.73 12 ALA D C 1
ATOM 2897 O O . ALA D 1 12 ? 21.353 -20.774 44.885 1.00 43.04 12 ALA D O 1
ATOM 2899 N N . PRO D 1 13 ? 23.213 -19.758 44.109 1.00 43.94 13 PRO D N 1
ATOM 2900 C CA . PRO D 1 13 ? 23.898 -19.927 45.395 1.00 48.42 13 PRO D CA 1
ATOM 2901 C C . PRO D 1 13 ? 23.068 -19.355 46.524 1.00 49.34 13 PRO D C 1
ATOM 2902 O O . PRO D 1 13 ? 22.496 -18.275 46.355 1.00 41.43 13 PRO D O 1
ATOM 2906 N N . ALA D 1 14 ? 22.985 -20.071 47.646 1.00 40.84 14 ALA D N 1
ATOM 2907 C CA . ALA D 1 14 ? 22.302 -19.533 48.820 1.00 43.02 14 ALA D CA 1
ATOM 2908 C C . ALA D 1 14 ? 22.863 -18.157 49.172 1.00 47.78 14 ALA D C 1
ATOM 2909 O O . ALA D 1 14 ? 24.060 -17.906 49.028 1.00 44.34 14 ALA D O 1
ATOM 2911 N N . ALA D 1 15 ? 21.994 -17.272 49.642 1.00 43.86 15 ALA D N 1
ATOM 2912 C CA . ALA D 1 15 ? 22.425 -15.945 50.064 1.00 45.69 15 ALA D CA 1
ATOM 2913 C C . ALA D 1 15 ? 22.875 -16.039 51.510 1.00 44.74 15 ALA D C 1
ATOM 2914 O O . ALA D 1 15 ? 22.055 -15.972 52.431 1.00 46.43 15 ALA D O 1
ATOM 2916 N N . ILE D 1 16 ? 24.179 -16.225 51.699 1.00 51.53 16 ILE D N 1
ATOM 2917 C CA . ILE D 1 16 ? 24.770 -16.339 53.030 1.00 57.05 16 ILE D CA 1
ATOM 2918 C C . ILE D 1 16 ? 24.987 -14.960 53.635 1.00 54.25 16 ILE D C 1
ATOM 2919 O O . ILE D 1 16 ? 25.573 -14.090 53.004 1.00 50.57 16 ILE D O 1
ATOM 2924 N N . GLY D 1 17 ? 24.525 -14.766 54.864 1.00 58.80 17 GLY D N 1
ATOM 2925 C CA . GLY D 1 17 ? 24.691 -13.487 55.528 1.00 56.65 17 GLY D CA 1
ATOM 2926 C C . GLY D 1 17 ? 23.527 -12.548 55.295 1.00 50.59 17 GLY D C 1
ATOM 2927 O O . GLY D 1 17 ? 22.435 -12.975 54.926 1.00 48.07 17 GLY D O 1
ATOM 2928 N N . THR D 1 18 ? 23.774 -11.256 55.487 1.00 46.28 18 THR D N 1
ATOM 2929 C CA . THR D 1 18 ? 22.699 -10.274 55.559 1.00 44.99 18 THR D CA 1
ATOM 2930 C C . THR D 1 18 ? 22.253 -9.700 54.216 1.00 40.32 18 THR D C 1
ATOM 2931 O O . THR D 1 18 ? 22.337 -8.488 53.987 1.00 37.47 18 THR D O 1
ATOM 2935 N N . TYR D 1 19 ? 21.775 -10.570 53.328 1.00 41.24 19 TYR D N 1
ATOM 2936 C CA . TYR D 1 19 ? 21.161 -10.116 52.081 1.00 37.09 19 TYR D CA 1
ATOM 2937 C C . TYR D 1 19 ? 20.220 -11.174 51.505 1.00 37.75 19 TYR D C 1
ATOM 2938 O O . TYR D 1 19 ? 20.134 -12.276 52.037 1.00 36.16 19 TYR D O 1
ATOM 2947 N N . SER D 1 20 ? 19.491 -10.808 50.451 1.00 34.76 20 SER D N 1
ATOM 2948 C CA . SER D 1 20 ? 18.596 -11.719 49.747 1.00 39.35 20 SER D CA 1
ATOM 2949 C C . SER D 1 20 ? 19.101 -11.826 48.324 1.00 35.57 20 SER D C 1
ATOM 2950 O O . SER D 1 20 ? 19.777 -10.920 47.835 1.00 31.67 20 SER D O 1
ATOM 2953 N N . GLN D 1 21 ? 18.765 -12.918 47.653 1.00 34.50 21 GLN D N 1
ATOM 2954 C CA . GLN D 1 21 ? 19.190 -13.106 46.270 1.00 32.93 21 GLN D CA 1
ATOM 2955 C C . GLN D 1 21 ? 18.629 -12.015 45.367 1.00 28.71 21 GLN D C 1
ATOM 2956 O O . GLN D 1 21 ? 19.323 -11.506 44.477 1.00 35.03 21 GLN D O 1
ATOM 2962 N N . ALA D 1 22 ? 17.362 -11.672 45.583 1.00 35.70 22 ALA D N 1
ATOM 2963 C CA . ALA D 1 22 ? 16.749 -10.522 44.915 1.00 33.96 22 ALA D CA 1
ATOM 2964 C C . ALA D 1 22 ? 15.504 -10.038 45.657 1.00 36.91 22 ALA D C 1
ATOM 2965 O O . ALA D 1 22 ? 14.951 -10.753 46.491 1.00 40.12 22 ALA D O 1
ATOM 2967 N N . VAL D 1 23 ? 15.072 -8.817 45.356 1.00 36.27 23 VAL D N 1
ATOM 2968 C CA . VAL D 1 23 ? 13.839 -8.283 45.915 1.00 34.49 23 VAL D CA 1
ATOM 2969 C C . VAL D 1 23 ? 12.955 -7.798 44.781 1.00 33.70 23 VAL D C 1
ATOM 2970 O O . VAL D 1 23 ? 13.416 -7.081 43.891 1.00 31.51 23 VAL D O 1
ATOM 2974 N N . LYS D 1 24 ? 11.683 -8.181 44.807 1.00 34.15 24 LYS D N 1
ATOM 2975 C CA . LYS D 1 24 ? 10.744 -7.712 43.793 1.00 38.24 24 LYS D CA 1
ATOM 2976 C C . LYS D 1 24 ? 9.745 -6.732 44.384 1.00 39.05 24 LYS D C 1
ATOM 2977 O O . LYS D 1 24 ? 9.170 -6.977 45.440 1.00 46.72 24 LYS D O 1
ATOM 2983 N N . VAL D 1 25 ? 9.545 -5.618 43.697 1.00 44.26 25 VAL D N 1
ATOM 2984 C CA . VAL D 1 25 ? 8.627 -4.585 44.159 1.00 45.71 25 VAL D CA 1
ATOM 2985 C C . VAL D 1 25 ? 8.012 -3.916 42.925 1.00 45.94 25 VAL D C 1
ATOM 2986 O O . VAL D 1 25 ? 8.724 -3.530 41.993 1.00 42.19 25 VAL D O 1
ATOM 2990 N N . ASN D 1 26 ? 6.686 -3.819 42.904 1.00 45.56 26 ASN D N 1
ATOM 2991 C CA . ASN D 1 26 ? 5.974 -3.422 41.698 1.00 54.54 26 ASN D CA 1
ATOM 2992 C C . ASN D 1 26 ? 6.387 -4.313 40.530 1.00 59.42 26 ASN D C 1
ATOM 2993 O O . ASN D 1 26 ? 6.285 -5.539 40.608 1.00 59.26 26 ASN D O 1
ATOM 2998 N N . ASN D 1 27 ? 6.869 -3.697 39.455 1.00 57.56 27 ASN D N 1
ATOM 2999 C CA . ASN D 1 27 ? 7.295 -4.448 38.278 1.00 60.83 27 ASN D CA 1
ATOM 3000 C C . ASN D 1 27 ? 8.806 -4.641 38.217 1.00 54.54 27 ASN D C 1
ATOM 3001 O O . ASN D 1 27 ? 9.330 -5.198 37.250 1.00 57.04 27 ASN D O 1
ATOM 3006 N N . THR D 1 28 ? 9.509 -4.180 39.247 1.00 42.56 28 THR D N 1
ATOM 3007 C CA . THR D 1 28 ? 10.967 -4.193 39.223 1.00 38.20 28 THR D CA 1
ATOM 3008 C C . THR D 1 28 ? 11.589 -5.240 40.154 1.00 39.75 28 THR D C 1
ATOM 3009 O O . THR D 1 28 ? 11.128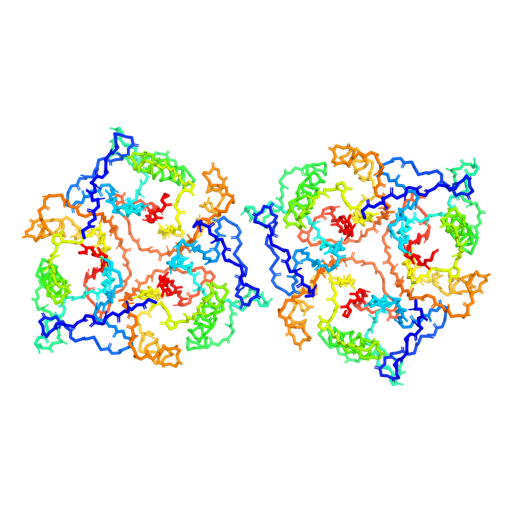 -5.449 41.280 1.00 38.72 28 THR D O 1
ATOM 3013 N N . VAL D 1 29 ? 12.643 -5.893 39.672 1.00 32.22 29 VAL D N 1
ATOM 3014 C CA . VAL D 1 29 ? 13.361 -6.880 40.475 1.00 33.18 29 VAL D CA 1
ATOM 3015 C C . VAL D 1 29 ? 14.810 -6.456 40.649 1.00 29.02 29 VAL D C 1
ATOM 3016 O O . VAL D 1 29 ? 15.542 -6.299 39.671 1.00 31.50 29 VAL D O 1
ATOM 3020 N N . TYR D 1 30 ? 15.215 -6.271 41.901 1.00 27.31 30 TYR D N 1
ATOM 3021 C CA . TYR D 1 30 ? 16.579 -5.872 42.202 1.00 24.28 30 TYR D CA 1
ATOM 3022 C C . TYR D 1 30 ? 17.421 -7.091 42.520 1.00 29.99 30 TYR D C 1
ATOM 3023 O O . TYR D 1 30 ? 17.189 -7.769 43.518 1.00 30.94 30 TYR D O 1
ATOM 3032 N N . LEU D 1 31 ? 18.402 -7.353 41.663 1.00 28.11 31 LEU D N 1
ATOM 3033 C CA . LEU D 1 31 ? 19.200 -8.575 41.738 1.00 32.15 31 LEU D CA 1
ATOM 3034 C C . LEU D 1 31 ? 20.518 -8.348 42.461 1.00 30.99 31 LEU D C 1
ATOM 3035 O O . LEU D 1 31 ? 21.292 -7.456 42.094 1.00 29.95 31 LEU D O 1
ATOM 3040 N N . SER D 1 32 ? 20.782 -9.165 43.473 1.00 26.24 32 SER D N 1
ATOM 3041 C CA . SER D 1 32 ? 22.069 -9.126 44.153 1.00 27.88 32 SER D CA 1
ATOM 3042 C C . SER D 1 32 ? 23.184 -9.529 43.205 1.00 30.29 32 SER D C 1
ATOM 3043 O O . SER D 1 32 ? 22.936 -10.139 42.159 1.00 26.96 32 SER D O 1
ATOM 3046 N N . GLY D 1 33 ? 24.413 -9.199 43.585 1.00 30.11 33 GLY D N 1
ATOM 3047 C CA . GLY D 1 33 ? 25.575 -9.634 42.841 1.00 33.90 33 GLY D CA 1
ATOM 3048 C C . GLY D 1 33 ? 25.788 -11.137 42.962 1.00 30.11 33 GLY D C 1
ATOM 3049 O O . GLY D 1 33 ? 25.800 -11.686 44.070 1.00 31.77 33 GLY D O 1
ATOM 3050 N N . GLN D 1 34 ? 25.944 -11.789 41.813 1.00 28.34 34 GLN D N 1
ATOM 3051 C CA . GLN D 1 34 ? 26.269 -13.209 41.737 1.00 34.19 34 GLN D CA 1
ATOM 3052 C C . GLN D 1 34 ? 27.738 -13.366 41.376 1.00 31.41 34 GLN D C 1
ATOM 3053 O O . GLN D 1 34 ? 28.245 -12.657 40.514 1.00 29.68 34 GLN D O 1
ATOM 3059 N N . ILE D 1 35 ? 28.432 -14.258 42.077 1.00 34.59 35 ILE D N 1
ATOM 3060 C CA . ILE D 1 35 ? 29.820 -14.571 41.760 1.00 31.12 35 ILE D CA 1
ATOM 3061 C C . ILE D 1 35 ? 29.822 -16.018 41.263 1.00 33.82 35 ILE D C 1
ATOM 3062 O O . ILE D 1 35 ? 28.791 -16.675 41.330 1.00 35.65 35 ILE D O 1
ATOM 3067 N N . PRO D 1 36 ? 30.959 -16.505 40.742 1.00 37.93 36 PRO D N 1
ATOM 3068 C CA . PRO D 1 36 ? 30.929 -17.832 40.101 1.00 41.89 36 PRO D CA 1
ATOM 3069 C C . PRO D 1 36 ? 30.814 -19.010 41.072 1.00 43.24 36 PRO D C 1
ATOM 3070 O O . PRO D 1 36 ? 31.551 -19.982 40.916 1.00 41.20 36 PRO D O 1
ATOM 3074 N N . LEU D 1 37 ? 29.922 -18.932 42.054 1.00 42.08 37 LEU D N 1
ATOM 3075 C CA . LEU D 1 37 ? 29.725 -20.059 42.964 1.00 44.45 37 LEU D CA 1
ATOM 3076 C C . LEU D 1 37 ? 28.880 -21.146 42.323 1.00 42.60 37 LEU D C 1
ATOM 3077 O O . LEU D 1 37 ? 27.915 -20.865 41.608 1.00 38.19 37 LEU D O 1
ATOM 3082 N N . ASP D 1 38 ? 29.264 -22.393 42.573 1.00 47.45 38 ASP D N 1
ATOM 3083 C CA . ASP D 1 38 ? 28.431 -23.534 42.242 1.00 48.72 38 ASP D CA 1
ATOM 3084 C C . ASP D 1 38 ? 27.433 -23.684 43.378 1.00 46.58 38 ASP D C 1
ATOM 3085 O O . ASP D 1 38 ? 27.829 -23.912 44.523 1.00 50.31 38 ASP D O 1
ATOM 3090 N N . PRO D 1 39 ? 26.133 -23.554 43.075 1.00 41.77 39 PRO D N 1
ATOM 3091 C CA . PRO D 1 39 ? 25.136 -23.577 44.152 1.00 42.80 39 PRO D CA 1
ATOM 3092 C C . PRO D 1 39 ? 25.273 -24.838 44.978 1.00 50.89 39 PRO D C 1
ATOM 3093 O O . PRO D 1 39 ? 25.044 -24.826 46.188 1.00 51.59 39 PRO D O 1
ATOM 3097 N N . VAL D 1 40 ? 25.652 -25.926 44.317 1.00 50.05 40 VAL D N 1
ATOM 3098 C CA . VAL D 1 40 ? 25.709 -27.231 44.974 1.00 57.41 40 VAL D CA 1
ATOM 3099 C C . VAL D 1 40 ? 26.794 -27.318 46.046 1.00 57.54 40 VAL D C 1
ATOM 3100 O O . VAL D 1 40 ? 26.525 -27.691 47.186 1.00 62.70 40 VAL D O 1
ATOM 3104 N N . THR D 1 41 ? 28.020 -26.987 45.659 1.00 56.85 41 THR D N 1
ATOM 3105 C CA . THR D 1 41 ? 29.179 -27.096 46.540 1.00 56.65 41 THR D CA 1
ATOM 3106 C C . THR D 1 41 ? 29.388 -25.814 47.349 1.00 60.60 41 THR D C 1
ATOM 3107 O O . THR D 1 41 ? 29.986 -25.831 48.426 1.00 60.82 41 THR D O 1
ATOM 3111 N N . MET D 1 42 ? 28.880 -24.706 46.821 1.00 48.89 42 MET D N 1
ATOM 3112 C CA . MET D 1 42 ? 29.136 -23.395 47.395 1.00 51.88 42 MET D CA 1
ATOM 3113 C C . MET D 1 42 ? 30.639 -23.115 47.461 1.00 57.17 42 MET D C 1
ATOM 3114 O O . MET D 1 42 ? 31.163 -22.582 48.446 1.00 63.74 42 MET D O 1
ATOM 3119 N N . GLN D 1 43 ? 31.308 -23.496 46.377 1.00 58.33 43 GLN D N 1
ATOM 3120 C CA . GLN D 1 43 ? 32.698 -23.164 46.111 1.00 58.32 43 GLN D CA 1
ATOM 3121 C C . GLN D 1 43 ? 32.749 -22.666 44.680 1.00 53.13 43 GLN D C 1
ATOM 3122 O O . GLN D 1 43 ? 31.907 -23.044 43.863 1.00 51.23 43 GLN D O 1
ATOM 3128 N N . LEU D 1 44 ? 33.733 -21.830 44.364 1.00 53.96 44 LEU D N 1
ATOM 3129 C CA . LEU D 1 44 ? 33.906 -21.367 42.991 1.00 50.24 44 LEU D CA 1
ATOM 3130 C C . LEU D 1 44 ? 34.043 -22.559 42.067 1.00 54.81 44 LEU D C 1
ATOM 3131 O O . LEU D 1 44 ? 34.650 -23.568 42.434 1.00 58.76 44 LEU D O 1
ATOM 3136 N N . VAL D 1 45 ? 33.469 -22.452 40.874 1.00 50.41 45 VAL D N 1
ATOM 3137 C CA . VAL D 1 45 ? 33.690 -23.461 39.852 1.00 55.75 45 VAL D CA 1
ATOM 3138 C C . VAL D 1 45 ? 35.152 -23.398 39.426 1.00 60.38 45 VAL D C 1
ATOM 3139 O O . VAL D 1 45 ? 35.728 -22.309 39.329 1.00 53.14 45 VAL D O 1
ATOM 3143 N N . GLU D 1 46 ? 35.750 -24.565 39.190 1.00 58.29 46 GLU D N 1
ATOM 3144 C CA . GLU D 1 46 ? 37.137 -24.642 38.752 1.00 57.28 46 GLU D CA 1
ATOM 3145 C C . GLU D 1 46 ? 37.229 -24.265 37.289 1.00 59.81 46 GLU D C 1
ATOM 3146 O O . GLU D 1 46 ? 36.340 -24.594 36.500 1.00 61.22 46 GLU D O 1
ATOM 3152 N N . GLY D 1 47 ? 38.309 -23.587 36.919 1.00 60.32 47 GLY D N 1
ATOM 3153 C CA . GLY D 1 47 ? 38.557 -23.305 35.520 1.00 55.24 47 GLY D CA 1
ATOM 3154 C C . GLY D 1 47 ? 38.859 -21.852 35.214 1.00 53.95 47 GLY D C 1
ATOM 3155 O O . GLY D 1 47 ? 38.923 -21.007 36.105 1.00 52.64 47 GLY D O 1
ATOM 3156 N N . ASP D 1 48 ? 39.032 -21.578 33.929 1.00 47.33 48 ASP D N 1
ATOM 3157 C CA . ASP D 1 48 ? 39.511 -20.296 33.449 1.00 45.76 48 ASP D CA 1
ATOM 3158 C C . ASP D 1 48 ? 38.442 -19.208 33.605 1.00 50.12 48 ASP D C 1
ATOM 3159 O O . ASP D 1 48 ? 37.389 -19.425 34.213 1.00 45.68 48 ASP D O 1
ATOM 3164 N N . PHE D 1 49 ? 38.701 -18.037 33.043 1.00 49.27 49 PHE D N 1
ATOM 3165 C CA . PHE D 1 49 ? 37.756 -16.947 33.210 1.00 43.12 49 PHE D CA 1
ATOM 3166 C C . PHE D 1 49 ? 36.406 -17.276 32.572 1.00 42.31 49 PHE D C 1
ATOM 3167 O O . PHE D 1 49 ? 35.357 -17.068 33.180 1.00 37.44 49 PHE D O 1
ATOM 3175 N N . ALA D 1 50 ? 36.438 -17.808 31.354 1.00 41.48 50 ALA D N 1
ATOM 3176 C CA . ALA D 1 50 ? 35.210 -18.134 30.639 1.00 36.97 50 ALA D CA 1
ATOM 3177 C C . ALA D 1 50 ? 34.258 -19.009 31.469 1.00 36.87 50 ALA D C 1
ATOM 3178 O O . ALA D 1 50 ? 33.051 -18.750 31.506 1.00 35.02 50 ALA D O 1
ATOM 3180 N N . VAL D 1 51 ? 34.781 -20.038 32.136 1.00 41.96 51 VAL D N 1
ATOM 3181 C CA . VAL D 1 51 ? 33.903 -20.892 32.940 1.00 37.38 51 VAL D CA 1
ATOM 3182 C C . VAL D 1 51 ? 33.350 -20.127 34.154 1.00 40.34 51 VAL D C 1
ATOM 3183 O O . VAL D 1 51 ? 32.200 -20.317 34.549 1.00 36.88 51 VAL D O 1
ATOM 3187 N N . GLN D 1 52 ? 34.160 -19.250 34.736 1.00 41.04 52 GLN D N 1
ATOM 3188 C CA . GLN D 1 52 ? 33.665 -18.409 35.825 1.00 40.87 52 GLN D CA 1
ATOM 3189 C C . GLN D 1 52 ? 32.515 -17.524 35.346 1.00 32.78 52 GLN D C 1
ATOM 3190 O O . GLN D 1 52 ? 31.502 -17.383 36.034 1.00 36.76 52 GLN D O 1
ATOM 3196 N N . ALA D 1 53 ? 32.661 -16.950 34.156 1.00 31.97 53 ALA D N 1
ATOM 3197 C CA . ALA D 1 53 ? 31.637 -16.058 33.622 1.00 36.12 53 ALA D CA 1
ATOM 3198 C C . ALA D 1 53 ? 30.336 -16.797 33.318 1.00 36.78 53 ALA D C 1
ATOM 3199 O O . ALA D 1 53 ? 29.252 -16.297 33.626 1.00 31.39 53 ALA D O 1
ATOM 3201 N N . HIS D 1 54 ? 30.443 -17.989 32.728 1.00 37.51 54 HIS D N 1
ATOM 3202 C CA . HIS D 1 54 ? 29.272 -18.837 32.512 1.00 34.70 54 HIS D CA 1
ATOM 3203 C C . HIS D 1 54 ? 28.456 -19.058 33.783 1.00 30.58 54 HIS D C 1
ATOM 3204 O O . HIS D 1 54 ? 27.226 -18.964 33.762 1.00 29.91 54 HIS D O 1
ATOM 3211 N N . GLN D 1 55 ? 29.133 -19.383 34.882 1.00 35.75 55 GLN D N 1
ATOM 3212 C CA . GLN D 1 55 ? 28.432 -19.651 36.126 1.00 33.35 55 GLN D CA 1
ATOM 3213 C C . GLN D 1 55 ? 27.682 -18.419 36.633 1.00 34.50 55 GLN D C 1
ATOM 3214 O O . GLN D 1 55 ? 26.580 -18.530 37.180 1.00 28.93 55 GLN D O 1
ATOM 3220 N N . VAL D 1 56 ? 28.286 -17.248 36.467 1.00 28.64 56 VAL D N 1
ATOM 3221 C CA . VAL D 1 56 ? 27.642 -16.016 36.923 1.00 30.79 56 VAL D CA 1
ATOM 3222 C C . VAL D 1 56 ? 26.292 -15.827 36.222 1.00 29.47 56 VAL D C 1
ATOM 3223 O O . VAL D 1 56 ? 25.280 -15.574 36.870 1.00 27.89 56 VAL D O 1
ATOM 3227 N N . PHE D 1 57 ? 26.269 -15.990 34.904 1.00 29.29 57 PHE D N 1
ATOM 3228 C CA . PHE D 1 57 ? 25.014 -15.859 34.159 1.00 23.90 57 PHE D CA 1
ATOM 3229 C C . PHE D 1 57 ? 23.986 -16.956 34.468 1.00 26.01 57 PHE D C 1
ATOM 3230 O O . PHE D 1 57 ? 22.795 -16.667 34.567 1.00 30.17 57 PHE D O 1
ATOM 3238 N N . LYS D 1 58 ? 24.432 -18.201 34.641 1.00 32.17 58 LYS D N 1
ATOM 3239 C CA . LYS D 1 58 ? 23.515 -19.252 35.093 1.00 33.07 58 LYS D CA 1
ATOM 3240 C C . LYS D 1 58 ? 22.907 -18.886 36.452 1.00 33.11 58 LYS D C 1
ATOM 3241 O O . LYS D 1 58 ? 21.712 -19.072 36.685 1.00 32.48 58 LYS D O 1
ATOM 3247 N N . ASN D 1 59 ? 23.737 -18.378 37.356 1.00 27.80 59 ASN D N 1
ATOM 3248 C CA . ASN D 1 59 ? 23.241 -17.971 38.667 1.00 34.93 59 ASN D CA 1
ATOM 3249 C C . ASN D 1 59 ? 22.184 -16.862 38.576 1.00 30.90 59 ASN D C 1
ATOM 3250 O O . ASN D 1 59 ? 21.111 -16.968 39.172 1.00 30.57 59 ASN D O 1
ATOM 3255 N N . LEU D 1 60 ? 22.478 -15.813 37.814 1.00 34.45 60 LEU D N 1
ATOM 3256 C CA . LEU D 1 60 ? 21.503 -14.744 37.607 1.00 29.30 60 LEU D CA 1
ATOM 3257 C C . LEU D 1 60 ? 20.237 -15.265 36.945 1.00 32.74 60 LEU D C 1
ATOM 3258 O O . LEU D 1 60 ? 19.135 -14.829 37.272 1.00 31.26 60 LEU D O 1
ATOM 3263 N N . ARG D 1 61 ? 20.397 -16.192 36.002 1.00 32.72 61 ARG D N 1
ATOM 3264 C CA . ARG D 1 61 ? 19.260 -16.745 35.281 1.00 25.48 61 ARG D CA 1
ATOM 3265 C C . ARG D 1 61 ? 18.297 -17.424 36.238 1.00 31.29 61 ARG D C 1
ATOM 3266 O O . ARG D 1 61 ? 17.081 -17.232 36.153 1.00 32.20 61 ARG D O 1
ATOM 3274 N N . ALA D 1 62 ? 18.846 -18.236 37.141 1.00 32.75 62 ALA D N 1
ATOM 3275 C CA . ALA D 1 62 ? 18.044 -18.943 38.128 1.00 35.99 62 ALA D CA 1
ATOM 3276 C C . ALA D 1 62 ? 17.257 -17.965 38.994 1.00 36.85 62 ALA D C 1
ATOM 3277 O O . ALA D 1 62 ? 16.072 -18.169 39.255 1.00 32.53 62 ALA D O 1
ATOM 3279 N N . VAL D 1 63 ? 17.920 -16.903 39.439 1.00 31.44 63 VAL D N 1
ATOM 3280 C CA . VAL D 1 63 ? 17.243 -15.883 40.245 1.00 36.08 63 VAL D CA 1
ATOM 3281 C C . VAL D 1 63 ? 16.112 -15.233 39.448 1.00 32.25 63 VAL D C 1
ATOM 3282 O O . VAL D 1 63 ? 14.991 -15.106 39.942 1.00 36.59 63 VAL D O 1
ATOM 3286 N N . CYS D 1 64 ? 16.410 -14.848 38.208 1.00 32.23 64 CYS D N 1
ATOM 3287 C CA . CYS D 1 64 ? 15.418 -14.285 37.289 1.00 35.04 64 CYS D CA 1
ATOM 3288 C C . CYS D 1 64 ? 14.243 -15.227 37.073 1.00 41.99 64 CYS D C 1
ATOM 3289 O O . CYS D 1 64 ? 13.094 -14.789 36.978 1.00 43.52 64 CYS D O 1
ATOM 3292 N N . GLU D 1 65 ? 14.542 -16.520 36.962 1.00 38.88 65 GLU D N 1
ATOM 3293 C CA . GLU D 1 65 ? 13.497 -17.523 36.798 1.00 40.22 65 GLU D CA 1
ATOM 3294 C C . GLU D 1 65 ? 12.620 -17.579 38.035 1.00 36.30 65 GLU D C 1
ATOM 3295 O O . GLU D 1 65 ? 11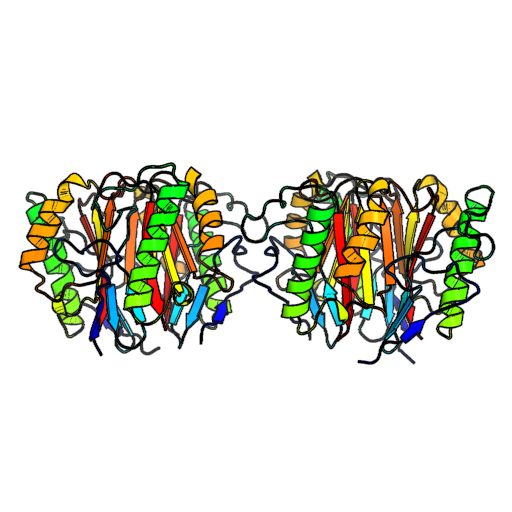.395 -17.593 37.935 1.00 43.68 65 GLU D O 1
ATOM 3301 N N . ALA D 1 66 ? 13.253 -17.588 39.205 1.00 38.02 66 ALA D N 1
ATOM 3302 C CA . ALA D 1 66 ? 12.523 -17.565 40.464 1.00 41.79 66 ALA D CA 1
ATOM 3303 C C . ALA D 1 66 ? 11.632 -16.330 40.594 1.00 44.54 66 ALA D C 1
ATOM 3304 O O . ALA D 1 66 ? 10.645 -16.350 41.333 1.00 45.60 66 ALA D O 1
ATOM 3306 N N . ALA D 1 67 ? 11.983 -15.258 39.885 1.00 44.85 67 ALA D N 1
ATOM 3307 C CA . ALA D 1 67 ? 11.209 -14.018 39.944 1.00 46.46 67 ALA D CA 1
ATOM 3308 C C . ALA D 1 67 ? 10.131 -13.952 38.862 1.00 47.39 67 ALA D C 1
ATOM 3309 O O . ALA D 1 67 ? 9.396 -12.972 38.770 1.00 55.18 67 ALA D O 1
ATOM 3311 N N . GLY D 1 68 ? 10.042 -14.998 38.047 1.00 49.24 68 GLY D N 1
ATOM 3312 C CA . GLY D 1 68 ? 8.968 -15.112 37.076 1.00 51.84 68 GLY D CA 1
ATOM 3313 C C . GLY D 1 68 ? 9.354 -14.813 35.640 1.00 54.42 68 GLY D C 1
ATOM 3314 O O . GLY D 1 68 ? 8.499 -14.803 34.753 1.00 54.52 68 GLY D O 1
ATOM 3315 N N . GLY D 1 69 ? 10.637 -14.568 35.401 1.00 50.70 69 GLY D N 1
ATOM 3316 C CA . GLY D 1 69 ? 11.097 -14.271 34.059 1.00 46.89 69 GLY D CA 1
ATOM 3317 C C . GLY D 1 69 ? 12.369 -14.997 33.672 1.00 45.69 69 GLY D C 1
ATOM 3318 O O . GLY D 1 69 ? 12.544 -16.179 33.968 1.00 41.50 69 GLY D O 1
ATOM 3319 N N . GLY D 1 70 ? 13.258 -14.278 32.999 1.00 44.55 70 GLY D N 1
ATOM 3320 C CA . GLY D 1 70 ? 14.528 -14.828 32.566 1.00 44.22 70 GLY D CA 1
ATOM 3321 C C . GLY D 1 70 ? 15.510 -13.700 32.324 1.00 38.51 70 GLY D C 1
ATOM 3322 O O . GLY D 1 70 ? 15.215 -12.541 32.620 1.00 34.90 70 GLY D O 1
ATOM 3323 N N . LEU D 1 71 ? 16.681 -14.026 31.788 1.00 34.23 71 LEU D N 1
ATOM 3324 C CA . LEU D 1 71 ? 17.683 -13.002 31.540 1.00 29.72 71 LEU D CA 1
ATOM 3325 C C . LEU D 1 71 ? 17.176 -11.946 30.569 1.00 35.22 71 LEU D C 1
ATOM 3326 O O . LEU D 1 71 ? 17.624 -10.797 30.615 1.00 29.85 71 LEU D O 1
ATOM 3331 N N . ARG D 1 72 ? 16.241 -12.319 29.697 1.00 32.38 72 ARG D N 1
ATOM 3332 C CA . ARG D 1 72 ? 15.715 -11.360 28.724 1.00 32.98 72 ARG D CA 1
ATOM 3333 C C . ARG D 1 72 ? 14.938 -10.226 29.394 1.00 31.91 72 ARG D C 1
ATOM 3334 O O . ARG D 1 72 ? 14.638 -9.213 28.763 1.00 33.96 72 ARG D O 1
ATOM 3342 N N . ASP D 1 73 ? 14.608 -10.397 30.668 1.00 32.36 73 ASP D N 1
ATOM 3343 C CA . ASP D 1 73 ? 13.871 -9.364 31.399 1.00 28.38 73 ASP D CA 1
ATOM 3344 C C . ASP D 1 73 ? 14.774 -8.361 32.117 1.00 32.19 73 ASP D C 1
ATOM 3345 O O . ASP D 1 73 ? 14.300 -7.364 32.654 1.00 31.86 73 ASP D O 1
ATOM 3350 N N . ILE D 1 74 ? 16.072 -8.634 32.130 1.00 33.58 74 ILE D N 1
ATOM 3351 C CA . ILE D 1 74 ? 17.028 -7.717 32.723 1.00 28.41 74 ILE D CA 1
ATOM 3352 C C . ILE D 1 74 ? 17.116 -6.452 31.870 1.00 32.41 74 ILE D C 1
ATOM 3353 O O . ILE D 1 74 ? 17.207 -6.526 30.645 1.00 32.50 74 ILE D O 1
ATOM 3358 N N . VAL D 1 75 ? 17.077 -5.295 32.523 1.00 27.13 75 VAL D N 1
ATOM 3359 C CA . VAL D 1 75 ? 17.135 -4.014 31.827 1.00 27.76 75 VAL D CA 1
ATOM 3360 C C . VAL D 1 75 ? 18.460 -3.300 32.068 1.00 25.65 75 VAL D C 1
ATOM 3361 O O . VAL D 1 75 ? 18.853 -2.443 31.283 1.00 22.72 75 VAL D O 1
ATOM 3365 N N . LYS D 1 76 ? 19.142 -3.651 33.156 1.00 21.29 76 LYS D N 1
ATOM 3366 C CA . LYS D 1 76 ? 20.463 -3.090 33.436 1.00 22.38 76 LYS D CA 1
ATOM 3367 C C . LYS D 1 76 ? 21.319 -4.146 34.104 1.00 21.67 76 LYS D C 1
ATOM 3368 O O . LYS D 1 76 ? 20.858 -4.831 35.013 1.00 28.71 76 LYS D O 1
ATOM 3374 N N . LEU D 1 77 ? 22.570 -4.268 33.667 1.00 18.18 77 LEU D N 1
ATOM 3375 C CA . LEU D 1 77 ? 23.488 -5.257 34.241 1.00 23.95 77 LEU D CA 1
ATOM 3376 C C . LEU D 1 77 ? 24.794 -4.550 34.599 1.00 26.63 77 LEU D C 1
ATOM 3377 O O . LEU D 1 77 ? 25.362 -3.855 33.763 1.00 27.33 77 LEU D O 1
ATOM 3382 N N . ASN D 1 78 ? 25.258 -4.694 35.838 1.00 22.13 78 ASN D N 1
ATOM 3383 C CA . ASN D 1 78 ? 26.577 -4.186 36.200 1.00 19.44 78 ASN D CA 1
ATOM 3384 C C . ASN D 1 78 ? 27.567 -5.339 36.275 1.00 27.72 78 ASN D C 1
ATOM 3385 O O . ASN D 1 78 ? 27.313 -6.328 36.964 1.00 29.87 78 ASN D O 1
ATOM 3390 N N . VAL D 1 79 ? 28.689 -5.221 35.574 1.00 28.40 79 VAL D N 1
ATOM 3391 C CA . VAL D 1 79 ? 29.675 -6.300 35.561 1.00 26.36 79 VAL D CA 1
ATOM 3392 C C . VAL D 1 79 ? 30.963 -5.810 36.203 1.00 31.38 79 VAL D C 1
ATOM 3393 O O . VAL D 1 79 ? 31.538 -4.808 35.775 1.00 33.93 79 VAL D O 1
ATOM 3397 N N . TYR D 1 80 ? 31.388 -6.496 37.260 1.00 27.72 80 TYR D N 1
ATOM 3398 C CA . TYR D 1 80 ? 32.618 -6.150 37.958 1.00 28.05 80 TYR D CA 1
ATOM 3399 C C . TYR D 1 80 ? 33.712 -7.181 37.682 1.00 33.94 80 TYR D C 1
ATOM 3400 O O . TYR D 1 80 ? 33.519 -8.368 37.935 1.00 30.75 80 TYR D O 1
ATOM 3409 N N . LEU D 1 81 ? 34.853 -6.722 37.168 1.00 33.69 81 LEU D N 1
ATOM 3410 C CA . LEU D 1 81 ? 35.968 -7.611 36.835 1.00 33.61 81 LEU D CA 1
ATOM 3411 C C . LEU D 1 81 ? 37.246 -7.226 37.567 1.00 37.12 81 LEU D C 1
ATOM 3412 O O . LEU D 1 81 ? 37.581 -6.054 37.660 1.00 35.99 81 LEU D O 1
ATOM 3417 N N . THR D 1 82 ? 37.975 -8.219 38.065 1.00 37.32 82 THR D N 1
ATOM 3418 C CA . THR D 1 82 ? 39.278 -7.961 38.665 1.00 38.70 82 THR D CA 1
ATOM 3419 C C . THR D 1 82 ? 40.314 -7.601 37.597 1.00 40.82 82 THR D C 1
ATOM 3420 O O . THR D 1 82 ? 41.357 -7.026 37.901 1.00 45.55 82 THR D O 1
ATOM 3424 N N . ASP D 1 83 ? 40.027 -7.941 36.346 1.00 43.74 83 ASP D N 1
ATOM 3425 C CA . ASP D 1 83 ? 40.945 -7.641 35.254 1.00 46.96 83 ASP D CA 1
ATOM 3426 C C . ASP D 1 83 ? 40.181 -7.446 33.952 1.00 44.73 83 ASP D C 1
ATOM 3427 O O . ASP D 1 83 ? 39.638 -8.401 33.400 1.00 46.40 83 ASP D O 1
ATOM 3432 N N . LEU D 1 84 ? 40.152 -6.208 33.462 1.00 40.78 84 LEU D N 1
ATOM 3433 C CA . LEU D 1 84 ? 39.354 -5.855 32.289 1.00 42.10 84 LEU D CA 1
ATOM 3434 C C . LEU D 1 84 ? 39.840 -6.489 30.992 1.00 42.45 84 LEU D C 1
ATOM 3435 O O . LEU D 1 84 ? 39.136 -6.461 29.983 1.00 44.20 84 LEU D O 1
ATOM 3440 N N . ALA D 1 85 ? 41.049 -7.036 31.000 1.00 43.86 85 ALA D N 1
ATOM 3441 C CA . ALA D 1 85 ? 41.546 -7.717 29.816 1.00 46.60 85 ALA D CA 1
ATOM 3442 C C . ALA D 1 85 ? 40.633 -8.898 29.516 1.00 49.16 85 ALA D C 1
ATOM 3443 O O . ALA D 1 85 ? 40.633 -9.430 28.407 1.00 50.18 85 ALA D O 1
ATOM 3445 N N . ASN D 1 86 ? 39.850 -9.294 30.516 1.00 43.46 86 ASN D N 1
ATOM 3446 C CA . ASN D 1 86 ? 38.911 -10.403 30.379 1.00 42.20 86 ASN D CA 1
ATOM 3447 C C . ASN D 1 86 ? 37.570 -9.967 29.809 1.00 38.53 86 ASN D C 1
ATOM 3448 O O . ASN D 1 86 ? 36.692 -10.789 29.571 1.00 42.49 86 ASN D O 1
ATOM 3453 N N . PHE D 1 87 ? 37.409 -8.670 29.586 1.00 37.43 87 PHE D N 1
ATOM 3454 C CA . PHE D 1 87 ? 36.118 -8.159 29.140 1.00 41.28 87 PHE D CA 1
ATOM 3455 C C . PHE D 1 87 ? 35.622 -8.722 27.800 1.00 38.13 87 PHE D C 1
ATOM 3456 O O . PHE D 1 87 ? 34.441 -9.039 27.669 1.00 35.58 87 PHE D O 1
ATOM 3464 N N . PRO D 1 88 ? 36.509 -8.839 26.796 1.00 45.76 88 PRO D N 1
ATOM 3465 C CA . PRO D 1 88 ? 35.990 -9.389 25.537 1.00 46.00 88 PRO D CA 1
ATOM 3466 C C . PRO D 1 88 ? 35.424 -10.800 25.730 1.00 36.19 88 PRO D C 1
ATOM 3467 O O . PRO D 1 88 ? 34.473 -11.172 25.045 1.00 37.72 88 PRO D O 1
ATOM 3471 N N . ILE D 1 89 ? 35.981 -11.562 26.668 1.00 38.99 89 ILE D N 1
ATOM 3472 C CA . ILE D 1 89 ? 35.408 -12.863 27.008 1.00 39.80 89 ILE D CA 1
ATOM 3473 C C . ILE D 1 89 ? 34.012 -12.687 27.605 1.00 39.31 89 ILE D C 1
ATOM 3474 O O . ILE D 1 89 ? 33.091 -13.441 27.292 1.00 39.20 89 ILE D O 1
ATOM 3479 N N . VAL D 1 90 ? 33.853 -11.681 28.460 1.00 35.15 90 VAL D N 1
ATOM 3480 C CA . VAL D 1 90 ? 32.546 -11.397 29.029 1.00 28.01 90 VAL D CA 1
ATOM 3481 C C . VAL D 1 90 ? 31.513 -11.166 27.940 1.00 28.94 90 VAL D C 1
ATOM 3482 O O . VAL D 1 90 ? 30.404 -11.685 28.002 1.00 33.14 90 VAL D O 1
ATOM 3486 N N . ASN D 1 91 ? 31.879 -10.374 26.942 1.00 27.80 91 ASN D N 1
ATOM 3487 C CA . ASN D 1 91 ? 30.975 -10.095 25.836 1.00 25.90 91 ASN D CA 1
ATOM 3488 C C . ASN D 1 91 ? 30.631 -11.344 25.058 1.00 31.35 91 ASN D C 1
ATOM 3489 O O . ASN D 1 91 ? 29.478 -11.563 24.703 1.00 31.96 91 ASN D O 1
ATOM 3494 N N . GLU D 1 92 ? 31.643 -12.157 24.794 1.00 30.34 92 GLU D N 1
ATOM 3495 C CA . GLU D 1 92 ? 31.444 -13.406 24.070 1.00 40.15 92 GLU D CA 1
ATOM 3496 C C . GLU D 1 92 ? 30.472 -14.300 24.841 1.00 36.54 92 GLU D C 1
ATOM 3497 O O . GLU D 1 92 ? 29.468 -14.745 24.293 1.00 32.51 92 GLU D O 1
ATOM 3503 N N . VAL D 1 93 ? 30.759 -14.520 26.122 1.00 33.18 93 VAL D N 1
ATOM 3504 C CA . VAL D 1 93 ? 29.897 -15.326 26.988 1.00 32.67 93 VAL D CA 1
ATOM 3505 C C . VAL D 1 93 ? 28.479 -14.755 27.120 1.00 35.91 93 VAL D C 1
ATOM 3506 O O . VAL D 1 93 ? 27.503 -15.504 27.022 1.00 29.62 93 VAL D O 1
ATOM 3510 N N . MET D 1 94 ? 28.366 -13.435 27.312 1.00 28.99 94 MET D N 1
ATOM 3511 C CA . MET D 1 94 ? 27.061 -12.788 27.453 1.00 28.92 94 MET D CA 1
ATOM 3512 C C . MET D 1 94 ? 26.159 -12.991 26.234 1.00 32.22 94 MET D C 1
ATOM 3513 O O . MET D 1 94 ? 24.941 -13.132 26.375 1.00 33.63 94 MET D O 1
ATOM 3518 N N . GLY D 1 95 ? 26.753 -13.002 25.042 1.00 26.74 95 GLY D N 1
ATOM 3519 C CA . GLY D 1 95 ? 26.003 -13.237 23.819 1.00 29.21 95 GLY D CA 1
ATOM 3520 C C . GLY D 1 95 ? 25.384 -14.631 23.729 1.00 33.35 95 GLY D C 1
ATOM 3521 O O . GLY D 1 95 ? 24.473 -14.860 22.940 1.00 32.52 95 GLY D O 1
ATOM 3522 N N . GLN D 1 96 ? 25.862 -15.565 24.541 1.00 34.38 96 GLN D N 1
ATOM 3523 C CA . GLN D 1 96 ? 25.274 -16.910 24.556 1.00 32.88 96 GLN D CA 1
ATOM 3524 C C . GLN D 1 96 ? 24.049 -16.939 25.467 1.00 37.35 96 GLN D C 1
ATOM 3525 O O . GLN D 1 96 ? 23.225 -17.855 25.383 1.00 33.93 96 GLN D O 1
ATOM 3531 N N . TYR D 1 97 ? 23.943 -15.934 26.342 1.00 27.90 97 TYR D N 1
ATOM 3532 C CA . TYR D 1 97 ? 22.874 -15.878 27.342 1.00 26.59 97 TYR D CA 1
ATOM 3533 C C . TYR D 1 97 ? 21.823 -14.808 27.063 1.00 29.10 97 TYR D C 1
ATOM 3534 O O . TYR D 1 97 ? 20.685 -14.933 27.519 1.00 35.64 97 TYR D O 1
ATOM 3543 N N . PHE D 1 98 ? 22.209 -13.753 26.342 1.00 28.90 98 PHE D N 1
ATOM 3544 C CA . PHE D 1 98 ? 21.306 -12.638 26.052 1.00 29.72 98 PHE D CA 1
ATOM 3545 C C . PHE D 1 98 ? 21.153 -12.507 24.546 1.00 31.84 98 PHE D C 1
ATOM 3546 O O . PHE D 1 98 ? 22.110 -12.737 23.808 1.00 29.53 98 PHE D O 1
ATOM 3554 N N . GLN D 1 99 ? 19.953 -12.146 24.096 1.00 29.02 99 GLN D N 1
ATOM 3555 C CA . GLN D 1 99 ? 19.715 -11.819 22.689 1.00 37.57 99 GLN D CA 1
ATOM 3556 C C . GLN D 1 99 ? 19.263 -10.371 22.591 1.00 40.66 99 GLN D C 1
ATOM 3557 O O . GLN D 1 99 ? 18.664 -9.842 23.533 1.00 36.89 99 GLN D O 1
ATOM 3563 N N . ALA D 1 100 ? 19.523 -9.730 21.454 1.00 39.67 100 ALA D N 1
ATOM 3564 C CA . ALA D 1 100 ? 19.005 -8.382 21.234 1.00 47.02 100 ALA D CA 1
ATOM 3565 C C . ALA D 1 100 ? 17.484 -8.413 21.385 1.00 51.50 100 ALA D C 1
ATOM 3566 O O . ALA D 1 100 ? 16.840 -9.377 20.967 1.00 51.87 100 ALA D O 1
ATOM 3568 N N . PRO D 1 101 ? 16.899 -7.370 21.997 1.00 44.32 101 PRO D N 1
ATOM 3569 C CA . PRO D 1 101 ? 17.521 -6.140 22.508 1.00 45.35 101 PRO D CA 1
ATOM 3570 C C . PRO D 1 101 ? 18.277 -6.360 23.827 1.00 36.28 101 PRO D C 1
ATOM 3571 O O . PRO D 1 101 ? 17.709 -6.906 24.771 1.00 38.62 101 PRO D O 1
ATOM 3575 N N . TYR D 1 102 ? 19.542 -5.949 23.873 1.00 28.74 102 TYR D N 1
ATOM 3576 C CA . TYR D 1 102 ? 20.377 -6.152 25.051 1.00 31.99 102 TYR D CA 1
ATOM 3577 C C . TYR D 1 102 ? 20.039 -5.137 26.134 1.00 34.59 102 TYR D C 1
ATOM 3578 O O . TYR D 1 102 ? 19.442 -4.103 25.849 1.00 28.27 102 TYR D O 1
ATOM 3587 N N . PRO D 1 103 ? 20.418 -5.431 27.385 1.00 32.90 103 PRO D N 1
ATOM 3588 C CA . PRO D 1 103 ? 20.121 -4.512 28.488 1.00 26.78 103 PRO D CA 1
ATOM 3589 C C . PRO D 1 103 ? 21.167 -3.407 28.569 1.00 26.04 103 PRO D C 1
ATOM 3590 O O . PRO D 1 103 ? 22.194 -3.516 27.897 1.00 23.32 103 PRO D O 1
ATOM 3594 N N . ALA D 1 104 ? 20.921 -2.374 29.381 1.00 20.81 104 ALA D N 1
ATOM 3595 C CA . ALA D 1 104 ? 21.946 -1.367 29.619 1.00 17.25 104 ALA D CA 1
ATOM 3596 C C . ALA D 1 104 ? 23.018 -2.063 30.408 1.00 21.78 104 ALA D C 1
ATOM 3597 O O . ALA D 1 104 ? 22.746 -3.082 31.045 1.00 22.87 104 ALA D O 1
ATOM 3599 N N . ARG D 1 105 ? 24.237 -1.538 30.376 1.00 20.83 105 ARG D N 1
ATOM 3600 C CA . ARG D 1 105 ? 25.327 -2.210 31.074 1.00 19.86 105 ARG D CA 1
ATOM 3601 C C . ARG D 1 105 ? 26.425 -1.253 31.518 1.00 21.81 105 ARG D C 1
ATOM 3602 O O . ARG D 1 105 ? 26.664 -0.222 30.894 1.00 21.79 105 ARG D O 1
ATOM 3610 N N . ALA D 1 106 ? 27.082 -1.585 32.619 1.00 19.93 106 ALA D N 1
ATOM 3611 C CA . ALA D 1 106 ? 28.290 -0.879 33.007 1.00 28.13 106 ALA D CA 1
ATOM 3612 C C . ALA D 1 106 ? 29.335 -1.926 33.336 1.00 31.00 106 ALA D C 1
ATOM 3613 O O . ALA D 1 106 ? 29.035 -2.913 34.005 1.00 31.38 106 ALA D O 1
ATOM 3615 N N . ALA D 1 107 ? 30.556 -1.727 32.855 1.00 27.46 107 ALA D N 1
ATOM 3616 C CA . ALA D 1 107 ? 31.624 -2.685 33.110 1.00 32.12 107 ALA D CA 1
ATOM 3617 C C . ALA D 1 107 ? 32.801 -1.979 33.741 1.00 31.65 107 ALA D C 1
ATOM 3618 O O . ALA D 1 107 ? 33.343 -1.024 33.181 1.00 38.46 107 ALA D O 1
ATOM 3620 N N . ILE D 1 108 ? 33.189 -2.446 34.920 1.00 27.63 108 ILE D N 1
ATOM 3621 C CA . ILE D 1 108 ? 34.156 -1.722 35.728 1.00 28.41 108 ILE D CA 1
ATOM 3622 C C . ILE D 1 108 ? 35.262 -2.641 36.212 1.00 32.52 108 ILE D C 1
ATOM 3623 O O . ILE D 1 108 ? 34.982 -3.705 36.753 1.00 29.15 108 ILE D O 1
ATOM 3628 N N . GLY D 1 109 ? 36.510 -2.215 36.028 1.00 32.59 109 GLY D N 1
ATOM 3629 C CA . GLY D 1 109 ? 37.652 -2.936 36.558 1.00 32.98 109 GLY D CA 1
ATOM 3630 C C . GLY D 1 109 ? 37.881 -2.570 38.012 1.00 41.23 109 GLY D C 1
ATOM 3631 O O . GLY D 1 109 ? 38.234 -1.429 38.330 1.00 38.64 109 GLY D O 1
ATOM 3632 N N . ILE D 1 110 ? 37.680 -3.540 38.897 1.00 39.56 110 ILE D N 1
ATOM 3633 C CA . ILE D 1 110 ? 37.813 -3.306 40.326 1.00 33.90 110 ILE D CA 1
ATOM 3634 C C . ILE D 1 110 ? 38.987 -4.061 40.952 1.00 41.06 110 ILE D C 1
ATOM 3635 O O . ILE D 1 110 ? 39.817 -4.638 40.248 1.00 48.39 110 ILE D O 1
ATOM 3640 N N . ASN D 1 111 ? 39.041 -4.055 42.278 1.00 44.59 111 ASN D N 1
ATOM 3641 C CA . ASN D 1 111 ? 40.216 -4.521 43.010 1.00 49.38 111 ASN D CA 1
ATOM 3642 C C . ASN D 1 111 ? 40.108 -5.966 43.502 1.00 49.63 111 ASN D C 1
ATOM 3643 O O . ASN D 1 111 ? 40.996 -6.787 43.264 1.00 52.59 111 ASN D O 1
ATOM 3648 N N . GLN D 1 112 ? 39.017 -6.270 44.196 1.00 45.98 112 GLN D N 1
ATOM 3649 C CA . GLN D 1 112 ? 38.816 -7.589 44.779 1.00 46.33 112 GLN D CA 1
ATOM 3650 C C . GLN D 1 112 ? 37.348 -7.941 44.705 1.00 41.76 112 GLN D C 1
ATOM 3651 O O . GLN D 1 112 ? 36.488 -7.072 44.813 1.00 36.21 112 GLN D O 1
ATOM 3657 N N . LEU D 1 113 ? 37.063 -9.224 44.539 1.00 34.95 113 LEU D N 1
ATOM 3658 C CA . LEU D 1 113 ? 35.694 -9.711 44.612 1.00 39.36 113 LEU D CA 1
ATOM 3659 C C . LEU D 1 113 ? 35.586 -10.822 45.645 1.00 43.88 113 LEU D C 1
ATOM 3660 O O . LEU D 1 113 ? 36.589 -11.465 45.980 1.00 48.95 113 LEU D O 1
ATOM 3665 N N . PRO D 1 114 ? 34.369 -11.051 46.160 1.00 42.50 114 PRO D N 1
ATOM 3666 C CA . PRO D 1 114 ? 34.148 -12.116 47.144 1.00 39.54 114 PRO D CA 1
ATOM 3667 C C . PRO D 1 114 ? 34.715 -13.451 46.658 1.00 45.80 114 PRO D C 1
ATOM 3668 O O . PRO D 1 114 ? 34.683 -13.724 45.461 1.00 47.55 114 PRO D O 1
ATOM 3672 N N . ARG D 1 115 ? 35.245 -14.252 47.579 1.00 50.69 115 ARG D N 1
ATOM 3673 C CA . ARG D 1 115 ? 35.844 -15.548 47.244 1.00 53.12 115 ARG D CA 1
ATOM 3674 C C . ARG D 1 115 ? 36.989 -15.454 46.235 1.00 51.64 115 ARG D C 1
ATOM 3675 O O . ARG D 1 115 ? 37.342 -16.447 45.602 1.00 50.96 115 ARG D O 1
ATOM 3683 N N . ALA D 1 116 ? 37.565 -14.267 46.088 1.00 47.51 116 ALA D N 1
ATOM 3684 C CA . ALA D 1 116 ? 38.639 -14.052 45.118 1.00 54.05 116 ALA D CA 1
ATOM 3685 C C . ALA D 1 116 ? 38.186 -14.297 43.677 1.00 51.67 116 ALA D C 1
ATOM 3686 O O . ALA D 1 116 ? 39.012 -14.539 42.793 1.00 45.67 116 ALA D O 1
ATOM 3688 N N . SER D 1 117 ? 36.875 -14.225 43.448 1.00 50.46 117 SER D N 1
ATOM 3689 C CA . SER D 1 117 ? 36.305 -14.382 42.106 1.00 47.54 117 SER D CA 1
ATOM 3690 C C . SER D 1 117 ? 36.884 -13.371 41.117 1.00 44.15 117 SER D C 1
ATOM 3691 O O . SER D 1 117 ? 37.375 -12.310 41.508 1.00 44.02 117 SER D O 1
ATOM 3694 N N . LEU D 1 118 ? 36.805 -13.705 39.834 1.00 37.47 118 LEU D N 1
ATOM 3695 C CA . LEU D 1 118 ? 37.310 -12.839 38.777 1.00 40.75 118 LEU D CA 1
ATOM 3696 C C . LEU D 1 118 ? 36.198 -11.979 38.191 1.00 37.75 118 LEU D C 1
ATOM 3697 O O . LEU D 1 118 ? 36.455 -11.086 37.390 1.00 33.91 118 LEU D O 1
ATOM 3702 N N . ILE D 1 119 ? 34.962 -12.270 38.581 1.00 32.54 119 ILE D N 1
ATOM 3703 C CA . ILE D 1 119 ? 33.799 -11.595 38.026 1.00 34.91 119 ILE D CA 1
ATOM 3704 C C . ILE D 1 119 ? 32.607 -11.681 38.968 1.00 35.79 119 ILE D C 1
ATOM 3705 O O . ILE D 1 119 ? 32.386 -12.703 39.609 1.00 34.94 119 ILE D O 1
ATOM 3710 N N . GLU D 1 120 ? 31.882 -10.572 39.085 1.00 31.80 120 GLU D N 1
ATOM 3711 C CA . GLU D 1 120 ? 30.589 -10.528 39.752 1.00 31.29 120 GLU D CA 1
ATOM 3712 C C . GLU D 1 120 ? 29.677 -9.677 38.878 1.00 32.57 120 GLU D C 1
ATOM 3713 O O . GLU D 1 120 ? 30.142 -8.749 38.221 1.00 32.12 120 GLU D O 1
ATOM 3719 N N . ALA D 1 121 ? 28.388 -9.996 38.856 1.00 27.61 121 ALA D N 1
ATOM 3720 C CA . ALA D 1 121 ? 27.423 -9.180 38.133 1.00 27.40 121 ALA D CA 1
ATOM 3721 C C . ALA D 1 121 ? 26.119 -9.113 38.913 1.00 29.39 121 ALA D C 1
ATOM 3722 O O . ALA D 1 121 ? 25.679 -10.102 39.503 1.00 28.92 121 ALA D O 1
ATOM 3724 N N . ASP D 1 122 ? 25.533 -7.925 38.960 1.00 29.19 122 ASP D N 1
ATOM 3725 C CA . ASP D 1 122 ? 24.208 -7.748 39.529 1.00 26.73 122 ASP D CA 1
ATOM 3726 C C . ASP D 1 122 ? 23.394 -7.015 38.490 1.00 31.02 122 ASP D C 1
ATOM 3727 O O . ASP D 1 122 ? 23.896 -6.709 37.409 1.00 30.62 122 ASP D O 1
ATOM 3732 N N . GLY D 1 123 ? 22.142 -6.718 38.795 1.00 30.68 123 GLY D N 1
ATOM 3733 C CA . GLY D 1 123 ? 21.381 -5.903 37.872 1.00 29.64 123 GLY D CA 1
ATOM 3734 C C . GLY D 1 123 ? 19.968 -5.617 38.308 1.00 30.87 123 GLY D C 1
ATOM 3735 O O . GLY D 1 123 ? 19.599 -5.789 39.475 1.00 30.76 123 GLY D O 1
ATOM 3736 N N . ILE D 1 124 ? 19.179 -5.164 37.344 1.00 28.75 124 ILE D N 1
ATOM 3737 C CA . ILE D 1 124 ? 17.788 -4.829 37.569 1.00 24.97 124 ILE D CA 1
ATOM 3738 C C . ILE D 1 124 ? 16.962 -5.426 36.439 1.00 28.33 124 ILE D C 1
ATOM 3739 O O . ILE D 1 124 ? 17.321 -5.333 35.257 1.00 30.22 124 ILE D O 1
ATOM 3744 N N . MET D 1 125 ? 15.861 -6.053 36.824 1.00 25.83 125 MET D N 1
ATOM 3745 C CA . MET D 1 125 ? 14.979 -6.757 35.910 1.00 28.83 125 MET D CA 1
ATOM 3746 C C . MET D 1 125 ? 13.594 -6.119 36.005 1.00 34.14 125 MET D C 1
ATOM 3747 O O . MET D 1 125 ? 13.214 -5.579 37.049 1.00 31.04 125 MET D O 1
ATOM 3752 N N . VAL D 1 126 ? 12.846 -6.150 34.913 1.00 29.46 126 VAL D N 1
ATOM 3753 C CA . VAL D 1 126 ? 11.471 -5.676 34.944 1.00 35.50 126 VAL D CA 1
ATOM 3754 C C . VAL D 1 126 ? 10.554 -6.734 34.335 1.00 39.55 126 VAL D C 1
ATOM 3755 O O . VAL D 1 126 ? 10.820 -7.240 33.242 1.00 43.77 126 VAL D O 1
ATOM 3759 N N . ILE D 1 127 ? 9.483 -7.075 35.043 1.00 36.80 127 ILE D N 1
ATOM 3760 C CA . ILE D 1 127 ? 8.576 -8.123 34.574 1.00 48.66 127 ILE D CA 1
ATOM 3761 C C . ILE D 1 127 ? 7.116 -7.740 34.790 1.00 59.47 127 ILE D C 1
ATOM 3762 O O . ILE D 1 127 ? 6.805 -6.893 35.632 1.00 67.68 127 ILE D O 1
ATOM 3767 N N . ASN E 1 3 ? 6.960 13.305 41.698 1.00 75.73 3 ASN E N 1
ATOM 3768 C CA . ASN E 1 3 ? 7.884 14.334 41.217 1.00 77.16 3 ASN E CA 1
ATOM 3769 C C . ASN E 1 3 ? 9.191 14.355 42.009 1.00 73.77 3 ASN E C 1
ATOM 3770 O O . ASN E 1 3 ? 9.241 13.908 43.158 1.00 78.54 3 ASN E O 1
ATOM 3772 N N . LYS E 1 4 ? 10.242 14.888 41.392 1.00 63.83 4 LYS E N 1
ATOM 3773 C CA . LYS E 1 4 ? 11.583 14.826 41.970 1.00 60.65 4 LYS E CA 1
ATOM 3774 C C . LYS E 1 4 ? 11.782 15.722 43.198 1.00 62.35 4 LYS E C 1
ATOM 3775 O O . LYS E 1 4 ? 12.244 16.863 43.079 1.00 69.05 4 LYS E O 1
ATOM 3781 N N . ALA E 1 5 ? 11.443 15.199 44.375 1.00 46.14 5 ALA E N 1
ATOM 3782 C CA . ALA E 1 5 ? 11.739 15.890 45.623 1.00 39.55 5 ALA E CA 1
ATOM 3783 C C . ALA E 1 5 ? 13.149 15.553 46.110 1.00 33.11 5 ALA E C 1
ATOM 3784 O O . ALA E 1 5 ? 13.568 14.388 46.097 1.00 29.05 5 ALA E O 1
ATOM 3786 N N . ILE E 1 6 ? 13.876 16.584 46.529 1.00 26.09 6 ILE E N 1
ATOM 3787 C CA . ILE E 1 6 ? 15.231 16.426 47.030 1.00 25.95 6 ILE E CA 1
ATOM 3788 C C . ILE E 1 6 ? 15.176 16.226 48.528 1.00 28.01 6 ILE E C 1
ATOM 3789 O O . ILE E 1 6 ? 14.455 16.946 49.215 1.00 26.08 6 ILE E O 1
ATOM 3794 N N . ILE E 1 7 ? 15.937 15.258 49.033 1.00 23.38 7 ILE E N 1
ATOM 3795 C CA . ILE E 1 7 ? 15.985 14.985 50.468 1.00 24.20 7 ILE E CA 1
ATOM 3796 C C . ILE E 1 7 ? 17.123 15.730 51.167 1.00 25.14 7 ILE E C 1
ATOM 3797 O O . ILE E 1 7 ? 18.265 15.726 50.703 1.00 22.28 7 ILE E O 1
ATOM 3802 N N . HIS E 1 8 ? 16.803 16.369 52.291 1.00 22.02 8 HIS E N 1
ATOM 3803 C CA . HIS E 1 8 ? 17.800 17.014 53.134 1.00 21.38 8 HIS E CA 1
ATOM 3804 C C . HIS E 1 8 ? 17.607 16.506 54.557 1.00 30.80 8 HIS E C 1
ATOM 3805 O O . HIS E 1 8 ? 16.593 16.802 55.182 1.00 32.05 8 HIS E O 1
ATOM 3812 N N . SER E 1 9 ? 18.562 15.736 55.064 1.00 23.38 9 SER E N 1
ATOM 3813 C CA . SER E 1 9 ? 18.577 15.394 56.474 1.00 24.48 9 SER E CA 1
ATOM 3814 C C . SER E 1 9 ? 19.687 16.160 57.157 1.00 27.63 9 SER E C 1
ATOM 3815 O O . SER E 1 9 ? 20.832 16.128 56.715 1.00 27.21 9 SER E O 1
ATOM 3818 N N . ASP E 1 10 ? 19.356 16.825 58.257 1.00 26.64 10 ASP E N 1
ATOM 3819 C CA . ASP E 1 10 ? 20.372 17.500 59.052 1.00 23.08 10 ASP E CA 1
ATOM 3820 C C . ASP E 1 10 ? 21.115 16.526 59.968 1.00 28.95 10 ASP E C 1
ATOM 3821 O O . ASP E 1 10 ? 22.040 16.912 60.686 1.00 31.97 10 ASP E O 1
ATOM 3826 N N . ASN E 1 11 ? 20.716 15.257 59.928 1.00 26.85 11 ASN E N 1
ATOM 3827 C CA . ASN E 1 11 ? 21.375 14.221 60.727 1.00 27.39 11 ASN E CA 1
ATOM 3828 C C . ASN E 1 11 ? 22.336 13.333 59.926 1.00 36.34 11 ASN E C 1
ATOM 3829 O O . ASN E 1 11 ? 22.910 12.382 60.459 1.00 32.71 11 ASN E O 1
ATOM 3834 N N . ALA E 1 12 ? 22.487 13.630 58.643 1.00 22.06 12 ALA E N 1
ATOM 3835 C CA . ALA E 1 12 ? 23.508 12.986 57.835 1.00 25.30 12 ALA E CA 1
ATOM 3836 C C . ALA E 1 12 ? 24.414 14.074 57.281 1.00 25.42 12 ALA E C 1
ATOM 3837 O O . ALA E 1 12 ? 24.025 15.251 57.243 1.00 26.93 12 ALA E O 1
ATOM 3839 N N . PRO E 1 13 ? 25.625 13.696 56.851 1.00 25.85 13 PRO E N 1
ATOM 3840 C CA . PRO E 1 13 ? 26.540 14.728 56.366 1.00 27.22 13 PRO E CA 1
ATOM 3841 C C . PRO E 1 13 ? 25.908 15.499 55.216 1.00 26.98 13 PRO E C 1
ATOM 3842 O O . PRO E 1 13 ? 25.227 14.922 54.355 1.00 21.07 13 PRO E O 1
ATOM 3846 N N . ALA E 1 14 ? 26.107 16.810 55.231 1.00 19.25 14 ALA E N 1
ATOM 3847 C CA . ALA E 1 14 ? 25.563 17.663 54.183 1.00 25.80 14 ALA E CA 1
ATOM 3848 C C . ALA E 1 14 ? 26.118 17.246 52.832 1.00 26.93 14 ALA E C 1
ATOM 3849 O O . ALA E 1 14 ? 27.297 16.925 52.714 1.00 23.58 14 ALA E O 1
ATOM 3851 N N . ALA E 1 15 ? 25.258 17.237 51.819 1.00 23.57 15 ALA E N 1
ATOM 3852 C CA . ALA E 1 15 ? 25.703 16.982 50.456 1.00 23.07 15 ALA E CA 1
ATOM 3853 C C . ALA E 1 15 ? 26.385 18.231 49.914 1.00 25.12 15 ALA E C 1
ATOM 3854 O O . ALA E 1 15 ? 25.726 19.212 49.575 1.00 30.50 15 ALA E O 1
ATOM 3856 N N . ILE E 1 16 ? 27.710 18.191 49.860 1.00 26.16 16 ILE E N 1
ATOM 3857 C CA . ILE E 1 16 ? 28.525 19.315 49.397 1.00 29.26 16 ILE E CA 1
ATOM 3858 C C . ILE E 1 16 ? 28.604 19.292 47.878 1.00 25.01 16 ILE E C 1
ATOM 3859 O O . ILE E 1 16 ? 28.745 18.237 47.293 1.00 22.68 16 ILE E O 1
ATOM 3864 N N . GLY E 1 17 ? 28.529 20.445 47.228 1.00 26.09 17 GLY E N 1
ATOM 3865 C CA . GLY E 1 17 ? 28.739 20.466 45.791 1.00 19.60 17 GLY E CA 1
ATOM 3866 C C . GLY E 1 17 ? 27.553 19.959 44.993 1.00 22.38 17 GLY E C 1
ATOM 3867 O O . GLY E 1 17 ? 26.402 20.130 45.394 1.00 23.84 17 GLY E O 1
ATOM 3868 N N . THR E 1 18 ? 27.827 19.336 43.850 1.00 16.02 18 THR E N 1
ATOM 3869 C CA . THR E 1 18 ? 26.777 19.090 42.869 1.00 16.76 18 THR E CA 1
ATOM 3870 C C . THR E 1 18 ? 26.082 17.738 43.039 1.00 18.68 18 THR E C 1
ATOM 3871 O O . THR E 1 18 ? 25.972 16.961 42.084 1.00 18.22 18 THR E O 1
ATOM 3875 N N . TYR E 1 19 ? 25.603 17.450 44.245 1.00 17.52 19 TYR E N 1
ATOM 3876 C CA . TYR E 1 19 ? 24.748 16.273 44.425 1.00 16.36 19 TYR E CA 1
ATOM 3877 C C . TYR E 1 19 ? 23.758 16.460 45.572 1.00 20.15 19 TYR E C 1
ATOM 3878 O O . TYR E 1 19 ? 23.866 17.420 46.342 1.00 18.11 19 TYR E O 1
ATOM 3887 N N . SER E 1 20 ? 22.778 15.566 45.646 1.00 15.66 20 SER E N 1
ATOM 3888 C CA . SER E 1 20 ? 21.755 15.584 46.689 1.00 19.93 20 SER E CA 1
ATOM 3889 C C . SER E 1 20 ? 21.948 14.356 47.560 1.00 20.24 20 SER E C 1
ATOM 3890 O O . SER E 1 20 ? 22.384 13.323 47.073 1.00 17.87 20 SER E O 1
ATOM 3893 N N . GLN E 1 21 ? 21.620 14.442 48.845 1.00 15.02 21 GLN E N 1
ATOM 3894 C CA . GLN E 1 21 ? 21.705 13.248 49.673 1.00 13.29 21 GLN E CA 1
ATOM 3895 C C . GLN E 1 21 ? 20.870 12.096 49.109 1.00 15.25 21 GLN E C 1
ATOM 3896 O O . GLN E 1 21 ? 21.280 10.943 49.159 1.00 19.22 21 GLN E O 1
ATOM 3902 N N . ALA E 1 22 ? 19.681 12.421 48.617 1.00 20.03 22 ALA E N 1
ATOM 3903 C CA . ALA E 1 22 ? 18.814 11.450 47.975 1.00 20.52 22 ALA E CA 1
ATOM 3904 C C . ALA E 1 22 ? 17.798 12.170 47.103 1.00 25.17 22 ALA E C 1
ATOM 3905 O O . ALA E 1 22 ? 17.499 13.354 47.314 1.00 22.05 22 ALA E O 1
ATOM 3907 N N . VAL E 1 23 ? 17.272 11.466 46.109 1.00 21.16 23 VAL E N 1
ATOM 3908 C CA . VAL E 1 23 ? 16.199 12.019 45.301 1.00 23.27 23 VAL E CA 1
ATOM 3909 C C . VAL E 1 23 ? 15.017 11.074 45.373 1.00 30.17 23 VAL E C 1
ATOM 3910 O O . VAL E 1 23 ? 15.167 9.865 45.195 1.00 24.65 23 VAL E O 1
ATOM 3914 N N . LYS E 1 24 ? 13.842 11.626 45.641 1.00 27.99 24 LYS E N 1
ATOM 3915 C CA . LYS E 1 24 ? 12.638 10.820 45.750 1.00 30.41 24 LYS E CA 1
ATOM 3916 C C . LYS E 1 24 ? 11.737 11.081 44.551 1.00 33.70 24 LYS E C 1
ATOM 3917 O O . LYS E 1 24 ? 11.432 12.230 44.245 1.00 27.95 24 LYS E O 1
ATOM 3923 N N . VAL E 1 25 ? 11.345 10.012 43.855 1.00 32.96 25 VAL E N 1
ATOM 3924 C CA . VAL E 1 25 ? 10.368 10.089 42.770 1.00 36.66 25 VAL E CA 1
ATOM 3925 C C . VAL E 1 25 ? 9.296 9.029 42.992 1.00 44.70 25 VAL E C 1
ATOM 3926 O O . VAL E 1 25 ? 9.592 7.829 43.065 1.00 36.12 25 VAL E O 1
ATOM 3930 N N . ASN E 1 26 ? 8.050 9.478 43.103 1.00 55.63 26 ASN E N 1
ATOM 3931 C CA . ASN E 1 26 ? 6.958 8.617 43.542 1.00 57.36 26 ASN E CA 1
ATOM 3932 C C . ASN E 1 26 ? 7.288 7.948 44.869 1.00 56.02 26 ASN E C 1
ATOM 3933 O O . ASN E 1 26 ? 7.432 8.619 45.893 1.00 55.39 26 ASN E O 1
ATOM 3938 N N . ASN E 1 27 ? 7.416 6.627 44.847 1.00 54.16 27 ASN E N 1
ATOM 3939 C CA . ASN E 1 27 ? 7.704 5.875 46.063 1.00 54.69 27 ASN E CA 1
ATOM 3940 C C . ASN E 1 27 ? 9.144 5.375 46.130 1.00 45.93 27 ASN E C 1
ATOM 3941 O O . ASN E 1 27 ? 9.546 4.744 47.110 1.00 49.85 27 ASN E O 1
ATOM 3946 N N . THR E 1 28 ? 9.918 5.659 45.086 1.00 39.87 28 THR E N 1
ATOM 3947 C CA . THR E 1 28 ? 11.299 5.185 45.010 1.00 34.00 28 THR E CA 1
ATOM 3948 C C . THR E 1 28 ? 12.266 6.279 45.458 1.00 34.78 28 THR E C 1
ATOM 3949 O O . THR E 1 28 ? 12.149 7.432 45.040 1.00 29.60 28 THR E O 1
ATOM 3953 N N . VAL E 1 29 ? 13.216 5.919 46.315 1.00 32.37 29 VAL E N 1
ATOM 3954 C CA . VAL E 1 29 ? 14.208 6.882 46.779 1.00 28.18 29 VAL E CA 1
ATOM 3955 C C . VAL E 1 29 ? 15.595 6.430 46.366 1.00 25.41 29 VAL E C 1
ATOM 3956 O O . VAL E 1 29 ? 16.031 5.333 46.718 1.00 23.07 29 VAL E O 1
ATOM 3960 N N . TYR E 1 30 ? 16.274 7.272 45.595 1.00 25.59 30 TYR E N 1
ATOM 3961 C CA . TYR E 1 30 ? 17.621 6.979 45.130 1.00 25.42 30 TYR E CA 1
ATOM 3962 C C . TYR E 1 30 ? 18.627 7.576 46.101 1.00 25.87 30 TYR E C 1
ATOM 3963 O O . TYR E 1 30 ? 18.737 8.791 46.205 1.00 19.34 30 TYR E O 1
ATOM 3972 N N . LEU E 1 31 ? 19.354 6.720 46.818 1.00 22.52 31 LEU E N 1
ATOM 3973 C CA . LEU E 1 31 ? 20.222 7.182 47.902 1.00 21.17 31 LEU E CA 1
ATOM 3974 C C . LEU E 1 31 ? 21.658 7.380 47.446 1.00 26.25 31 LEU E C 1
ATOM 3975 O O . LEU E 1 31 ? 22.236 6.501 46.804 1.00 18.85 31 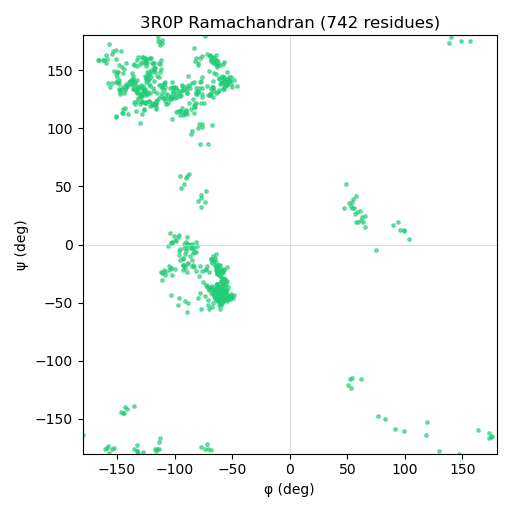LEU E O 1
ATOM 3980 N N . SER E 1 32 ? 22.245 8.522 47.792 1.00 19.31 32 SER E N 1
ATOM 3981 C CA . SER E 1 32 ? 23.655 8.748 47.507 1.00 15.71 32 SER E CA 1
ATOM 3982 C C . SER E 1 32 ? 24.559 7.876 48.360 1.00 24.63 32 SER E C 1
ATOM 3983 O O . SER E 1 32 ? 24.136 7.327 49.388 1.00 23.61 32 SER E O 1
ATOM 3986 N N . GLY E 1 33 ? 25.812 7.749 47.939 1.00 22.12 33 GLY E N 1
ATOM 3987 C CA . GLY E 1 33 ? 26.783 7.023 48.737 1.00 20.44 33 GLY E CA 1
ATOM 3988 C C . GLY E 1 33 ? 27.055 7.744 50.049 1.00 25.05 33 GLY E C 1
ATOM 3989 O O . GLY E 1 33 ? 27.267 8.953 50.064 1.00 24.69 33 GLY E O 1
ATOM 3990 N N . GLN E 1 34 ? 27.027 7.001 51.152 1.00 28.11 34 GLN E N 1
ATOM 3991 C CA . GLN E 1 34 ? 27.390 7.536 52.461 1.00 28.76 34 GLN E CA 1
ATOM 3992 C C . GLN E 1 34 ? 28.716 6.924 52.893 1.00 35.19 34 GLN E C 1
ATOM 3993 O O . GLN E 1 34 ? 28.962 5.734 52.675 1.00 27.78 34 GLN E O 1
ATOM 3999 N N . ILE E 1 35 ? 29.582 7.748 53.469 1.00 27.12 35 ILE E N 1
ATOM 4000 C CA . ILE E 1 35 ? 30.832 7.275 54.048 1.00 26.93 35 ILE E CA 1
ATOM 4001 C C . ILE E 1 35 ? 30.776 7.499 55.560 1.00 31.55 35 ILE E C 1
ATOM 4002 O O . ILE E 1 35 ? 29.782 8.009 56.065 1.00 27.78 35 ILE E O 1
ATOM 4007 N N . PRO E 1 36 ? 31.828 7.095 56.292 1.00 31.02 36 PRO E N 1
ATOM 4008 C CA . PRO E 1 36 ? 31.770 7.163 57.760 1.00 27.21 36 PRO E CA 1
ATOM 4009 C C . PRO E 1 36 ? 31.973 8.567 58.346 1.00 35.41 36 PRO E C 1
ATOM 4010 O O . PRO E 1 36 ? 32.510 8.694 59.447 1.00 33.74 36 PRO E O 1
ATOM 4014 N N . LEU E 1 37 ? 31.532 9.597 57.630 1.00 31.44 37 LEU E N 1
ATOM 4015 C CA . LEU E 1 37 ? 31.618 10.965 58.125 1.00 31.72 37 LEU E CA 1
ATOM 4016 C C . LEU E 1 37 ? 30.723 11.197 59.329 1.00 29.95 37 LEU E C 1
ATOM 4017 O O . LEU E 1 37 ? 29.567 10.783 59.337 1.00 28.33 37 LEU E O 1
ATOM 4022 N N . ASP E 1 38 ? 31.260 11.875 60.339 1.00 28.89 38 ASP E N 1
ATOM 4023 C CA . ASP E 1 38 ? 30.440 12.390 61.432 1.00 30.34 38 ASP E CA 1
ATOM 4024 C C . ASP E 1 38 ? 29.852 13.729 60.969 1.00 28.10 38 ASP E C 1
ATOM 4025 O O . ASP E 1 38 ? 30.593 14.662 60.669 1.00 28.08 38 ASP E O 1
ATOM 4030 N N . PRO E 1 39 ? 28.518 13.819 60.882 1.00 30.65 39 PRO E N 1
ATOM 4031 C CA . PRO E 1 39 ? 27.902 15.018 60.300 1.00 28.25 39 PRO E CA 1
ATOM 4032 C C . PRO E 1 39 ? 28.229 16.264 61.106 1.00 33.43 39 PRO E C 1
ATOM 4033 O O . PRO E 1 39 ? 28.164 17.368 60.573 1.00 30.13 39 PRO E O 1
ATOM 4037 N N . VAL E 1 40 ? 28.577 16.083 62.377 1.00 31.12 40 VAL E N 1
ATOM 4038 C CA . VAL E 1 40 ? 28.970 17.203 63.217 1.00 29.39 40 VAL E CA 1
ATOM 4039 C C . VAL E 1 40 ? 30.321 17.753 62.794 1.00 36.31 40 VAL E C 1
ATOM 4040 O O . VAL E 1 40 ? 30.448 18.934 62.503 1.00 38.52 40 VAL E O 1
ATOM 4044 N N . THR E 1 41 ? 31.333 16.892 62.760 1.00 40.62 41 THR E N 1
ATOM 4045 C CA . THR E 1 41 ? 32.695 17.344 62.494 1.00 41.60 41 THR E CA 1
ATOM 4046 C C . THR E 1 41 ? 33.024 17.350 61.011 1.00 43.27 41 THR E C 1
ATOM 4047 O O . THR E 1 41 ? 33.993 17.982 60.584 1.00 40.56 41 THR E O 1
ATOM 4051 N N . MET E 1 42 ? 32.210 16.650 60.228 1.00 40.10 42 MET E N 1
ATOM 4052 C CA . MET E 1 42 ? 32.506 16.436 58.817 1.00 38.63 42 MET E CA 1
ATOM 4053 C C . MET E 1 42 ? 33.922 15.892 58.658 1.00 43.04 42 MET E C 1
ATOM 4054 O O . MET E 1 42 ? 34.634 16.217 57.705 1.00 44.42 42 MET E O 1
ATOM 4059 N N . GLN E 1 43 ? 34.307 15.058 59.623 1.00 39.30 43 GLN E N 1
ATOM 4060 C CA . GLN E 1 43 ? 35.497 14.227 59.537 1.00 41.33 43 GLN E CA 1
ATOM 4061 C C . GLN E 1 43 ? 35.063 12.783 59.782 1.00 39.80 43 GLN E C 1
ATOM 4062 O O . GLN E 1 43 ? 33.993 12.541 60.349 1.00 31.87 43 GLN E O 1
ATOM 4068 N N . LEU E 1 44 ? 35.881 11.821 59.366 1.00 37.57 44 LEU E N 1
ATOM 4069 C CA . LEU E 1 44 ? 35.556 10.425 59.630 1.00 41.26 44 LEU E CA 1
ATOM 4070 C C . LEU E 1 44 ? 35.487 10.182 61.126 1.00 44.35 44 LEU E C 1
ATOM 4071 O O . LEU E 1 44 ? 36.265 10.760 61.890 1.00 45.12 44 LEU E O 1
ATOM 4076 N N . VAL E 1 45 ? 34.549 9.341 61.548 1.00 41.72 45 VAL E N 1
ATOM 4077 C CA . VAL E 1 45 ? 34.544 8.890 62.929 1.00 42.30 45 VAL E CA 1
ATOM 4078 C C . VAL E 1 45 ? 35.869 8.204 63.203 1.00 47.01 45 VAL E C 1
ATOM 4079 O O . VAL E 1 45 ? 36.422 7.532 62.329 1.00 42.49 45 VAL E O 1
ATOM 4083 N N . GLU E 1 46 ? 36.389 8.392 64.411 1.00 46.55 46 GLU E N 1
ATOM 4084 C CA . GLU E 1 46 ? 37.594 7.695 64.833 1.00 48.18 46 GLU E CA 1
ATOM 4085 C C . GLU E 1 46 ? 37.203 6.322 65.379 1.00 55.75 46 GLU E C 1
ATOM 4086 O O . GLU E 1 46 ? 36.196 6.195 66.082 1.00 60.33 46 GLU E O 1
ATOM 4088 N N . GLY E 1 47 ? 37.984 5.296 65.045 1.00 50.03 47 GLY E N 1
ATOM 4089 C CA . GLY E 1 47 ? 37.690 3.942 65.486 1.00 48.64 47 GLY E CA 1
ATOM 4090 C C . GLY E 1 47 ? 37.911 2.914 64.387 1.00 53.39 47 GLY E C 1
ATOM 4091 O O . GLY E 1 47 ? 38.174 3.267 63.237 1.00 50.67 47 GLY E O 1
ATOM 4092 N N . ASP E 1 48 ? 37.794 1.635 64.737 1.00 56.24 48 ASP E N 1
ATOM 4093 C CA . ASP E 1 48 ? 38.090 0.558 63.797 1.00 52.95 48 ASP E CA 1
ATOM 4094 C C . ASP E 1 48 ? 37.011 0.403 62.726 1.00 52.73 48 ASP E C 1
ATOM 4095 O O . ASP E 1 48 ? 36.058 1.179 62.676 1.00 54.26 48 ASP E O 1
ATOM 4100 N N . PHE E 1 49 ? 37.170 -0.607 61.878 1.00 51.93 49 PHE E N 1
ATOM 4101 C CA . PHE E 1 49 ? 36.272 -0.800 60.748 1.00 52.83 49 PHE E CA 1
ATOM 4102 C C . PHE E 1 49 ? 34.808 -0.878 61.160 1.00 48.48 49 PHE E C 1
ATOM 4103 O O . PHE E 1 49 ? 33.953 -0.275 60.517 1.00 39.70 49 PHE E O 1
ATOM 4111 N N . ALA E 1 50 ? 34.521 -1.633 62.217 1.00 47.76 50 ALA E N 1
ATOM 4112 C CA . ALA E 1 50 ? 33.151 -1.772 62.715 1.00 47.91 50 ALA E CA 1
ATOM 4113 C C . ALA E 1 50 ? 32.527 -0.419 63.052 1.00 47.65 50 ALA E C 1
ATOM 4114 O O . ALA E 1 50 ? 31.340 -0.194 62.805 1.00 45.77 50 ALA E O 1
ATOM 4116 N N . VAL E 1 51 ? 33.320 0.468 63.651 1.00 43.00 51 VAL E N 1
ATOM 4117 C CA . VAL E 1 51 ? 32.855 1.816 63.944 1.00 38.85 51 VAL E CA 1
ATOM 4118 C C . VAL E 1 51 ? 32.570 2.584 62.649 1.00 40.72 51 VAL E C 1
ATOM 4119 O O . VAL E 1 51 ? 31.548 3.264 62.521 1.00 38.04 51 VAL E O 1
ATOM 4123 N N . GLN E 1 52 ? 33.477 2.477 61.684 1.00 41.35 52 GLN E N 1
ATOM 4124 C CA . GLN E 1 52 ? 33.254 3.127 60.402 1.00 35.18 52 GLN E CA 1
ATOM 4125 C C . GLN E 1 52 ? 31.982 2.601 59.752 1.00 37.31 52 GLN E C 1
ATOM 4126 O O . GLN E 1 52 ? 31.182 3.378 59.235 1.00 35.69 52 GLN E O 1
ATOM 4132 N N . ALA E 1 53 ? 31.787 1.283 59.787 1.00 37.41 53 ALA E N 1
ATOM 4133 C CA . ALA E 1 53 ? 30.614 0.685 59.151 1.00 35.99 53 ALA E CA 1
ATOM 4134 C C . ALA E 1 53 ? 29.341 1.061 59.898 1.00 37.98 53 ALA E C 1
ATOM 4135 O O . ALA E 1 53 ? 28.299 1.289 59.284 1.00 38.84 53 ALA E O 1
ATOM 4137 N N . HIS E 1 54 ? 29.417 1.123 61.225 1.00 33.74 54 HIS E N 1
ATOM 4138 C CA . HIS E 1 54 ? 28.293 1.649 61.994 1.00 32.64 54 HIS E CA 1
ATOM 4139 C C . HIS E 1 54 ? 27.895 3.064 61.546 1.00 34.18 54 HIS E C 1
ATOM 4140 O O . HIS E 1 54 ? 26.712 3.361 61.377 1.00 33.99 54 HIS E O 1
ATOM 4147 N N . GLN E 1 55 ? 28.877 3.943 61.382 1.00 31.38 55 GLN E N 1
ATOM 4148 C CA . GLN E 1 55 ? 28.574 5.320 60.975 1.00 29.12 55 GLN E CA 1
ATOM 4149 C C . GLN E 1 55 ? 27.918 5.384 59.594 1.00 30.44 55 GLN E C 1
ATOM 4150 O O . GLN E 1 55 ? 27.028 6.211 59.344 1.00 29.84 55 GLN E O 1
ATOM 4156 N N . VAL E 1 56 ? 28.351 4.515 58.690 1.00 28.98 56 VAL E N 1
ATOM 4157 C CA . VAL E 1 56 ? 27.768 4.509 57.359 1.00 29.53 56 VAL E CA 1
ATOM 4158 C C . VAL E 1 56 ? 26.278 4.211 57.436 1.00 31.11 56 VAL E C 1
ATOM 4159 O O . VAL E 1 56 ? 25.469 4.870 56.783 1.00 27.17 56 VAL E O 1
ATOM 4163 N N . PHE E 1 57 ? 25.900 3.239 58.260 1.00 31.66 57 PHE E N 1
ATOM 4164 C CA . PHE E 1 57 ? 24.489 2.867 58.342 1.00 29.40 57 PHE E CA 1
ATOM 4165 C C . PHE E 1 57 ? 23.651 3.871 59.123 1.00 26.23 57 PHE E C 1
ATOM 4166 O O . PHE E 1 57 ? 22.473 4.074 58.813 1.00 30.29 57 PHE E O 1
ATOM 4174 N N . LYS E 1 58 ? 24.263 4.506 60.122 1.00 24.71 58 LYS E N 1
ATOM 4175 C CA . LYS E 1 58 ? 23.631 5.609 60.832 1.00 28.58 58 LYS E CA 1
ATOM 4176 C C . LYS E 1 58 ? 23.320 6.745 59.846 1.00 28.66 58 LYS E C 1
ATOM 4177 O O . LYS E 1 58 ? 22.200 7.274 59.799 1.00 26.73 58 LYS E O 1
ATOM 4183 N N . ASN E 1 59 ? 24.309 7.106 59.038 1.00 28.45 59 ASN E N 1
ATOM 4184 C CA . ASN E 1 59 ? 24.093 8.122 58.006 1.00 24.37 59 ASN E CA 1
ATOM 4185 C C . ASN E 1 59 ? 22.994 7.742 57.008 1.00 27.95 59 ASN E C 1
ATOM 4186 O O . ASN E 1 59 ? 22.099 8.542 56.746 1.00 26.09 59 ASN E O 1
ATOM 4191 N N . LEU E 1 60 ? 23.055 6.531 56.447 1.00 27.30 60 LEU E N 1
ATOM 4192 C CA . LEU E 1 60 ? 22.013 6.106 55.517 1.00 25.74 60 LEU E CA 1
ATOM 4193 C C . LEU E 1 60 ? 20.643 6.123 56.183 1.00 22.29 60 LEU E C 1
ATOM 4194 O O . LEU E 1 60 ? 19.657 6.544 55.577 1.00 25.97 60 LEU E O 1
ATOM 4199 N N . ARG E 1 61 ? 20.576 5.686 57.438 1.00 27.36 61 ARG E N 1
ATOM 4200 C CA . ARG E 1 61 ? 19.294 5.695 58.135 1.00 27.61 61 ARG E CA 1
ATOM 4201 C C . ARG E 1 61 ? 18.701 7.107 58.242 1.00 27.54 61 ARG E C 1
ATOM 4202 O O . ARG E 1 61 ? 17.514 7.313 57.957 1.00 27.04 61 ARG E O 1
ATOM 4210 N N . ALA E 1 62 ? 19.518 8.076 58.648 1.00 28.29 62 ALA E N 1
ATOM 4211 C CA . ALA E 1 62 ? 19.068 9.465 58.716 1.00 30.82 62 ALA E CA 1
ATOM 4212 C C . ALA E 1 62 ? 18.464 9.923 57.385 1.00 32.19 62 ALA E C 1
ATOM 4213 O O . ALA E 1 62 ? 17.419 10.578 57.350 1.00 24.94 62 ALA E O 1
ATOM 4215 N N . VAL E 1 63 ? 19.125 9.577 56.286 1.00 27.57 63 VAL E N 1
ATOM 4216 C CA . VAL E 1 63 ? 18.624 9.961 54.973 1.00 20.21 63 VAL E CA 1
ATOM 4217 C C . VAL E 1 63 ? 17.302 9.261 54.661 1.00 24.84 63 VAL E C 1
ATOM 4218 O O . VAL E 1 63 ? 16.362 9.889 54.166 1.00 28.41 63 VAL E O 1
ATOM 4222 N N . CYS E 1 64 ? 17.225 7.961 54.950 1.00 26.85 64 CYS E N 1
ATOM 4223 C CA . CYS E 1 64 ? 15.999 7.220 54.678 1.00 26.60 64 CYS E CA 1
ATOM 4224 C C . CYS E 1 64 ? 14.843 7.816 55.473 1.00 32.11 64 CYS E C 1
ATOM 4225 O O . CYS E 1 64 ? 13.721 7.934 54.976 1.00 30.45 64 CYS E O 1
ATOM 4228 N N . GLU E 1 65 ? 15.119 8.172 56.722 1.00 31.31 65 GLU E N 1
ATOM 4229 C CA . GLU E 1 65 ? 14.109 8.796 57.573 1.00 38.14 65 GLU E CA 1
ATOM 4230 C C . GLU E 1 65 ? 13.598 10.125 56.999 1.00 33.98 65 GLU E C 1
ATOM 4231 O O . GLU E 1 65 ? 12.391 10.356 56.940 1.00 36.32 65 GLU E O 1
ATOM 4237 N N . ALA E 1 66 ? 14.506 10.997 56.568 1.00 26.01 66 ALA E N 1
ATOM 4238 C CA . ALA E 1 66 ? 14.080 12.259 55.961 1.00 26.31 66 ALA E CA 1
ATOM 4239 C C . ALA E 1 66 ? 13.240 12.018 54.711 1.00 33.81 66 ALA E C 1
ATOM 4240 O O . ALA E 1 66 ? 12.435 12.864 54.314 1.00 36.11 66 ALA E O 1
ATOM 4242 N N . ALA E 1 67 ? 13.439 10.863 54.085 1.00 26.85 67 ALA E N 1
ATOM 4243 C CA . ALA E 1 67 ? 12.722 10.530 52.863 1.00 27.75 67 ALA E CA 1
ATOM 4244 C C . ALA E 1 67 ? 11.363 9.908 53.162 1.00 34.23 67 ALA E C 1
ATOM 4245 O O . ALA E 1 67 ? 10.612 9.569 52.244 1.00 35.14 67 ALA E O 1
ATOM 4247 N N . GLY E 1 68 ? 11.059 9.754 54.448 1.00 33.46 68 GLY E N 1
ATOM 4248 C CA . GLY E 1 68 ? 9.758 9.274 54.879 1.00 39.41 68 GLY E CA 1
ATOM 4249 C C . GLY E 1 68 ? 9.681 7.775 55.113 1.00 43.93 68 GLY E C 1
ATOM 4250 O O . GLY E 1 68 ? 8.589 7.205 55.141 1.00 41.04 68 GLY E O 1
ATOM 4251 N N . GLY E 1 69 ? 10.834 7.137 55.288 1.00 43.82 69 GLY E N 1
ATOM 4252 C CA . GLY E 1 69 ? 10.883 5.706 55.552 1.00 43.82 69 GLY E CA 1
ATOM 4253 C C . GLY E 1 69 ? 12.010 5.355 56.505 1.00 43.27 69 GLY E C 1
ATOM 4254 O O . GLY E 1 69 ? 12.317 6.120 57.415 1.00 39.65 69 GLY E O 1
ATOM 4255 N N . GLY E 1 70 ? 12.627 4.197 56.294 1.00 41.72 70 GLY E N 1
ATOM 4256 C CA . GLY E 1 70 ? 13.767 3.773 57.089 1.00 34.63 70 GLY E CA 1
ATOM 4257 C C . GLY E 1 70 ? 14.640 2.808 56.305 1.00 34.24 70 GLY E C 1
ATOM 4258 O O . GLY E 1 70 ? 14.380 2.554 55.130 1.00 36.96 70 GLY E O 1
ATOM 4259 N N . LEU E 1 71 ? 15.676 2.281 56.954 1.00 31.14 71 LEU E N 1
ATOM 4260 C CA . LEU E 1 71 ? 16.573 1.306 56.343 1.00 39.58 71 LEU E CA 1
ATOM 4261 C C . LEU E 1 71 ? 15.779 0.088 55.893 1.00 37.49 71 LEU E C 1
ATOM 4262 O O . LEU E 1 71 ? 16.139 -0.590 54.933 1.00 33.55 71 LEU E O 1
ATOM 4267 N N . ARG E 1 72 ? 14.688 -0.158 56.604 1.00 34.08 72 ARG E N 1
ATOM 4268 C CA . ARG E 1 72 ? 13.784 -1.261 56.337 1.00 41.14 72 ARG E CA 1
ATOM 4269 C C . ARG E 1 72 ? 13.193 -1.204 54.926 1.00 42.46 72 ARG E C 1
ATOM 4270 O O . ARG E 1 72 ? 12.804 -2.236 54.365 1.00 43.79 72 ARG E O 1
ATOM 4278 N N . ASP E 1 73 ? 13.172 -0.012 54.335 1.00 33.48 73 ASP E N 1
ATOM 4279 C CA . ASP E 1 73 ? 12.591 0.183 53.003 1.00 36.71 73 ASP E CA 1
ATOM 4280 C C . ASP E 1 73 ? 13.602 0.051 51.859 1.00 34.72 73 ASP E C 1
ATOM 4281 O O . ASP E 1 73 ? 13.241 0.153 50.687 1.00 32.36 73 ASP E O 1
ATOM 4286 N N . ILE E 1 74 ? 14.867 -0.157 52.198 1.00 29.91 74 ILE E N 1
ATOM 4287 C CA . ILE E 1 74 ? 15.893 -0.325 51.181 1.00 30.47 74 ILE E CA 1
ATOM 4288 C C . ILE E 1 74 ? 15.701 -1.679 50.483 1.00 31.29 74 ILE E C 1
ATOM 4289 O O . ILE E 1 74 ? 15.549 -2.708 51.152 1.00 30.99 74 ILE E O 1
ATOM 4294 N N . VAL E 1 75 ? 15.664 -1.674 49.153 1.00 30.61 75 VAL E N 1
ATOM 4295 C CA . VAL E 1 75 ? 15.510 -2.922 48.382 1.00 27.64 75 VAL E CA 1
ATOM 4296 C C . VAL E 1 75 ? 16.826 -3.392 47.762 1.00 31.10 75 VAL E C 1
ATOM 4297 O O . VAL E 1 75 ? 16.982 -4.569 47.404 1.00 32.56 75 VAL E O 1
ATOM 4301 N N . LYS E 1 76 ? 17.769 -2.466 47.627 1.00 27.38 76 LYS E N 1
ATOM 4302 C CA . LYS E 1 76 ? 19.066 -2.770 47.040 1.00 32.31 76 LYS E CA 1
ATOM 4303 C C . LYS E 1 76 ? 20.139 -1.947 47.722 1.00 30.28 76 LYS E C 1
ATOM 4304 O O . LYS E 1 76 ? 19.981 -0.744 47.909 1.00 29.10 76 LYS E O 1
ATOM 4310 N N . LEU E 1 77 ? 21.243 -2.586 48.077 1.00 29.42 77 LEU E N 1
ATOM 4311 C CA . LEU E 1 77 ? 22.314 -1.887 48.768 1.00 26.86 77 LEU E CA 1
ATOM 4312 C C . LEU E 1 77 ? 23.629 -2.223 48.079 1.00 31.81 77 LEU E C 1
ATOM 4313 O O . LEU E 1 77 ? 23.942 -3.392 47.864 1.00 37.24 77 LEU E O 1
ATOM 4318 N N . ASN E 1 78 ? 24.375 -1.199 47.678 1.00 23.62 78 ASN E N 1
ATOM 4319 C CA . ASN E 1 78 ? 25.725 -1.407 47.166 1.00 30.19 78 ASN E CA 1
ATOM 4320 C C . ASN E 1 78 ? 26.738 -1.116 48.253 1.00 32.39 78 ASN E C 1
ATOM 4321 O O . ASN E 1 78 ? 26.716 -0.035 48.845 1.00 29.42 78 ASN E O 1
ATOM 4326 N N . VAL E 1 79 ? 27.621 -2.071 48.525 1.00 29.22 79 VAL E N 1
ATOM 4327 C CA . VAL E 1 79 ? 28.659 -1.875 49.532 1.00 33.63 79 VAL E CA 1
ATOM 4328 C C . VAL E 1 79 ? 30.052 -1.928 48.902 1.00 33.60 79 VAL E C 1
ATOM 4329 O O . VAL E 1 79 ? 30.432 -2.932 48.288 1.00 36.22 79 VAL E O 1
ATOM 4333 N N . TYR E 1 80 ? 30.801 -0.840 49.061 1.00 26.48 80 TYR E N 1
ATOM 4334 C CA . TYR E 1 80 ? 32.144 -0.690 48.493 1.00 31.80 80 TYR E CA 1
ATOM 4335 C C . TYR E 1 80 ? 33.212 -0.714 49.589 1.00 39.69 80 TYR E C 1
ATOM 4336 O O . TYR E 1 80 ? 33.144 0.069 50.538 1.00 33.49 80 TYR E O 1
ATOM 4345 N N . LEU E 1 81 ? 34.199 -1.599 49.448 1.00 36.15 81 LEU E N 1
ATOM 4346 C CA . LEU E 1 81 ? 35.250 -1.757 50.454 1.00 34.62 81 LEU E CA 1
ATOM 4347 C C . LEU E 1 81 ? 36.648 -1.608 49.854 1.00 40.09 81 LEU E C 1
ATOM 4348 O O . LEU E 1 81 ? 36.892 -2.029 48.723 1.00 46.58 81 LEU E O 1
ATOM 4353 N N . THR E 1 82 ? 37.570 -1.029 50.619 1.00 39.21 82 THR E N 1
ATOM 4354 C CA . THR E 1 82 ? 38.963 -0.921 50.189 1.00 38.24 82 THR E CA 1
ATOM 4355 C C . THR E 1 82 ? 39.669 -2.273 50.340 1.00 50.80 82 THR E C 1
ATOM 4356 O O . THR E 1 82 ? 40.671 -2.542 49.672 1.00 53.24 82 THR E O 1
ATOM 4360 N N . ASP E 1 83 ? 39.129 -3.118 51.214 1.00 44.63 83 ASP E N 1
ATOM 4361 C CA . ASP E 1 83 ? 39.738 -4.410 51.523 1.00 49.22 83 ASP E CA 1
ATOM 4362 C C . ASP E 1 83 ? 38.669 -5.433 51.924 1.00 43.34 83 ASP E C 1
ATOM 4363 O O . ASP E 1 83 ? 38.078 -5.335 53.000 1.00 43.54 83 ASP E O 1
ATOM 4368 N N . LEU E 1 84 ? 38.428 -6.423 51.064 1.00 49.55 84 LEU E N 1
ATOM 4369 C CA . LEU E 1 84 ? 37.347 -7.387 51.293 1.00 49.56 84 LEU E CA 1
ATOM 4370 C C . LEU E 1 84 ? 37.521 -8.270 52.531 1.00 54.26 84 LEU E C 1
ATOM 4371 O O . LEU E 1 84 ? 36.607 -9.001 52.913 1.00 51.00 84 LEU E O 1
ATOM 4376 N N . ALA E 1 85 ? 38.688 -8.195 53.160 1.00 55.60 85 ALA E N 1
ATOM 4377 C CA . ALA E 1 85 ? 38.917 -8.899 54.411 1.00 62.63 85 ALA E CA 1
ATOM 4378 C C . ALA E 1 85 ? 37.939 -8.428 55.484 1.00 62.42 85 ALA E C 1
ATOM 4379 O O . ALA E 1 85 ? 37.697 -9.129 56.471 1.00 57.32 85 ALA E O 1
ATOM 4381 N N . ASN E 1 86 ? 37.378 -7.237 55.286 1.00 56.59 86 ASN E N 1
ATOM 4382 C CA . ASN E 1 86 ? 36.474 -6.642 56.268 1.00 52.60 86 ASN E CA 1
ATOM 4383 C C . ASN E 1 86 ? 35.012 -7.091 56.168 1.00 54.16 86 ASN E C 1
ATOM 4384 O O . ASN E 1 86 ? 34.199 -6.776 57.034 1.00 56.91 86 ASN E O 1
ATOM 4389 N N . PHE E 1 87 ? 34.679 -7.850 55.132 1.00 53.98 87 PHE E N 1
ATOM 4390 C CA . PHE E 1 87 ? 33.275 -8.133 54.858 1.00 52.44 87 PHE E CA 1
ATOM 4391 C C . PHE E 1 87 ? 32.461 -8.870 55.934 1.00 53.09 87 PHE E C 1
ATOM 4392 O O . PHE E 1 87 ? 31.274 -8.596 56.099 1.00 53.51 87 PHE E O 1
ATOM 4400 N N . PRO E 1 88 ? 33.072 -9.822 56.658 1.00 59.35 88 PRO E N 1
ATOM 4401 C CA . PRO E 1 88 ? 32.206 -10.440 57.670 1.00 58.52 88 PRO E CA 1
ATOM 4402 C C . PRO E 1 88 ? 31.740 -9.429 58.724 1.00 54.27 88 PRO E C 1
ATOM 4403 O O . PRO E 1 88 ? 30.616 -9.536 59.219 1.00 56.62 88 PRO E O 1
ATOM 4407 N N . ILE E 1 89 ? 32.579 -8.454 59.054 1.00 53.75 89 ILE E N 1
ATOM 4408 C CA . ILE E 1 89 ? 32.147 -7.389 59.957 1.00 50.46 89 ILE E CA 1
ATOM 4409 C C . ILE E 1 89 ? 30.952 -6.648 59.341 1.00 51.35 89 ILE E C 1
ATOM 4410 O O . ILE E 1 89 ? 30.056 -6.194 60.057 1.00 44.54 89 ILE E O 1
ATOM 4415 N N . VAL E 1 90 ? 30.924 -6.547 58.012 1.00 50.62 90 VAL E N 1
ATOM 4416 C CA . VAL E 1 90 ? 29.808 -5.872 57.351 1.00 48.34 90 VAL E CA 1
ATOM 4417 C C . VAL E 1 90 ? 28.511 -6.643 57.580 1.00 48.18 90 VAL E C 1
ATOM 4418 O O . VAL E 1 90 ? 27.486 -6.054 57.928 1.00 41.75 90 VAL E O 1
ATOM 4422 N N . ASN E 1 91 ? 28.564 -7.961 57.389 1.00 50.79 91 ASN E N 1
ATOM 4423 C CA . ASN E 1 91 ? 27.415 -8.829 57.633 1.00 48.93 91 ASN E CA 1
ATOM 4424 C C . ASN E 1 91 ? 26.920 -8.672 59.060 1.00 49.62 91 ASN E C 1
ATOM 4425 O O . ASN E 1 91 ? 25.718 -8.556 59.311 1.00 51.97 91 ASN E O 1
ATOM 4430 N N . GLU E 1 92 ? 27.865 -8.683 59.997 1.00 46.63 92 GLU E N 1
ATOM 4431 C CA . GLU E 1 92 ? 27.562 -8.536 61.407 1.00 51.50 92 GLU E CA 1
ATOM 4432 C C . GLU E 1 92 ? 26.881 -7.194 61.676 1.00 58.41 92 GLU E C 1
ATOM 4433 O O . GLU E 1 92 ? 25.781 -7.137 62.236 1.00 56.11 92 GLU E O 1
ATOM 4439 N N . VAL E 1 93 ? 27.538 -6.113 61.269 1.00 56.60 93 VAL E N 1
ATOM 4440 C CA . VAL E 1 93 ? 27.025 -4.776 61.540 1.00 48.30 93 VAL E CA 1
ATOM 4441 C C . VAL E 1 93 ? 25.658 -4.595 60.885 1.00 48.66 93 VAL E C 1
ATOM 4442 O O . VAL E 1 93 ? 24.718 -4.104 61.520 1.00 41.61 93 VAL E O 1
ATOM 4446 N N . MET E 1 94 ? 25.547 -5.004 59.621 1.00 41.43 94 MET E N 1
ATOM 4447 C CA . MET E 1 94 ? 24.276 -4.913 58.902 1.00 45.77 94 MET E CA 1
ATOM 4448 C C . MET E 1 94 ? 23.172 -5.651 59.647 1.00 44.56 94 MET E C 1
ATOM 4449 O O . MET E 1 94 ? 22.017 -5.225 59.646 1.00 46.75 94 MET E O 1
ATOM 4454 N N . GLY E 1 95 ? 23.535 -6.758 60.286 1.00 42.55 95 GLY E N 1
ATOM 4455 C CA . GLY E 1 95 ? 22.587 -7.521 61.078 1.00 49.49 95 GLY E CA 1
ATOM 4456 C C . GLY E 1 95 ? 21.880 -6.691 62.139 1.00 55.15 95 GLY E C 1
ATOM 4457 O O . GLY E 1 95 ? 20.721 -6.944 62.475 1.00 58.73 95 GLY E O 1
ATOM 4458 N N . GLN E 1 96 ? 22.573 -5.689 62.665 1.00 54.18 96 GLN E N 1
ATOM 4459 C CA . GLN E 1 96 ? 21.999 -4.831 63.697 1.00 58.76 96 GLN E CA 1
ATOM 4460 C C . GLN E 1 96 ? 21.052 -3.782 63.116 1.00 56.31 96 GLN E C 1
ATOM 4461 O O . GLN E 1 96 ? 20.128 -3.338 63.795 1.00 60.16 96 GLN E O 1
ATOM 4467 N N . TYR E 1 97 ? 21.274 -3.396 61.860 1.00 45.58 97 TYR E N 1
ATOM 4468 C CA . TYR E 1 97 ? 20.486 -2.328 61.237 1.00 45.17 97 TYR E CA 1
ATOM 4469 C C . TYR E 1 97 ? 19.364 -2.817 60.321 1.00 45.92 97 TYR E C 1
ATOM 4470 O O . TYR E 1 97 ? 18.408 -2.083 60.042 1.00 44.10 97 TYR E O 1
ATOM 4479 N N . PHE E 1 98 ? 19.483 -4.052 59.850 1.00 41.84 98 PHE E N 1
ATOM 4480 C CA . PHE E 1 98 ? 18.469 -4.621 58.979 1.00 46.29 98 PHE E CA 1
ATOM 4481 C C . PHE E 1 98 ? 17.921 -5.913 59.594 1.00 55.58 98 PHE E C 1
ATOM 4482 O O . PHE E 1 98 ? 18.663 -6.680 60.213 1.00 51.83 98 PHE E O 1
ATOM 4490 N N . GLN E 1 99 ? 16.620 -6.139 59.431 1.00 56.83 99 GLN E N 1
ATOM 4491 C CA . GLN E 1 99 ? 16.007 -7.413 59.787 1.00 64.72 99 GLN E CA 1
ATOM 4492 C C . GLN E 1 99 ? 15.435 -8.069 58.534 1.00 60.50 99 GLN E C 1
ATOM 4493 O O . GLN E 1 99 ? 15.012 -7.378 57.603 1.00 54.98 99 GLN E O 1
ATOM 4499 N N . ALA E 1 100 ? 15.431 -9.398 58.500 1.00 67.05 100 ALA E N 1
ATOM 4500 C CA . ALA E 1 100 ? 14.818 -10.107 57.382 1.00 67.08 100 ALA E CA 1
ATOM 4501 C C . ALA E 1 100 ? 13.416 -9.545 57.181 1.00 71.07 100 ALA E C 1
ATOM 4502 O O . ALA E 1 100 ? 12.709 -9.280 58.155 1.00 72.99 100 ALA E O 1
ATOM 4504 N N . PRO E 1 101 ? 13.008 -9.335 55.920 1.00 72.22 101 PRO E N 1
ATOM 4505 C CA . PRO E 1 101 ? 13.701 -9.625 54.658 1.00 71.86 101 PRO E CA 1
ATOM 4506 C C . PRO E 1 101 ? 14.845 -8.665 54.332 1.00 57.29 101 PRO E C 1
ATOM 4507 O O . PRO E 1 101 ? 14.621 -7.463 54.206 1.00 62.50 101 PRO E O 1
ATOM 4511 N N . TYR E 1 102 ? 16.049 -9.204 54.172 1.00 43.73 102 TYR E N 1
ATOM 4512 C CA . TYR E 1 102 ? 17.218 -8.407 53.824 1.00 38.34 102 TYR E CA 1
ATOM 4513 C C . TYR E 1 102 ? 17.153 -7.878 52.393 1.00 38.36 102 TYR E C 1
ATOM 4514 O O . TYR E 1 102 ? 16.565 -8.502 51.512 1.00 42.09 102 TYR E O 1
ATOM 4523 N N . PRO E 1 103 ? 17.753 -6.709 52.155 1.00 35.51 103 PRO E N 1
ATOM 4524 C CA . PRO E 1 103 ? 17.738 -6.178 50.785 1.00 40.63 103 PRO E CA 1
ATOM 4525 C C . PRO E 1 103 ? 18.658 -6.963 49.854 1.00 36.63 103 PRO E C 1
ATOM 4526 O O . PRO E 1 103 ? 19.509 -7.712 50.322 1.00 35.89 103 PRO E O 1
ATOM 4530 N N . ALA E 1 104 ? 18.483 -6.786 48.551 1.00 34.38 104 ALA E N 1
ATOM 4531 C CA . ALA E 1 104 ? 19.474 -7.246 47.590 1.00 33.90 104 ALA E CA 1
ATOM 4532 C C . ALA E 1 104 ? 20.774 -6.485 47.840 1.00 38.88 104 ALA E C 1
ATOM 4533 O O . ALA E 1 104 ? 20.744 -5.358 48.330 1.00 30.63 104 ALA E O 1
ATOM 4535 N N . ARG E 1 105 ? 21.910 -7.083 47.493 1.00 34.04 105 ARG E N 1
ATOM 4536 C CA . ARG E 1 105 ? 23.204 -6.502 47.836 1.00 30.67 105 ARG E CA 1
ATOM 4537 C C . ARG E 1 105 ? 24.290 -6.849 46.830 1.00 31.10 105 ARG E C 1
ATOM 4538 O O . ARG E 1 105 ? 24.365 -7.973 46.347 1.00 31.69 105 ARG E O 1
ATOM 4546 N N . ALA E 1 106 ? 25.137 -5.878 46.522 1.00 30.11 106 ALA E N 1
ATOM 4547 C CA . ALA E 1 106 ? 26.370 -6.129 45.792 1.00 29.38 106 ALA E CA 1
ATOM 4548 C C . ALA E 1 106 ? 27.511 -5.659 46.672 1.00 34.00 106 ALA E C 1
ATOM 4549 O O . ALA E 1 106 ? 27.474 -4.546 47.191 1.00 40.01 106 ALA E O 1
ATOM 4551 N N . ALA E 1 107 ? 28.520 -6.502 46.844 1.00 33.30 107 ALA E N 1
ATOM 4552 C CA . ALA E 1 107 ? 29.685 -6.156 47.654 1.00 36.99 107 ALA E CA 1
ATOM 4553 C C . ALA E 1 107 ? 30.935 -6.199 46.788 1.00 40.00 107 ALA E C 1
ATOM 4554 O O . ALA E 1 107 ? 31.256 -7.232 46.197 1.00 39.47 107 ALA E O 1
ATOM 4556 N N . ILE E 1 108 ? 31.644 -5.079 46.714 1.00 31.47 108 ILE E N 1
ATOM 4557 C CA . ILE E 1 108 ? 32.733 -4.944 45.760 1.00 28.73 108 ILE E CA 1
ATOM 4558 C C . ILE E 1 108 ? 33.976 -4.390 46.430 1.00 38.13 108 ILE E C 1
ATOM 4559 O O . ILE E 1 108 ? 33.902 -3.425 47.196 1.00 39.36 108 ILE E O 1
ATOM 4564 N N . GLY E 1 109 ? 35.119 -4.989 46.124 1.00 34.46 109 GLY E N 1
ATOM 4565 C CA . GLY E 1 109 ? 36.398 -4.497 46.602 1.00 31.07 109 GLY E CA 1
ATOM 4566 C C . GLY E 1 109 ? 36.974 -3.496 45.618 1.00 40.39 109 GLY E C 1
ATOM 4567 O O . GLY E 1 109 ? 37.315 -3.843 44.484 1.00 35.12 109 GLY E O 1
ATOM 4568 N N . ILE E 1 110 ? 37.078 -2.241 46.047 1.00 33.68 110 ILE E N 1
ATOM 4569 C CA . ILE E 1 110 ? 37.552 -1.188 45.160 1.00 37.68 110 ILE E CA 1
ATOM 4570 C C . ILE E 1 110 ? 38.903 -0.629 45.599 1.00 39.81 110 ILE E C 1
ATOM 4571 O O . ILE E 1 110 ? 39.509 -1.135 46.545 1.00 39.12 110 ILE E O 1
ATOM 4576 N N . ASN E 1 111 ? 39.375 0.400 44.901 1.00 38.73 111 ASN E N 1
ATOM 4577 C CA . ASN E 1 111 ? 40.712 0.938 45.133 1.00 41.08 111 ASN E CA 1
ATOM 4578 C C . ASN E 1 111 ? 40.756 2.038 46.196 1.00 42.70 111 ASN E C 1
ATOM 4579 O O . ASN E 1 111 ? 41.474 1.919 47.191 1.00 48.15 111 ASN E O 1
ATOM 4584 N N . GLN E 1 112 ? 39.996 3.110 45.984 1.00 34.97 112 GLN E N 1
ATOM 4585 C CA . GLN E 1 112 ? 39.947 4.196 46.965 1.00 43.08 112 GLN E CA 1
ATOM 4586 C C . GLN E 1 112 ? 38.559 4.796 47.122 1.00 38.71 112 GLN E C 1
ATOM 4587 O O . GLN E 1 112 ? 37.722 4.707 46.219 1.00 31.85 112 GLN E O 1
ATOM 4593 N N . LEU E 1 113 ? 38.325 5.397 48.285 1.00 34.57 113 LEU E N 1
ATOM 4594 C CA . LEU E 1 113 ? 37.046 6.019 48.589 1.00 30.27 113 LEU E CA 1
ATOM 4595 C C . LEU E 1 113 ? 37.272 7.450 49.069 1.00 36.50 113 LEU E C 1
ATOM 4596 O O . LEU E 1 113 ? 38.382 7.806 49.474 1.00 43.53 113 LEU E O 1
ATOM 4601 N N . PRO E 1 114 ? 36.220 8.277 49.014 1.00 26.33 114 PRO E N 1
ATOM 4602 C CA . PRO E 1 114 ? 36.356 9.654 49.509 1.00 29.06 114 PRO E CA 1
ATOM 4603 C C . PRO E 1 114 ? 36.876 9.672 50.941 1.00 38.03 114 PRO E C 1
ATOM 4604 O O . PRO E 1 114 ? 36.446 8.861 51.762 1.00 37.59 114 PRO E O 1
ATOM 4608 N N . ARG E 1 115 ? 37.806 10.582 51.221 1.00 47.41 115 ARG E N 1
ATOM 4609 C CA . ARG E 1 115 ? 38.328 10.771 52.572 1.00 47.28 115 ARG E CA 1
ATOM 4610 C C . ARG E 1 115 ? 39.047 9.538 53.091 1.00 48.06 115 ARG E C 1
ATOM 4611 O O . ARG E 1 115 ? 39.162 9.339 54.301 1.00 45.96 115 ARG E O 1
ATOM 4619 N N . ALA E 1 116 ? 39.529 8.714 52.166 1.00 44.67 116 ALA E N 1
ATOM 4620 C CA . ALA E 1 116 ? 40.258 7.505 52.519 1.00 44.95 116 ALA E CA 1
ATOM 4621 C C . ALA E 1 116 ? 39.416 6.582 53.396 1.00 47.13 116 ALA E C 1
ATOM 4622 O O . ALA E 1 116 ? 39.951 5.809 54.193 1.00 48.06 116 ALA E O 1
ATOM 4624 N N . SER E 1 117 ? 38.097 6.663 53.242 1.00 40.63 117 SER E N 1
ATOM 4625 C CA . SER E 1 117 ? 37.188 5.788 53.976 1.00 38.40 117 SER E CA 1
ATOM 4626 C C . SER E 1 117 ? 37.464 4.324 53.631 1.00 42.71 117 SER E C 1
ATOM 4627 O O . SER E 1 117 ? 37.976 4.018 52.540 1.00 36.48 117 SER E O 1
ATOM 4630 N N . LEU E 1 118 ? 37.116 3.434 54.559 1.00 40.56 118 LEU E N 1
ATOM 4631 C CA . LEU E 1 118 ? 37.274 1.995 54.359 1.00 44.94 118 LEU E CA 1
ATOM 4632 C C . LEU E 1 118 ? 36.014 1.366 53.778 1.00 40.77 118 LEU E C 1
ATOM 4633 O O . LEU E 1 118 ? 36.056 0.256 53.233 1.00 42.77 118 LEU E O 1
ATOM 4638 N N . ILE E 1 119 ? 34.897 2.077 53.903 1.00 34.12 119 ILE E N 1
ATOM 4639 C CA . ILE E 1 119 ? 33.603 1.591 53.439 1.00 33.04 119 ILE E CA 1
ATOM 4640 C C . ILE E 1 119 ? 32.712 2.737 52.966 1.00 41.89 119 ILE E C 1
ATOM 4641 O O . ILE E 1 119 ? 32.719 3.829 53.543 1.00 33.92 119 ILE E O 1
ATOM 4646 N N . GLU E 1 120 ? 31.963 2.481 51.895 1.00 38.67 120 GLU E N 1
ATOM 4647 C CA . GLU E 1 120 ? 30.917 3.383 51.434 1.00 30.29 120 GLU E CA 1
ATOM 4648 C C . GLU E 1 120 ? 29.721 2.553 50.988 1.00 35.82 120 GLU E C 1
ATOM 4649 O O . GLU E 1 120 ? 29.888 1.493 50.378 1.00 34.83 120 GLU E O 1
ATOM 4655 N N . ALA E 1 121 ? 28.516 3.015 51.298 1.00 25.44 121 ALA E N 1
ATOM 4656 C CA . ALA E 1 121 ? 27.325 2.302 50.855 1.00 26.63 121 ALA E CA 1
ATOM 4657 C C . ALA E 1 121 ? 26.306 3.247 50.239 1.00 30.22 121 ALA E C 1
ATOM 4658 O O . ALA E 1 121 ? 26.125 4.374 50.696 1.00 27.25 121 ALA E O 1
ATOM 4660 N N . ASP E 1 122 ? 25.641 2.795 49.185 1.00 26.42 122 ASP E N 1
ATOM 4661 C CA . ASP E 1 122 ? 24.501 3.540 48.663 1.00 26.61 122 ASP E CA 1
ATOM 4662 C C . ASP E 1 122 ? 23.395 2.537 48.374 1.00 29.12 122 ASP E C 1
ATOM 4663 O O . ASP E 1 122 ? 23.539 1.351 48.670 1.00 32.04 122 ASP E O 1
ATOM 4668 N N . GLY E 1 123 ? 22.288 2.994 47.808 1.00 27.40 123 GLY E N 1
ATOM 4669 C CA . GLY E 1 123 ? 21.246 2.053 47.452 1.00 31.88 123 GLY E CA 1
ATOM 4670 C C . GLY E 1 123 ? 19.960 2.670 46.960 1.00 28.61 123 GLY E C 1
ATOM 4671 O O . GLY E 1 123 ? 19.894 3.867 46.642 1.00 26.24 123 GLY E O 1
ATOM 4672 N N . ILE E 1 124 ? 18.937 1.827 46.909 1.00 25.36 124 ILE E N 1
ATOM 4673 C CA . ILE E 1 124 ? 17.610 2.206 46.459 1.00 22.63 124 ILE E CA 1
ATOM 4674 C C . ILE E 1 124 ? 16.572 1.805 47.509 1.00 31.95 124 ILE E C 1
ATOM 4675 O O . ILE E 1 124 ? 16.587 0.686 48.032 1.00 38.07 124 ILE E O 1
ATOM 4680 N N . MET E 1 125 ? 15.684 2.741 47.821 1.00 31.93 125 MET E N 1
ATOM 4681 C CA . MET E 1 125 ? 14.634 2.548 48.804 1.00 26.97 125 MET E CA 1
ATOM 4682 C C . MET E 1 125 ? 13.303 2.567 48.068 1.00 33.64 125 MET E C 1
ATOM 4683 O O . MET E 1 125 ? 13.131 3.308 47.094 1.00 30.32 125 MET E O 1
ATOM 4688 N N . VAL E 1 126 ? 12.362 1.743 48.516 1.00 31.64 126 VAL E N 1
ATOM 4689 C CA . VAL E 1 126 ? 10.991 1.836 48.027 1.00 34.35 126 VAL E CA 1
ATOM 4690 C C . VAL E 1 126 ? 10.069 1.807 49.235 1.00 41.04 126 VAL E C 1
ATOM 4691 O O . VAL E 1 126 ? 10.131 0.875 50.033 1.00 45.20 126 VAL E O 1
ATOM 4695 N N . ILE E 1 127 ? 9.236 2.835 49.381 1.00 42.79 127 ILE E N 1
ATOM 4696 C CA . ILE E 1 127 ? 8.337 2.929 50.531 1.00 49.91 127 ILE E CA 1
ATOM 4697 C C . ILE E 1 127 ? 7.001 2.225 50.289 1.00 57.56 127 ILE E C 1
ATOM 4698 O O . ILE E 1 127 ? 6.348 2.441 49.267 1.00 61.67 127 ILE E O 1
ATOM 4703 N N . THR F 1 2 ? 5.335 42.097 57.162 1.00 72.74 2 THR F N 1
ATOM 4704 C CA . THR F 1 2 ? 5.657 42.403 55.773 1.00 75.93 2 THR F CA 1
ATOM 4705 C C . THR F 1 2 ? 5.489 43.898 55.481 1.00 73.39 2 THR F C 1
ATOM 4706 O O . THR F 1 2 ? 6.098 44.431 54.552 1.00 72.40 2 THR F O 1
ATOM 4708 N N . ASN F 1 3 ? 4.658 44.567 56.278 1.00 72.45 3 ASN F N 1
ATOM 4709 C CA . ASN F 1 3 ? 4.534 46.020 56.213 1.00 69.83 3 ASN F CA 1
ATOM 4710 C C . ASN F 1 3 ? 5.845 46.635 56.690 1.00 67.92 3 ASN F C 1
ATOM 4711 O O . ASN F 1 3 ? 6.116 46.681 57.892 1.00 71.99 3 ASN F O 1
ATOM 4713 N N . LYS F 1 4 ? 6.655 47.098 55.742 1.00 62.53 4 LYS F N 1
ATOM 4714 C CA . LYS F 1 4 ? 8.017 47.543 56.023 1.00 59.20 4 LYS F CA 1
ATOM 4715 C C . LYS F 1 4 ? 8.130 49.067 56.071 1.00 53.39 4 LYS F C 1
ATOM 4716 O O . LYS F 1 4 ? 8.073 49.730 55.036 1.00 59.21 4 LYS F O 1
ATOM 4722 N N . ALA F 1 5 ? 8.309 49.623 57.265 1.00 41.08 5 ALA F N 1
ATOM 4723 C CA . ALA F 1 5 ? 8.440 51.065 57.405 1.00 36.77 5 ALA F CA 1
ATOM 4724 C C . ALA F 1 5 ? 9.891 51.504 57.553 1.00 37.98 5 ALA F C 1
ATOM 4725 O O . ALA F 1 5 ? 10.626 51.004 58.405 1.00 32.97 5 ALA F O 1
ATOM 4727 N N . ILE F 1 6 ? 10.293 52.459 56.722 1.00 36.14 6 ILE F N 1
ATOM 4728 C CA . ILE F 1 6 ? 11.619 53.047 56.818 1.00 29.56 6 ILE F CA 1
ATOM 4729 C C . ILE F 1 6 ? 11.570 54.148 57.862 1.00 29.83 6 ILE F C 1
ATOM 4730 O O . ILE F 1 6 ? 10.737 55.037 57.778 1.00 30.75 6 ILE F O 1
ATOM 4735 N N . ILE F 1 7 ? 12.446 54.074 58.855 1.00 28.61 7 ILE F N 1
ATOM 4736 C CA . ILE F 1 7 ? 12.512 55.110 59.871 1.00 26.78 7 ILE F CA 1
ATOM 4737 C C . ILE F 1 7 ? 13.553 56.147 59.481 1.00 29.44 7 ILE F C 1
ATOM 4738 O O . ILE F 1 7 ? 14.640 55.797 59.025 1.00 30.66 7 ILE F O 1
ATOM 4743 N N . HIS F 1 8 ? 13.221 57.426 59.639 1.00 25.12 8 HIS F N 1
ATOM 4744 C CA . HIS F 1 8 ? 14.213 58.467 59.428 1.00 30.41 8 HIS F CA 1
ATOM 4745 C C . HIS F 1 8 ? 14.046 59.631 60.391 1.00 29.39 8 HIS F C 1
ATOM 4746 O O . HIS F 1 8 ? 12.953 60.166 60.544 1.00 29.41 8 HIS F O 1
ATOM 4753 N N . SER F 1 9 ? 15.147 60.017 61.023 1.00 27.56 9 SER F N 1
ATOM 4754 C CA . SER F 1 9 ? 15.162 61.167 61.910 1.00 27.12 9 SER F CA 1
ATOM 4755 C C . SER F 1 9 ? 16.122 62.225 61.370 1.00 32.65 9 SER F C 1
ATOM 4756 O O . SER F 1 9 ? 17.254 61.907 61.003 1.00 27.94 9 SER F O 1
ATOM 4759 N N . ASP F 1 10 ? 15.674 63.478 61.307 1.00 30.00 10 ASP F N 1
ATOM 4760 C CA . ASP F 1 10 ? 16.572 64.561 60.921 1.00 27.11 10 ASP F CA 1
ATOM 4761 C C . ASP F 1 10 ? 17.624 64.784 62.006 1.00 30.71 10 ASP F C 1
ATOM 4762 O O . ASP F 1 10 ? 18.610 65.480 61.781 1.00 34.76 10 ASP F O 1
ATOM 4767 N N . ASN F 1 11 ? 17.414 64.192 63.184 1.00 26.96 11 ASN F N 1
ATOM 4768 C CA . ASN F 1 11 ? 18.343 64.370 64.303 1.00 24.92 11 ASN F CA 1
ATOM 4769 C C . ASN F 1 11 ? 19.365 63.253 64.476 1.00 25.51 11 ASN F C 1
ATOM 4770 O O . ASN F 1 11 ? 20.105 63.230 65.458 1.00 24.65 11 ASN F O 1
ATOM 4775 N N . ALA F 1 12 ? 19.383 62.330 63.518 1.00 24.89 12 ALA F N 1
ATOM 4776 C CA . ALA F 1 12 ? 20.419 61.315 63.420 1.00 26.27 12 ALA F CA 1
ATOM 4777 C C . ALA F 1 12 ? 21.133 61.520 62.094 1.00 23.21 12 ALA F C 1
ATOM 4778 O O . ALA F 1 12 ? 20.564 62.095 61.175 1.00 26.18 12 ALA F O 1
ATOM 4780 N N . PRO F 1 13 ? 22.384 61.050 61.988 1.00 23.85 13 PRO F N 1
ATOM 4781 C CA . PRO F 1 13 ? 23.119 61.211 60.729 1.00 23.16 13 PRO F CA 1
ATOM 4782 C C . PRO F 1 13 ? 22.363 60.601 59.561 1.00 29.10 13 PRO F C 1
ATOM 4783 O O . PRO F 1 13 ? 21.776 59.525 59.680 1.00 23.31 13 PRO F O 1
ATOM 4787 N N . ALA F 1 14 ? 22.380 61.297 58.433 1.00 25.01 14 ALA F N 1
ATOM 4788 C CA . ALA F 1 14 ? 21.757 60.796 57.224 1.00 26.41 14 ALA F CA 1
ATOM 4789 C C . ALA F 1 14 ? 22.359 59.443 56.876 1.00 28.04 14 ALA F C 1
ATOM 4790 O O . ALA F 1 14 ? 23.551 59.215 57.074 1.00 28.92 14 ALA F O 1
ATOM 4792 N N . ALA F 1 15 ? 21.529 58.538 56.375 1.00 23.91 15 ALA F N 1
ATOM 4793 C CA . ALA F 1 15 ? 22.013 57.227 55.977 1.00 30.24 15 ALA F CA 1
ATOM 4794 C C . ALA F 1 15 ? 22.551 57.357 54.558 1.00 33.66 15 ALA F C 1
ATOM 4795 O O . ALA F 1 15 ? 21.784 57.350 53.599 1.00 35.81 15 ALA F O 1
ATOM 4797 N N . ILE F 1 16 ? 23.867 57.513 54.435 1.00 27.19 16 ILE F N 1
ATOM 4798 C CA . ILE F 1 16 ? 24.504 57.700 53.134 1.00 33.53 16 ILE F CA 1
ATOM 4799 C C . ILE F 1 16 ? 24.829 56.358 52.509 1.00 34.61 16 ILE F C 1
ATOM 4800 O O . ILE F 1 16 ? 25.559 55.557 53.092 1.00 37.40 16 ILE F O 1
ATOM 4805 N N . GLY F 1 17 ? 24.292 56.110 51.322 1.00 37.14 17 GLY F N 1
ATOM 4806 C CA . GLY F 1 17 ? 24.526 54.835 50.661 1.00 40.61 17 GLY F CA 1
ATOM 4807 C C . GLY F 1 17 ? 23.375 53.860 50.831 1.00 32.48 17 GLY F C 1
ATOM 4808 O O . GLY F 1 17 ? 22.253 54.251 51.145 1.00 26.87 17 GLY F O 1
ATOM 4809 N N . THR F 1 18 ? 23.646 52.576 50.632 1.00 26.50 18 THR F N 1
ATOM 4810 C CA . THR F 1 18 ? 22.557 51.612 50.490 1.00 24.50 18 THR F CA 1
ATOM 4811 C C . THR F 1 18 ? 22.097 51.003 51.817 1.00 24.20 18 THR F C 1
ATOM 4812 O O . THR F 1 18 ? 22.156 49.789 52.004 1.00 26.24 18 THR F O 1
ATOM 4816 N N . TYR F 1 19 ? 21.649 51.862 52.736 1.00 24.99 19 TYR F N 1
ATOM 4817 C CA . TYR F 1 19 ? 21.018 51.416 53.977 1.00 19.91 19 TYR F CA 1
ATOM 4818 C C . TYR F 1 19 ? 20.046 52.481 54.508 1.00 22.44 19 TYR F C 1
ATOM 4819 O O . TYR F 1 19 ? 20.028 53.606 54.012 1.00 22.94 19 TYR F O 1
ATOM 4828 N N . SER F 1 20 ? 19.213 52.093 55.470 1.00 19.38 20 SER F N 1
ATOM 4829 C CA . SER F 1 20 ? 18.284 52.996 56.143 1.00 20.58 20 SER F CA 1
ATOM 4830 C C . SER F 1 20 ? 18.710 53.142 57.599 1.00 19.32 20 SER F C 1
ATOM 4831 O O . SER F 1 20 ? 19.341 52.247 58.144 1.00 17.97 20 SER F O 1
ATOM 4834 N N . GLN F 1 21 ? 18.357 54.245 58.245 1.00 18.65 21 GLN F N 1
ATOM 4835 C CA . GLN F 1 21 ? 18.686 54.394 59.668 1.00 20.20 21 GLN F CA 1
ATOM 4836 C C . GLN F 1 21 ? 18.083 53.263 60.505 1.00 19.76 21 GLN F C 1
ATOM 4837 O O . GLN F 1 21 ? 18.715 52.741 61.434 1.00 18.45 21 GLN F O 1
ATOM 4843 N N . ALA F 1 22 ? 16.846 52.899 60.186 1.00 20.50 22 ALA F N 1
ATOM 4844 C CA . ALA F 1 22 ? 16.201 51.752 60.820 1.00 17.86 22 ALA F CA 1
ATOM 4845 C C . ALA F 1 22 ? 15.016 51.282 59.984 1.00 22.55 22 ALA F C 1
ATOM 4846 O O . ALA F 1 22 ? 14.485 52.036 59.165 1.00 24.93 22 ALA F O 1
ATOM 4848 N N . VAL F 1 23 ? 14.623 50.024 60.184 1.00 24.19 23 VAL F N 1
ATOM 4849 C CA . VAL F 1 23 ? 13.452 49.460 59.528 1.00 20.91 23 VAL F CA 1
ATOM 4850 C C . VAL F 1 23 ? 12.518 48.928 60.601 1.00 24.63 23 VAL F C 1
ATOM 4851 O O . VAL F 1 23 ? 12.944 48.199 61.491 1.00 24.16 23 VAL F O 1
ATOM 4855 N N . LYS F 1 24 ? 11.252 49.309 60.525 1.00 21.28 24 LYS F N 1
ATOM 4856 C CA . LYS F 1 24 ? 10.246 48.846 61.471 1.00 23.69 24 LYS F CA 1
ATOM 4857 C C . LYS F 1 24 ? 9.345 47.823 60.799 1.00 28.05 24 LYS F C 1
ATOM 4858 O O . LYS F 1 24 ? 8.843 48.055 59.703 1.00 28.72 24 LYS F O 1
ATOM 4864 N N . VAL F 1 25 ? 9.168 46.675 61.439 1.00 31.03 25 VAL F N 1
ATOM 4865 C CA . VAL F 1 25 ? 8.222 45.676 60.957 1.00 28.59 25 VAL F CA 1
ATOM 4866 C C . VAL F 1 25 ? 7.417 45.201 62.149 1.00 35.06 25 VAL F C 1
ATOM 4867 O O . VAL F 1 25 ? 7.975 44.710 63.130 1.00 33.30 25 VAL F O 1
ATOM 4871 N N . ASN F 1 26 ? 6.105 45.373 62.075 1.00 44.49 26 ASN F N 1
ATOM 4872 C CA . ASN F 1 26 ? 5.251 45.056 63.208 1.00 50.50 26 ASN F CA 1
ATOM 4873 C C . ASN F 1 26 ? 5.764 45.712 64.478 1.00 46.13 26 ASN F C 1
ATOM 4874 O O . ASN F 1 26 ? 5.901 46.928 64.543 1.00 46.03 26 ASN F O 1
ATOM 4879 N N . ASN F 1 27 ? 6.065 44.899 65.484 1.00 48.36 27 ASN F N 1
ATOM 4880 C CA . ASN F 1 27 ? 6.437 45.423 66.795 1.00 45.62 27 ASN F CA 1
ATOM 4881 C C . ASN F 1 27 ? 7.925 45.744 66.946 1.00 36.39 27 ASN F C 1
ATOM 4882 O O . ASN F 1 27 ? 8.329 46.375 67.920 1.00 40.32 27 ASN F O 1
ATOM 4887 N N . THR F 1 28 ? 8.730 45.327 65.975 1.00 30.04 28 THR F N 1
ATOM 4888 C CA . THR F 1 28 ? 10.180 45.366 66.112 1.00 23.44 28 THR F CA 1
ATOM 4889 C C . THR F 1 28 ? 10.844 46.392 65.188 1.00 27.50 28 THR F C 1
ATOM 4890 O O . THR F 1 28 ? 10.496 46.497 64.010 1.00 30.70 28 THR F O 1
ATOM 4894 N N . VAL F 1 29 ? 11.811 47.129 65.727 1.00 21.92 29 VAL F N 1
ATOM 4895 C CA . VAL F 1 29 ? 12.580 48.093 64.943 1.00 22.93 29 VAL F CA 1
ATOM 4896 C C . VAL F 1 29 ? 14.031 47.635 64.902 1.00 22.57 29 VAL F C 1
ATOM 4897 O O . VAL F 1 29 ? 14.651 47.402 65.945 1.00 19.49 29 VAL F O 1
ATOM 4901 N N . TYR F 1 30 ? 14.562 47.487 63.695 1.00 17.71 30 TYR F N 1
ATOM 4902 C CA . TYR F 1 30 ? 15.948 47.052 63.511 1.00 15.98 30 TYR F CA 1
ATOM 4903 C C . TYR F 1 30 ? 16.816 48.284 63.248 1.00 22.36 30 TYR F C 1
ATOM 4904 O O . TYR F 1 30 ? 16.658 48.958 62.225 1.00 17.01 30 TYR F O 1
ATOM 4913 N N . LEU F 1 31 ? 17.723 48.576 64.179 1.00 19.45 31 LEU F N 1
ATOM 4914 C CA . LEU F 1 31 ? 18.497 49.818 64.156 1.00 18.83 31 LEU F CA 1
ATOM 4915 C C . LEU F 1 31 ? 19.843 49.624 63.469 1.00 19.15 31 LEU F C 1
ATOM 4916 O O . LEU F 1 31 ? 20.587 48.729 63.824 1.00 17.55 31 LEU F O 1
ATOM 4921 N N . SER F 1 32 ? 20.175 50.478 62.501 1.00 16.57 32 SER F N 1
ATOM 4922 C CA . SER F 1 32 ? 21.502 50.444 61.902 1.00 13.46 32 SER F CA 1
ATOM 4923 C C . SER F 1 32 ? 22.576 50.827 62.906 1.00 19.22 32 SER F C 1
ATOM 4924 O O . SER F 1 32 ? 22.296 51.473 63.930 1.00 14.85 32 SER F O 1
ATOM 4927 N N . GLY F 1 33 ? 23.813 50.462 62.593 1.00 18.67 33 GLY F N 1
ATOM 4928 C CA . GLY F 1 33 ? 24.940 50.894 63.397 1.00 21.72 33 GLY F CA 1
ATOM 4929 C C . GLY F 1 33 ? 25.102 52.407 63.352 1.00 20.44 33 GLY F C 1
ATOM 4930 O O . GLY F 1 33 ? 25.087 53.009 62.277 1.00 19.63 33 GLY F O 1
ATOM 4931 N N . GLN F 1 34 ? 25.226 53.026 64.522 1.00 18.14 34 GLN F N 1
ATOM 4932 C CA . GLN F 1 34 ? 25.513 54.462 64.622 1.00 19.49 34 GLN F CA 1
ATOM 4933 C C . GLN F 1 34 ? 26.937 54.665 65.108 1.00 19.43 34 GLN F C 1
ATOM 4934 O O . GLN F 1 34 ? 27.381 53.992 66.040 1.00 18.60 34 GLN F O 1
ATOM 4940 N N . ILE F 1 35 ? 27.648 55.584 64.465 1.00 17.19 35 ILE F N 1
ATOM 4941 C CA . ILE F 1 35 ? 28.971 56.010 64.903 1.00 21.15 35 ILE F CA 1
ATOM 4942 C C . ILE F 1 35 ? 28.882 57.462 65.415 1.00 20.60 35 ILE F C 1
ATOM 4943 O O . ILE F 1 35 ? 27.821 58.083 65.343 1.00 21.42 35 ILE F O 1
ATOM 4948 N N . PRO F 1 36 ? 29.993 58.002 65.938 1.00 20.39 36 PRO F N 1
ATOM 4949 C CA . PRO F 1 36 ? 29.933 59.324 66.583 1.00 20.23 36 PRO F CA 1
ATOM 4950 C C . PRO F 1 36 ? 29.876 60.509 65.611 1.00 24.97 36 PRO F C 1
ATOM 4951 O O . PRO F 1 36 ? 30.540 61.520 65.834 1.00 24.37 36 PRO F O 1
ATOM 4955 N N . LEU F 1 37 ? 29.084 60.392 64.555 1.00 20.96 37 LEU F N 1
ATOM 4956 C CA . LEU F 1 37 ? 28.903 61.500 63.628 1.00 26.23 37 LEU F CA 1
ATOM 4957 C C . LEU F 1 37 ? 27.965 62.538 64.204 1.00 23.59 37 LEU F C 1
ATOM 4958 O O . LEU F 1 37 ? 26.965 62.202 64.836 1.00 23.97 37 LEU F O 1
ATOM 4963 N N . ASP F 1 38 ? 28.295 63.803 63.972 1.00 29.23 38 ASP F N 1
ATOM 4964 C CA . ASP F 1 38 ? 27.401 64.928 64.240 1.00 23.77 38 ASP F CA 1
ATOM 4965 C C . ASP F 1 38 ? 26.474 65.064 63.037 1.00 22.09 38 ASP F C 1
ATOM 4966 O O . ASP F 1 38 ? 26.936 65.267 61.918 1.00 31.19 38 ASP F O 1
ATOM 4971 N N . PRO F 1 39 ? 25.161 64.947 63.254 1.00 22.87 39 PRO F N 1
ATOM 4972 C CA . PRO F 1 39 ? 24.215 64.956 62.126 1.00 25.44 39 PRO F CA 1
ATOM 4973 C C . PRO F 1 39 ? 24.286 66.228 61.286 1.00 35.23 39 PRO F C 1
ATOM 4974 O O . PRO F 1 39 ? 24.027 66.173 60.079 1.00 34.05 39 PRO F O 1
ATOM 4978 N N . VAL F 1 40 ? 24.627 67.353 61.911 1.00 29.85 40 VAL F N 1
ATOM 4979 C CA . VAL F 1 40 ? 24.686 68.638 61.207 1.00 31.08 40 VAL F CA 1
ATOM 4980 C C . VAL F 1 40 ? 25.892 68.758 60.277 1.00 37.51 40 VAL F C 1
ATOM 4981 O O . VAL F 1 40 ? 25.764 69.217 59.139 1.00 40.17 40 VAL F O 1
ATOM 4985 N N . THR F 1 41 ? 27.059 68.341 60.764 1.00 34.74 41 THR F N 1
ATOM 4986 C CA . THR F 1 41 ? 28.304 68.464 60.009 1.00 34.00 41 THR F CA 1
ATOM 4987 C C . THR F 1 41 ? 28.636 67.225 59.189 1.00 42.28 41 THR F C 1
ATOM 4988 O O . THR F 1 41 ? 29.395 67.302 58.225 1.00 40.09 41 THR F O 1
ATOM 4992 N N . MET F 1 42 ? 28.074 66.083 59.580 1.00 28.97 42 MET F N 1
ATOM 4993 C CA . MET F 1 42 ? 28.455 64.793 59.006 1.00 37.54 42 MET F CA 1
ATOM 4994 C C . MET F 1 42 ? 29.966 64.538 59.081 1.00 32.06 42 MET F C 1
ATOM 4995 O O . MET F 1 42 ? 30.569 63.943 58.186 1.00 33.02 42 MET F O 1
ATOM 5000 N N . GLN F 1 43 ? 30.548 64.990 60.188 1.00 32.54 43 GLN F N 1
ATOM 5001 C CA . GLN F 1 43 ? 31.906 64.649 60.579 1.00 33.81 43 GLN F CA 1
ATOM 5002 C C . GLN F 1 43 ? 31.844 64.144 62.017 1.00 31.25 43 GLN F C 1
ATOM 5003 O O . GLN F 1 43 ? 30.915 64.480 62.747 1.00 27.30 43 GLN F O 1
ATOM 5009 N N . LEU F 1 44 ? 32.829 63.352 62.434 1.00 33.23 44 LEU F N 1
ATOM 5010 C CA . LEU F 1 44 ? 32.886 62.910 63.826 1.00 30.99 44 LEU F CA 1
ATOM 5011 C C . LEU F 1 44 ? 32.915 64.108 64.763 1.00 29.48 44 LEU F C 1
ATOM 5012 O O . LEU F 1 44 ? 33.519 65.141 64.444 1.00 31.05 44 LEU F O 1
ATOM 5017 N N . VAL F 1 45 ? 32.267 63.980 65.916 1.00 29.25 45 VAL F N 1
ATOM 5018 C CA . VAL F 1 45 ? 32.399 65.000 66.953 1.00 35.01 45 VAL F CA 1
ATOM 5019 C C . VAL F 1 45 ? 33.835 64.992 67.446 1.00 38.62 45 VAL F C 1
ATOM 5020 O O . VAL F 1 45 ? 34.474 63.945 67.462 1.00 34.21 45 VAL F O 1
ATOM 5024 N N . GLU F 1 46 ? 34.357 66.150 67.837 1.00 39.51 46 GLU F N 1
ATOM 5025 C CA . GLU F 1 46 ? 35.668 66.154 68.473 1.00 46.64 46 GLU F CA 1
ATOM 5026 C C . GLU F 1 46 ? 35.518 66.098 69.992 1.00 42.13 46 GLU F C 1
ATOM 5027 O O . GLU F 1 46 ? 34.655 66.759 70.580 1.00 39.30 46 GLU F O 1
ATOM 5033 N N . GLY F 1 47 ? 36.348 65.275 70.619 1.00 38.52 47 GLY F N 1
ATOM 5034 C CA . GLY F 1 47 ? 36.286 65.075 72.054 1.00 37.80 47 GLY F CA 1
ATOM 5035 C C . GLY F 1 47 ? 36.887 63.730 72.399 1.00 36.37 47 GLY F C 1
ATOM 5036 O O . GLY F 1 47 ? 37.253 62.966 71.506 1.00 32.42 47 GLY F O 1
ATOM 5037 N N . ASP F 1 48 ? 36.988 63.439 73.693 1.00 36.26 48 ASP F N 1
ATOM 5038 C CA . ASP F 1 48 ? 37.553 62.173 74.143 1.00 36.27 48 ASP F CA 1
ATOM 5039 C C . ASP F 1 48 ? 36.574 61.026 73.896 1.00 38.56 48 ASP F C 1
ATOM 5040 O O . ASP F 1 48 ? 35.460 61.234 73.409 1.00 35.15 48 ASP F O 1
ATOM 5045 N N . PHE F 1 49 ? 36.981 59.817 74.252 1.00 36.67 49 PHE F N 1
ATOM 5046 C CA . PHE F 1 49 ? 36.145 58.661 73.964 1.00 33.00 49 PHE F CA 1
ATOM 5047 C C . PHE F 1 49 ? 34.736 58.823 74.529 1.00 30.52 49 PHE F C 1
ATOM 5048 O O . PHE F 1 49 ? 33.762 58.452 73.881 1.00 30.13 49 PHE F O 1
ATOM 5056 N N . ALA F 1 50 ? 34.621 59.394 75.727 1.00 26.05 50 ALA F N 1
ATOM 5057 C CA . ALA F 1 50 ? 33.308 59.553 76.339 1.00 24.12 50 ALA F CA 1
ATOM 5058 C C . ALA F 1 50 ? 32.408 60.421 75.455 1.00 29.12 50 ALA F C 1
ATOM 5059 O O . ALA F 1 50 ? 31.217 60.138 75.298 1.00 25.06 50 ALA F O 1
ATOM 5061 N N . VAL F 1 51 ? 32.980 61.483 74.892 1.00 26.45 51 VAL F N 1
ATOM 5062 C CA . VAL F 1 51 ? 32.233 62.349 73.985 1.00 28.57 51 VAL F CA 1
ATOM 5063 C C . VAL F 1 51 ? 31.777 61.554 72.750 1.00 26.85 51 VAL F C 1
ATOM 5064 O O . VAL F 1 51 ? 30.662 61.745 72.255 1.00 26.50 51 VAL F O 1
ATOM 5068 N N . GLN F 1 52 ? 32.635 60.657 72.270 1.00 24.84 52 GLN F N 1
ATOM 5069 C CA . GLN F 1 52 ? 32.294 59.788 71.135 1.00 24.28 52 GLN F CA 1
ATOM 5070 C C . GLN F 1 52 ? 31.091 58.928 71.476 1.00 25.68 52 GLN F C 1
ATOM 5071 O O . GLN F 1 52 ? 30.126 58.857 70.705 1.00 25.42 52 GLN F O 1
ATOM 5077 N N . ALA F 1 53 ? 31.154 58.273 72.637 1.00 20.62 53 ALA F N 1
ATOM 5078 C CA . ALA F 1 53 ? 30.081 57.390 73.071 1.00 21.21 53 ALA F CA 1
ATOM 5079 C C . ALA F 1 53 ? 28.776 58.146 73.284 1.00 23.47 53 ALA F C 1
ATOM 5080 O O . ALA F 1 53 ? 27.714 57.650 72.915 1.00 18.26 53 ALA F O 1
ATOM 5082 N N . HIS F 1 54 ? 28.847 59.330 73.900 1.00 21.77 54 HIS F N 1
ATOM 5083 C CA . HIS F 1 54 ? 27.661 60.169 74.050 1.00 20.18 54 HIS F CA 1
ATOM 5084 C C . HIS F 1 54 ? 26.973 60.414 72.702 1.00 22.88 54 HIS F C 1
ATOM 5085 O O . HIS F 1 54 ? 25.743 60.340 72.590 1.00 22.18 54 HIS F O 1
ATOM 5092 N N . GLN F 1 55 ? 27.760 60.750 71.686 1.00 16.70 55 GLN F N 1
ATOM 5093 C CA . GLN F 1 55 ? 27.181 61.030 70.373 1.00 22.71 55 GLN F CA 1
ATOM 5094 C C . GLN F 1 55 ? 26.486 59.795 69.804 1.00 21.89 55 GLN F C 1
ATOM 5095 O O . GLN F 1 55 ? 25.427 59.898 69.182 1.00 17.98 55 GLN F O 1
ATOM 5101 N N . VAL F 1 56 ? 27.082 58.631 70.018 1.00 19.50 56 VAL F N 1
ATOM 5102 C CA . VAL F 1 56 ? 26.472 57.383 69.520 1.00 16.09 56 VAL F CA 1
ATOM 5103 C C . VAL F 1 56 ? 25.096 57.190 70.135 1.00 21.27 56 VAL F C 1
ATOM 5104 O O . VAL F 1 56 ? 24.133 56.893 69.428 1.00 18.09 56 VAL F O 1
ATOM 5108 N N . PHE F 1 57 ? 24.985 57.417 71.444 1.00 18.69 57 PHE F N 1
ATOM 5109 C CA . PHE F 1 57 ? 23.699 57.246 72.102 1.00 16.57 57 PHE F CA 1
ATOM 5110 C C . PHE F 1 57 ? 22.668 58.310 71.724 1.00 18.26 57 PHE F C 1
ATOM 5111 O O . PHE F 1 57 ? 21.491 57.998 71.542 1.00 19.78 57 PHE F O 1
ATOM 5119 N N . LYS F 1 58 ? 23.100 59.560 71.573 1.00 21.88 58 LYS F N 1
ATOM 5120 C CA . LYS F 1 58 ? 22.188 60.585 71.078 1.00 18.34 58 LYS F CA 1
ATOM 5121 C C . LYS F 1 58 ? 21.681 60.219 69.683 1.00 20.61 58 LYS F C 1
ATOM 5122 O O . LYS F 1 58 ? 20.504 60.413 69.351 1.00 19.51 58 LYS F O 1
ATOM 5128 N N . ASN F 1 59 ? 22.582 59.711 68.852 1.00 17.99 59 ASN F N 1
ATOM 5129 C CA . ASN F 1 59 ? 22.192 59.295 67.514 1.00 19.01 59 ASN F CA 1
ATOM 5130 C C . ASN F 1 59 ? 21.158 58.151 67.562 1.00 21.92 59 ASN F C 1
ATOM 5131 O O . ASN F 1 59 ? 20.130 58.199 66.884 1.00 20.75 59 ASN F O 1
ATOM 5136 N N . LEU F 1 60 ? 21.414 57.139 68.383 1.00 17.97 60 LEU F N 1
ATOM 5137 C CA . LEU F 1 60 ? 20.456 56.052 68.503 1.00 16.45 60 LEU F CA 1
ATOM 5138 C C . LEU F 1 60 ? 19.144 56.591 69.069 1.00 19.56 60 LEU F C 1
ATOM 5139 O O . LEU F 1 60 ? 18.062 56.197 68.637 1.00 19.53 60 LEU F O 1
ATOM 5144 N N . ARG F 1 61 ? 19.235 57.523 70.016 1.00 21.69 61 ARG F N 1
ATOM 5145 C CA . ARG F 1 61 ? 18.031 58.067 70.637 1.00 15.19 61 ARG F CA 1
ATOM 5146 C C . ARG F 1 61 ? 17.122 58.687 69.585 1.00 18.29 61 ARG F C 1
ATOM 5147 O O . ARG F 1 61 ? 15.911 58.448 69.576 1.00 20.29 61 ARG F O 1
ATOM 5155 N N . ALA F 1 62 ? 17.713 59.495 68.704 1.00 17.74 62 ALA F N 1
ATOM 5156 C CA . ALA F 1 62 ? 16.957 60.153 67.643 1.00 20.41 62 ALA F CA 1
ATOM 5157 C C . ALA F 1 62 ? 16.252 59.140 66.742 1.00 18.38 62 ALA F C 1
ATOM 5158 O O . ALA F 1 62 ? 1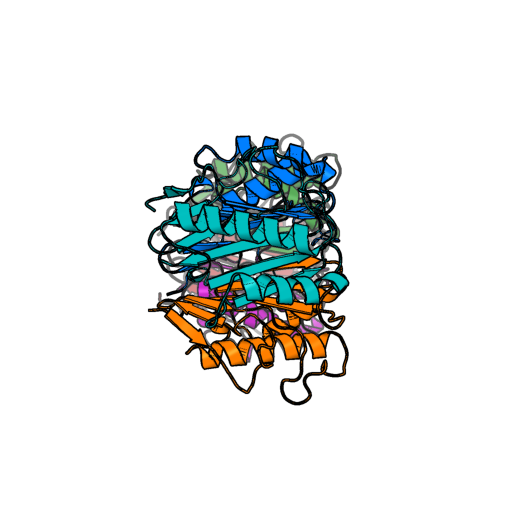5.084 59.307 66.400 1.00 22.11 62 ALA F O 1
ATOM 5160 N N . VAL F 1 63 ? 16.954 58.083 66.362 1.00 21.27 63 VAL F N 1
ATOM 5161 C CA . VAL F 1 63 ? 16.322 57.043 65.548 1.00 21.23 63 VAL F CA 1
ATOM 5162 C C . VAL F 1 63 ? 15.157 56.372 66.288 1.00 21.89 63 VAL F C 1
ATOM 5163 O O . VAL F 1 63 ? 14.063 56.225 65.736 1.00 25.27 63 VAL F O 1
ATOM 5167 N N . CYS F 1 64 ? 15.388 55.992 67.541 1.00 25.42 64 CYS F N 1
ATOM 5168 C CA . CYS F 1 64 ? 14.327 55.437 68.379 1.00 23.58 64 CYS F CA 1
ATOM 5169 C C . CYS F 1 64 ? 13.118 56.369 68.473 1.00 31.26 64 CYS F C 1
ATOM 5170 O O . CYS F 1 64 ? 11.968 55.915 68.401 1.00 29.68 64 CYS F O 1
ATOM 5173 N N . GLU F 1 65 ? 13.378 57.666 68.637 1.00 26.71 65 GLU F N 1
ATOM 5174 C CA . GLU F 1 65 ? 12.298 58.652 68.727 1.00 25.19 65 GLU F CA 1
ATOM 5175 C C . GLU F 1 65 ? 11.509 58.724 67.425 1.00 30.44 65 GLU F C 1
ATOM 5176 O O . GLU F 1 65 ? 10.280 58.786 67.437 1.00 34.55 65 GLU F O 1
ATOM 5182 N N . ALA F 1 66 ? 12.219 58.700 66.303 1.00 25.98 66 ALA F N 1
ATOM 5183 C CA . ALA F 1 66 ? 11.577 58.690 64.999 1.00 30.32 66 ALA F CA 1
ATOM 5184 C C . ALA F 1 66 ? 10.754 57.421 64.818 1.00 34.05 66 ALA F C 1
ATOM 5185 O O . ALA F 1 66 ? 9.804 57.397 64.031 1.00 31.83 66 ALA F O 1
ATOM 5187 N N . ALA F 1 67 ? 11.125 56.362 65.537 1.00 28.55 67 ALA F N 1
ATOM 5188 C CA . ALA F 1 67 ? 10.407 55.095 65.421 1.00 31.09 67 ALA F CA 1
ATOM 5189 C C . ALA F 1 67 ? 9.255 54.998 66.416 1.00 37.89 67 ALA F C 1
ATOM 5190 O O . ALA F 1 67 ? 8.575 53.977 66.488 1.00 44.97 67 ALA F O 1
ATOM 5192 N N . GLY F 1 68 ? 9.042 56.063 67.184 1.00 38.80 68 GLY F N 1
ATOM 5193 C CA . GLY F 1 68 ? 7.895 56.144 68.067 1.00 40.84 68 GLY F CA 1
ATOM 5194 C C . GLY F 1 68 ? 8.174 55.799 69.516 1.00 43.39 68 GLY F C 1
ATOM 5195 O O . GLY F 1 68 ? 7.250 55.625 70.309 1.00 43.92 68 GLY F O 1
ATOM 5196 N N . GLY F 1 69 ? 9.449 55.705 69.871 1.00 40.30 69 GLY F N 1
ATOM 5197 C CA . GLY F 1 69 ? 9.821 55.307 71.215 1.00 40.89 69 GLY F CA 1
ATOM 5198 C C . GLY F 1 69 ? 11.045 56.027 71.731 1.00 35.91 69 GLY F C 1
ATOM 5199 O O . GLY F 1 69 ? 11.208 57.220 71.506 1.00 37.47 69 GLY F O 1
ATOM 5200 N N . GLY F 1 70 ? 11.908 55.294 72.425 1.00 35.01 70 GLY F N 1
ATOM 5201 C CA . GLY F 1 70 ? 13.108 55.866 73.003 1.00 32.86 70 GLY F CA 1
ATOM 5202 C C . GLY F 1 70 ? 14.142 54.790 73.275 1.00 29.48 70 GLY F C 1
ATOM 5203 O O . GLY F 1 70 ? 13.942 53.615 72.933 1.00 29.99 70 GLY F O 1
ATOM 5204 N N . LEU F 1 71 ? 15.249 55.181 73.896 1.00 23.11 71 LEU F N 1
ATOM 5205 C CA . LEU F 1 71 ? 16.314 54.234 74.202 1.00 24.71 71 LEU F CA 1
ATOM 5206 C C . LEU F 1 71 ? 15.809 53.161 75.155 1.00 29.89 71 LEU F C 1
ATOM 5207 O O . LEU F 1 71 ? 16.318 52.043 75.164 1.00 22.88 71 LEU F O 1
ATOM 5212 N N . ARG F 1 72 ? 14.789 53.493 75.938 1.00 26.48 72 ARG F N 1
ATOM 5213 C CA . ARG F 1 72 ? 14.241 52.536 76.896 1.00 35.00 72 ARG F CA 1
ATOM 5214 C C . ARG F 1 72 ? 13.552 51.366 76.195 1.00 33.42 72 ARG F C 1
ATOM 5215 O O . ARG F 1 72 ? 13.240 50.358 76.822 1.00 29.20 72 ARG F O 1
ATOM 5220 N N . ASP F 1 73 ? 13.315 51.497 74.892 1.00 28.98 73 ASP F N 1
ATOM 5221 C CA . ASP F 1 73 ? 12.612 50.453 74.153 1.00 26.55 73 ASP F CA 1
ATOM 5222 C C . ASP F 1 73 ? 13.572 49.500 73.459 1.00 26.48 73 ASP F C 1
ATOM 5223 O O . ASP F 1 73 ? 13.153 48.507 72.870 1.00 27.95 73 ASP F O 1
ATOM 5228 N N . ILE F 1 74 ? 14.860 49.808 73.527 1.00 22.76 74 ILE F N 1
ATOM 5229 C CA . ILE F 1 74 ? 15.871 48.913 72.987 1.00 19.90 74 ILE F CA 1
ATOM 5230 C C . ILE F 1 74 ? 15.913 47.641 73.842 1.00 21.48 74 ILE F C 1
ATOM 5231 O O . ILE F 1 74 ? 15.957 47.713 75.066 1.00 24.40 74 ILE F O 1
ATOM 5236 N N . VAL F 1 75 ? 15.858 46.487 73.186 1.00 22.36 75 VAL F N 1
ATOM 5237 C CA . VAL F 1 75 ? 15.918 45.196 73.876 1.00 21.29 75 VAL F CA 1
ATOM 5238 C C . VAL F 1 75 ? 17.280 44.527 73.702 1.00 20.62 75 VAL F C 1
ATOM 5239 O O . VAL F 1 75 ? 17.650 43.658 74.480 1.00 24.67 75 VAL F O 1
ATOM 5243 N N . LYS F 1 76 ? 18.039 44.965 72.695 1.00 21.94 76 LYS F N 1
ATOM 5244 C CA . LYS F 1 76 ? 19.378 44.434 72.466 1.00 12.57 76 LYS F CA 1
ATOM 5245 C C . LYS F 1 76 ? 20.287 45.491 71.869 1.00 18.86 76 LYS F C 1
ATOM 5246 O O . LYS F 1 76 ? 19.926 46.169 70.904 1.00 21.56 76 LYS F O 1
ATOM 5252 N N . LEU F 1 77 ? 21.487 45.604 72.417 1.00 16.05 77 LEU F N 1
ATOM 5253 C CA . LEU F 1 77 ? 22.435 46.584 71.927 1.00 18.08 77 LEU F CA 1
ATOM 5254 C C . LEU F 1 77 ? 23.747 45.865 71.638 1.00 24.64 77 LEU F C 1
ATOM 5255 O O . LEU F 1 77 ? 24.258 45.135 72.492 1.00 23.58 77 LEU F O 1
ATOM 5260 N N . ASN F 1 78 ? 24.271 46.044 70.426 1.00 19.64 78 ASN F N 1
ATOM 5261 C CA . ASN F 1 78 ? 25.603 45.547 70.097 1.00 22.53 78 ASN F CA 1
ATOM 5262 C C . ASN F 1 78 ? 26.590 46.697 70.091 1.00 21.64 78 ASN F C 1
ATOM 5263 O O . ASN F 1 78 ? 26.387 47.683 69.393 1.00 26.77 78 ASN F O 1
ATOM 5268 N N . VAL F 1 79 ? 27.661 46.571 70.865 1.00 22.19 79 VAL F N 1
ATOM 5269 C CA . VAL F 1 79 ? 28.639 47.644 70.960 1.00 22.56 79 VAL F CA 1
ATOM 5270 C C . VAL F 1 79 ? 29.960 47.150 70.410 1.00 25.55 79 VAL F C 1
ATOM 5271 O O . VAL F 1 79 ? 30.485 46.142 70.877 1.00 23.89 79 VAL F O 1
ATOM 5275 N N . TYR F 1 80 ? 30.489 47.854 69.413 1.00 18.79 80 TYR F N 1
ATOM 5276 C CA . TYR F 1 80 ? 31.773 47.502 68.831 1.00 20.91 80 TYR F CA 1
ATOM 5277 C C . TYR F 1 80 ? 32.809 48.560 69.147 1.00 23.13 80 TYR F C 1
ATOM 5278 O O . TYR F 1 80 ? 32.593 49.744 68.883 1.00 21.20 80 TYR F O 1
ATOM 5287 N N . LEU F 1 81 ? 33.941 48.133 69.693 1.00 25.62 81 LEU F N 1
ATOM 5288 C CA . LEU F 1 81 ? 34.999 49.069 70.060 1.00 27.75 81 LEU F CA 1
ATOM 5289 C C . LEU F 1 81 ? 36.310 48.683 69.401 1.00 31.04 81 LEU F C 1
ATOM 5290 O O . LEU F 1 81 ? 36.635 47.502 69.300 1.00 30.05 81 LEU F O 1
ATOM 5295 N N . THR F 1 82 ? 37.082 49.671 68.969 1.00 27.49 82 THR F N 1
ATOM 5296 C CA . THR F 1 82 ? 38.413 49.374 68.458 1.00 29.07 82 THR F CA 1
ATOM 5297 C C . THR F 1 82 ? 39.359 48.991 69.598 1.00 29.55 82 THR F C 1
ATOM 5298 O O . THR F 1 82 ? 40.374 48.337 69.376 1.00 31.79 82 THR F O 1
ATOM 5302 N N . ASP F 1 83 ? 39.015 49.390 70.820 1.00 28.81 83 ASP F N 1
ATOM 5303 C CA . ASP F 1 83 ? 39.842 49.072 71.979 1.00 32.48 83 ASP F CA 1
ATOM 5304 C C . ASP F 1 83 ? 38.987 48.826 73.216 1.00 27.58 83 ASP F C 1
ATOM 5305 O O . ASP F 1 83 ? 38.315 49.730 73.705 1.00 29.12 83 ASP F O 1
ATOM 5310 N N . LEU F 1 84 ? 39.040 47.606 73.738 1.00 30.97 84 LEU F N 1
ATOM 5311 C CA . LEU F 1 84 ? 38.200 47.207 74.869 1.00 31.94 84 LEU F CA 1
ATOM 5312 C C . LEU F 1 84 ? 38.560 47.920 76.183 1.00 31.43 84 LEU F C 1
ATOM 5313 O O . LEU F 1 84 ? 37.774 47.925 77.141 1.00 30.50 84 LEU F O 1
ATOM 5318 N N . ALA F 1 85 ? 39.742 48.525 76.228 1.00 30.16 85 ALA F N 1
ATOM 5319 C CA . ALA F 1 85 ? 40.099 49.375 77.367 1.00 37.47 85 ALA F CA 1
ATOM 5320 C C . ALA F 1 85 ? 39.084 50.507 77.559 1.00 35.04 85 ALA F C 1
ATOM 5321 O O . ALA F 1 85 ? 38.958 51.079 78.652 1.00 30.58 85 ALA F O 1
ATOM 5323 N N . ASN F 1 86 ? 38.350 50.838 76.505 1.00 31.19 86 ASN F N 1
ATOM 5324 C CA . ASN F 1 86 ? 37.370 51.915 76.606 1.00 29.31 86 ASN F CA 1
ATOM 5325 C C . ASN F 1 86 ? 36.021 51.456 77.159 1.00 28.68 86 ASN F C 1
ATOM 5326 O O . ASN F 1 86 ? 35.108 52.269 77.354 1.00 28.60 86 ASN F O 1
ATOM 5331 N N . PHE F 1 87 ? 35.876 50.164 77.425 1.00 30.27 87 PHE F N 1
ATOM 5332 C CA . PHE F 1 87 ? 34.541 49.688 77.787 1.00 35.40 87 PHE F CA 1
ATOM 5333 C C . PHE F 1 87 ? 33.957 50.226 79.108 1.00 33.26 87 PHE F C 1
ATOM 5334 O O . PHE F 1 87 ? 32.759 50.499 79.183 1.00 35.19 87 PHE F O 1
ATOM 5342 N N . PRO F 1 88 ? 34.791 50.372 80.151 1.00 34.35 88 PRO F N 1
ATOM 5343 C CA . PRO F 1 88 ? 34.294 50.996 81.385 1.00 33.76 88 PRO F CA 1
ATOM 5344 C C . PRO F 1 88 ? 33.599 52.331 81.120 1.00 29.54 88 PRO F C 1
ATOM 5345 O O . PRO F 1 88 ? 32.523 52.589 81.668 1.00 29.55 88 PRO F O 1
ATOM 5349 N N . ILE F 1 89 ? 34.198 53.162 80.275 1.00 27.52 89 ILE F N 1
ATOM 5350 C CA . ILE F 1 89 ? 33.600 54.449 79.924 1.00 29.91 89 ILE F CA 1
ATOM 5351 C C . ILE F 1 89 ? 32.267 54.261 79.208 1.00 30.58 89 ILE F C 1
ATOM 5352 O O . ILE F 1 89 ? 31.305 54.987 79.473 1.00 32.02 89 ILE F O 1
ATOM 5357 N N . VAL F 1 90 ? 32.206 53.281 78.305 1.00 27.83 90 VAL F N 1
ATOM 5358 C CA . VAL F 1 90 ? 30.950 52.972 77.646 1.00 23.50 90 VAL F CA 1
ATOM 5359 C C . VAL F 1 90 ? 29.897 52.644 78.688 1.00 24.39 90 VAL F C 1
ATOM 5360 O O . VAL F 1 90 ? 28.776 53.147 78.642 1.00 29.80 90 VAL F O 1
ATOM 5364 N N . ASN F 1 91 ? 30.259 51.784 79.632 1.00 26.03 91 ASN F N 1
ATOM 5365 C CA . ASN F 1 91 ? 29.307 51.399 80.663 1.00 28.38 91 ASN F CA 1
ATOM 5366 C C . ASN F 1 91 ? 28.877 52.603 81.504 1.00 32.89 91 ASN F C 1
ATOM 5367 O O . ASN F 1 91 ? 27.717 52.722 81.906 1.00 34.16 91 ASN F O 1
ATOM 5372 N N . GLU F 1 92 ? 29.814 53.508 81.752 1.00 30.32 92 GLU F N 1
ATOM 5373 C CA . GLU F 1 92 ? 29.503 54.732 82.492 1.00 32.30 92 GLU F CA 1
ATOM 5374 C C . GLU F 1 92 ? 28.562 55.630 81.693 1.00 34.96 92 GLU F C 1
ATOM 5375 O O . GLU F 1 92 ? 27.539 56.083 82.207 1.00 30.72 92 GLU F O 1
ATOM 5378 N N . VAL F 1 93 ? 28.907 55.878 80.431 1.00 32.02 93 VAL F N 1
ATOM 5379 C CA . VAL F 1 93 ? 28.075 56.711 79.562 1.00 27.57 93 VAL F CA 1
ATOM 5380 C C . VAL F 1 93 ? 26.683 56.111 79.336 1.00 30.99 93 VAL F C 1
ATOM 5381 O O . VAL F 1 93 ? 25.682 56.818 79.435 1.00 26.68 93 VAL F O 1
ATOM 5385 N N . MET F 1 94 ? 26.617 54.809 79.043 1.00 27.32 94 MET F N 1
ATOM 5386 C CA . MET F 1 94 ? 25.323 54.139 78.898 1.00 28.78 94 MET F CA 1
ATOM 5387 C C . MET F 1 94 ? 24.434 54.428 80.096 1.00 32.08 94 MET F C 1
ATOM 5388 O O . MET F 1 94 ? 23.234 54.695 79.950 1.00 28.68 94 MET F O 1
ATOM 5393 N N . GLY F 1 95 ? 25.034 54.372 81.282 1.00 32.55 95 GLY F N 1
ATOM 5394 C CA . GLY F 1 95 ? 24.314 54.599 82.522 1.00 38.35 95 GLY F CA 1
ATOM 5395 C C . GLY F 1 95 ? 23.568 55.919 82.548 1.00 39.48 95 GLY F C 1
ATOM 5396 O O . GLY F 1 95 ? 22.644 56.097 83.334 1.00 38.39 95 GLY F O 1
ATOM 5397 N N . GLN F 1 96 ? 23.958 56.846 81.681 1.00 33.97 96 GLN F N 1
ATOM 5398 C CA . GLN F 1 96 ? 23.330 58.160 81.648 1.00 31.67 96 GLN F CA 1
ATOM 5399 C C . GLN F 1 96 ? 22.176 58.203 80.655 1.00 38.72 96 GLN F C 1
ATOM 5400 O O . GLN F 1 96 ? 21.389 59.157 80.638 1.00 34.71 96 GLN F O 1
ATOM 5406 N N . TYR F 1 97 ? 22.088 57.168 79.819 1.00 31.04 97 TYR F N 1
ATOM 5407 C CA . TYR F 1 97 ? 21.057 57.097 78.789 1.00 25.49 97 TYR F CA 1
ATOM 5408 C C . TYR F 1 97 ? 20.028 56.013 79.061 1.00 30.84 97 TYR F C 1
ATOM 5409 O O . TYR F 1 97 ? 18.871 56.133 78.656 1.00 32.41 97 TYR F O 1
ATOM 5418 N N . PHE F 1 98 ? 20.460 54.940 79.721 1.00 28.64 98 PHE F N 1
ATOM 5419 C CA . PHE F 1 98 ? 19.575 53.822 80.012 1.00 27.33 98 PHE F CA 1
ATOM 5420 C C . PHE F 1 98 ? 19.396 53.693 81.517 1.00 25.98 98 PHE F C 1
ATOM 5421 O O . PHE F 1 98 ? 20.327 53.941 82.285 1.00 27.00 98 PHE F O 1
ATOM 5429 N N . GLN F 1 99 ? 18.198 53.293 81.925 1.00 28.79 99 GLN F N 1
ATOM 5430 C CA . GLN F 1 99 ? 17.932 52.959 83.315 1.00 29.10 99 GLN F CA 1
ATOM 5431 C C . GLN F 1 99 ? 17.388 51.538 83.374 1.00 34.56 99 GLN F C 1
ATOM 5432 O O . GLN F 1 99 ? 16.833 51.036 82.394 1.00 33.02 99 GLN F O 1
ATOM 5438 N N . ALA F 1 100 ? 17.545 50.886 84.521 1.00 31.82 100 ALA F N 1
ATOM 5439 C CA . ALA F 1 100 ? 16.895 49.601 84.735 1.00 39.20 100 ALA F CA 1
ATOM 5440 C C . ALA F 1 100 ? 15.413 49.722 84.369 1.00 44.96 100 ALA F C 1
ATOM 5441 O O . ALA F 1 100 ? 14.752 50.706 84.729 1.00 37.23 100 ALA F O 1
ATOM 5443 N N . PRO F 1 101 ? 14.880 48.727 83.645 1.00 43.72 101 PRO F N 1
ATOM 5444 C CA . PRO F 1 101 ? 15.536 47.495 83.189 1.00 42.48 101 PRO F CA 1
ATOM 5445 C C . PRO F 1 101 ? 16.412 47.697 81.950 1.00 38.56 101 PRO F C 1
ATOM 5446 O O . PRO F 1 101 ? 15.965 48.280 80.966 1.00 38.58 101 PRO F O 1
ATOM 5450 N N . TYR F 1 102 ? 17.641 47.196 82.004 1.00 32.86 102 TYR F N 1
ATOM 5451 C CA . TYR F 1 102 ? 18.607 47.373 80.927 1.00 28.79 102 TYR F CA 1
ATOM 5452 C C . TYR F 1 102 ? 18.388 46.402 79.758 1.00 27.67 102 TYR F C 1
ATOM 5453 O O . TYR F 1 102 ? 17.807 45.330 79.934 1.00 24.91 102 TYR F O 1
ATOM 5462 N N . PRO F 1 103 ? 18.862 46.772 78.558 1.00 29.52 103 PRO F N 1
ATOM 5463 C CA . PRO F 1 103 ? 18.743 45.857 77.414 1.00 23.01 103 PRO F CA 1
ATOM 5464 C C . PRO F 1 103 ? 19.760 44.717 77.463 1.00 26.06 103 PRO F C 1
ATOM 5465 O O . PRO F 1 103 ? 20.758 44.807 78.178 1.00 23.75 103 PRO F O 1
ATOM 5469 N N . ALA F 1 104 ? 19.516 43.652 76.704 1.00 18.68 104 ALA F N 1
ATOM 5470 C CA . ALA F 1 104 ? 20.560 42.666 76.496 1.00 21.19 104 ALA F CA 1
ATOM 5471 C C . ALA F 1 104 ? 21.688 43.385 75.773 1.00 23.11 104 ALA F C 1
ATOM 5472 O O . ALA F 1 104 ? 21.452 44.402 75.106 1.00 21.11 104 ALA F O 1
ATOM 5474 N N . ARG F 1 105 ? 22.918 42.901 75.913 1.00 18.81 105 ARG F N 1
ATOM 5475 C CA . ARG F 1 105 ? 24.033 43.589 75.262 1.00 20.08 105 ARG F CA 1
ATOM 5476 C C . ARG F 1 105 ? 25.138 42.620 74.848 1.00 24.51 105 ARG F C 1
ATOM 5477 O O . ARG F 1 105 ? 25.268 41.533 75.403 1.00 24.14 105 ARG F O 1
ATOM 5485 N N . ALA F 1 106 ? 25.909 43.008 73.840 1.00 23.71 106 ALA F N 1
ATOM 5486 C CA . ALA F 1 106 ? 27.142 42.313 73.527 1.00 24.96 106 ALA F CA 1
ATOM 5487 C C . ALA F 1 106 ? 28.212 43.354 73.241 1.00 24.94 106 ALA F C 1
ATOM 5488 O O . ALA F 1 106 ? 27.962 44.349 72.554 1.00 25.20 106 ALA F O 1
ATOM 5490 N N . ALA F 1 107 ? 29.409 43.133 73.764 1.00 23.74 107 ALA F N 1
ATOM 5491 C CA . ALA F 1 107 ? 30.493 44.080 73.537 1.00 28.41 107 ALA F CA 1
ATOM 5492 C C . ALA F 1 107 ? 31.697 43.372 72.952 1.00 26.31 107 ALA F C 1
ATOM 5493 O O . ALA F 1 107 ? 32.232 42.436 73.551 1.00 31.76 107 ALA F O 1
ATOM 5495 N N . ILE F 1 108 ? 32.118 43.822 71.775 1.00 22.59 108 ILE F N 1
ATOM 5496 C CA . ILE F 1 108 ? 33.175 43.138 71.030 1.00 26.66 108 ILE F CA 1
ATOM 5497 C C . ILE F 1 108 ? 34.285 44.114 70.646 1.00 26.20 108 ILE F C 1
ATOM 5498 O O . ILE F 1 108 ? 34.018 45.226 70.197 1.00 26.46 108 ILE F O 1
ATOM 5503 N N . GLY F 1 109 ? 35.527 43.681 70.824 1.00 21.63 109 GLY F N 1
ATOM 5504 C CA . GLY F 1 109 ? 36.678 44.448 70.406 1.00 21.94 109 GLY F CA 1
ATOM 5505 C C . GLY F 1 109 ? 37.014 44.076 68.980 1.00 27.58 109 GLY F C 1
ATOM 5506 O O . GLY F 1 109 ? 37.429 42.948 68.695 1.00 27.22 109 GLY F O 1
ATOM 5507 N N . ILE F 1 110 ? 36.828 45.028 68.075 1.00 23.95 110 ILE F N 1
ATOM 5508 C CA . ILE F 1 110 ? 37.039 44.771 66.659 1.00 26.47 110 ILE F CA 1
ATOM 5509 C C . ILE F 1 110 ? 38.242 45.542 66.088 1.00 28.50 110 ILE F C 1
ATOM 5510 O O . ILE F 1 110 ? 39.043 46.087 66.844 1.00 32.45 110 ILE F O 1
ATOM 5515 N N . ASN F 1 111 ? 38.357 45.591 64.764 1.00 29.37 111 ASN F N 1
ATOM 5516 C CA . ASN F 1 111 ? 39.577 46.074 64.101 1.00 29.96 111 ASN F CA 1
ATOM 5517 C C . ASN F 1 111 ? 39.484 47.500 63.536 1.00 31.30 111 ASN F C 1
ATOM 5518 O O . ASN F 1 111 ? 40.413 48.298 63.669 1.00 34.91 111 ASN F O 1
ATOM 5523 N N . GLN F 1 112 ? 38.363 47.805 62.894 1.00 28.11 112 GLN F N 1
ATOM 5524 C CA . GLN F 1 112 ? 38.156 49.089 62.228 1.00 33.77 112 GLN F CA 1
ATOM 5525 C C . GLN F 1 112 ? 36.687 49.438 62.281 1.00 27.71 112 GLN F C 1
ATOM 5526 O O . GLN F 1 112 ? 35.836 48.553 62.224 1.00 23.84 112 GLN F O 1
ATOM 5532 N N . LEU F 1 113 ? 36.384 50.728 62.341 1.00 23.53 113 LEU F N 1
ATOM 5533 C CA . LEU F 1 113 ? 35.000 51.169 62.253 1.00 23.46 113 LEU F CA 1
ATOM 5534 C C . LEU F 1 113 ? 34.895 52.224 61.162 1.00 25.25 113 LEU F C 1
ATOM 5535 O O . LEU F 1 113 ? 35.912 52.794 60.761 1.00 29.88 113 LEU F O 1
ATOM 5540 N N . PRO F 1 114 ? 33.675 52.472 60.657 1.00 23.14 114 PRO F N 1
ATOM 5541 C CA . PRO F 1 114 ? 33.502 53.531 59.657 1.00 26.61 114 PRO F CA 1
ATOM 5542 C C . PRO F 1 114 ? 34.089 54.848 60.146 1.00 31.38 114 PRO F C 1
ATOM 5543 O O . PRO F 1 114 ? 33.957 55.183 61.330 1.00 28.64 114 PRO F O 1
ATOM 5547 N N . ARG F 1 115 ? 34.734 55.578 59.239 1.00 32.25 115 ARG F N 1
ATOM 5548 C CA . ARG F 1 115 ? 35.333 56.874 59.556 1.00 33.62 115 ARG F CA 1
ATOM 5549 C C . ARG F 1 115 ? 36.352 56.824 60.693 1.00 35.64 115 ARG F C 1
ATOM 5550 O O . ARG F 1 115 ? 36.598 57.829 61.364 1.00 37.94 115 ARG F O 1
ATOM 5558 N N . ALA F 1 116 ? 36.965 55.656 60.872 1.00 27.72 116 ALA F N 1
ATOM 5559 C CA . ALA F 1 116 ? 37.955 55.440 61.924 1.00 29.13 116 ALA F CA 1
ATOM 5560 C C . ALA F 1 116 ? 37.409 55.814 63.298 1.00 32.43 116 ALA F C 1
ATOM 5561 O O . ALA F 1 116 ? 38.155 56.248 64.181 1.00 32.77 116 ALA F O 1
ATOM 5563 N N . SER F 1 117 ? 36.102 55.633 63.467 1.00 32.95 117 SER F N 1
ATOM 5564 C CA . SER F 1 117 ? 35.431 55.851 64.744 1.00 31.39 117 SER F CA 1
ATOM 5565 C C . SER F 1 117 ? 35.969 54.890 65.805 1.00 28.21 117 SER F C 1
ATOM 5566 O O . SER F 1 117 ? 36.489 53.818 65.478 1.00 26.77 117 SER F O 1
ATOM 5569 N N . LEU F 1 118 ? 35.814 55.267 67.073 1.00 23.76 118 LEU F N 1
ATOM 5570 C CA . LEU F 1 118 ? 36.271 54.439 68.192 1.00 30.01 118 LEU F CA 1
ATOM 5571 C C . LEU F 1 118 ? 35.168 53.522 68.698 1.00 24.88 118 LEU F C 1
ATOM 5572 O O . LEU F 1 118 ? 35.435 52.550 69.404 1.00 23.04 118 LEU F O 1
ATOM 5577 N N . ILE F 1 119 ? 33.928 53.842 68.343 1.00 25.56 119 ILE F N 1
ATOM 5578 C CA . ILE F 1 119 ? 32.774 53.076 68.802 1.00 20.53 119 ILE F CA 1
ATOM 5579 C C . ILE F 1 119 ? 31.630 53.132 67.797 1.00 19.35 119 ILE F C 1
ATOM 5580 O O . ILE F 1 119 ? 31.389 54.167 67.169 1.00 25.03 119 ILE F O 1
ATOM 5585 N N . GLU F 1 120 ? 30.964 51.996 67.613 1.00 21.79 120 GLU F N 1
ATOM 5586 C CA . GLU F 1 120 ? 29.735 51.920 66.835 1.00 21.78 120 GLU F CA 1
ATOM 5587 C C . GLU F 1 120 ? 28.765 51.042 67.619 1.00 20.36 120 GLU F C 1
ATOM 5588 O O . GLU F 1 120 ? 29.173 50.076 68.247 1.00 21.37 120 GLU F O 1
ATOM 5594 N N . ALA F 1 121 ? 27.485 51.383 67.610 1.00 17.14 121 ALA F N 1
ATOM 5595 C CA . ALA F 1 121 ? 26.504 50.523 68.251 1.00 15.00 121 ALA F CA 1
ATOM 5596 C C . ALA F 1 121 ? 25.260 50.417 67.396 1.00 16.99 121 ALA F C 1
ATOM 5597 O O . ALA F 1 121 ? 24.826 51.397 66.786 1.00 17.83 121 ALA F O 1
ATOM 5599 N N . ASP F 1 122 ? 24.693 49.217 67.353 1.00 17.68 122 ASP F N 1
ATOM 5600 C CA . ASP F 1 122 ? 23.431 48.992 66.677 1.00 15.04 122 ASP F CA 1
ATOM 5601 C C . ASP F 1 122 ? 22.550 48.210 67.634 1.00 20.62 122 ASP F C 1
ATOM 5602 O O . ASP F 1 122 ? 22.955 47.907 68.751 1.00 21.62 122 ASP F O 1
ATOM 5607 N N . GLY F 1 123 ? 21.344 47.875 67.218 1.00 23.47 123 GLY F N 1
ATOM 5608 C CA . GLY F 1 123 ? 20.505 47.104 68.105 1.00 24.18 123 GLY F CA 1
ATOM 5609 C C . GLY F 1 123 ? 19.116 46.845 67.592 1.00 26.87 123 GLY F C 1
ATOM 5610 O O . GLY F 1 123 ? 18.813 47.020 66.406 1.00 23.36 123 GLY F O 1
ATOM 5611 N N . ILE F 1 124 ? 18.267 46.423 68.515 1.00 23.01 124 ILE F N 1
ATOM 5612 C CA . ILE F 1 124 ? 16.905 46.071 68.202 1.00 20.41 124 ILE F CA 1
ATOM 5613 C C . ILE F 1 124 ? 16.001 46.681 69.257 1.00 22.07 124 ILE F C 1
ATOM 5614 O O . ILE F 1 124 ? 16.285 46.589 70.455 1.00 25.01 124 ILE F O 1
ATOM 5619 N N . MET F 1 125 ? 14.924 47.311 68.795 1.00 20.05 125 MET F N 1
ATOM 5620 C CA . MET F 1 125 ? 13.977 48.003 69.655 1.00 21.07 125 MET F CA 1
ATOM 5621 C C . MET F 1 125 ? 12.626 47.341 69.490 1.00 24.81 125 MET F C 1
ATOM 5622 O O . MET F 1 125 ? 12.318 46.801 68.427 1.00 23.90 125 MET F O 1
ATOM 5627 N N . VAL F 1 126 ? 11.829 47.349 70.550 1.00 29.27 126 VAL F N 1
ATOM 5628 C CA . VAL F 1 126 ? 10.492 46.783 70.474 1.00 32.19 126 VAL F CA 1
ATOM 5629 C C . VAL F 1 126 ? 9.485 47.709 71.143 1.00 42.27 126 VAL F C 1
ATOM 5630 O O . VAL F 1 126 ? 9.632 48.040 72.316 1.00 45.38 126 VAL F O 1
ATOM 5634 N N . ILE F 1 127 ? 8.482 48.123 70.370 1.00 46.13 127 ILE F N 1
ATOM 5635 C CA . ILE F 1 127 ? 7.362 48.956 70.827 1.00 56.78 127 ILE F CA 1
ATOM 5636 C C . ILE F 1 127 ? 7.039 50.048 69.810 1.00 58.98 127 ILE F C 1
ATOM 5637 O O . ILE F 1 127 ? 7.587 51.148 69.873 1.00 59.47 127 ILE F O 1
#

CATH classification: 3.30.1330.40

Foldseek 3Di:
DKDAFDFLQAAADPDDDTQWIDDPQKIWGDKGWQARNVVRAHDDDDLLSRLLSQQSRVQRRQVSVVHGQQQFAEKEKEFCDCVCVVSNVVSVVVRYDPVDHHYDYYHDHADPNRGGMIMTGMGGD/DKDAFDFLQAAADDPDDGQWMDDPFKIWGDKGWQARNVVRAHDDDDLLSRLLSQQSNVQRRQVSVPHGQQQFAEKEKEFCDCVCVVSNVVSVVVRYDPPDHHYDYDHDHADPNRGGMIMTGMGGD/DWDKDFFDFLQAAAPPDDDGQWIDTHQKIWGDKGWQAGNVVRAHDDDDLLSRLLSRQSNVQRRQVSVVHGQAQFQEKEKEFCDCVCVVSNVVSVVVRYDPVHHHYDYDHDHADPNRTGMIMTGMGGD/DDKDAFDFLQAAADPPDDGQWIDDDQKIWGDKGWQAGNVVRAHDDDDQLSRLLSQQSNVQRSQVSVPHGQQQFAEKEKEFCDCVCVVSNVVSVCVRYDPVDHHYDYDHDHADPNRTGMIMTGMGGD/DWDAFDFLQAAADPPDDTQWTDDDQKIWGDKGWQARNVVRAHDDDDPLSRLLSQQSRVQRRQVSVPHGPAQFQEKEKEFCDCVCPVSNVVSVCVRYDPVDHHYDYDHDHADPNRTGMMMTGMGGD/DPKDAFDFLQAAQDPPDDGQWIDDPFKIWGDKGWQAGNVVRAHDDDDLLNRLLSQQSNVQRRQVSVPHGPAQFQEKEKEFCDCVCVVSNVVSVCVRYDPVDHHYDYYHDHADPNRTGMIMTGMGGD

Radius of gyration: 30.27 Å; Cα contacts (8 Å, |Δi|>4): 1965; chains: 6; bounding box: 40×96×75 Å

Secondary structure (DSSP, 8-state):
--EEE--TTS----SS--SEEEETTEEEEEEE-SB-TTTSSBPSS-HHHHHHHHHHHHHHHHHHTTS-GGGEEEEEEEES-GGGHHHHHHHHHHH--SSPPEEEEEE-SB-GGG-SEEEEEEEE-/-EEEE--TTS----SS-BSEEEETTEEEEEEE-SB-TTTSSBPPS-HHHHHHHHHHHHHHHHHHTTS-GGGEEEEEEEES-GGGHHHHHHHHHHH--SSPPEEEEEE-SB-GGG-SEEEEEEEE-/---EEEE--TTS----SS--SEEEETTEEEEEEE-SEETTTTEEPPSSHHHHHHHHHHHHHHHHHHTTS-GGGEEEEEEEES-GGGHHHHHHHHHHH--SSPPEEEEEE-SB-GGG-SEEEEEEEE-/--EEEE--TTS----SS-BSEEEETTEEEEEEE-SB-TTT-SBPPS-HHHHHHHHHHHHHHHHHHTTS-GGGEEEEEEEES-GGGHHHHHHHHHHH--SSPPEEEEEE-SB-GGG-SEEEEEEEE-/--EEE--TTS----SS-BSEEEETTEEEEEEE-SEETTTTEEPSS-HHHHHHHHHHHHHHHHHHTTS-GGGEEEEEEEES-GGGHHHHHHHHHHH--SSPPEEEEEE-SB-GGG-SEEEEEEEE-/--EEEE--TTS----SS-BSEEEETTEEEEEEE-SB-TTTSSBPPS-HHHHHHHHHHHHHHHHHHTTS-GGGEEEEEEEES-GGGHHHHHHHHTTT--SSPPEEEEEE-SB-GGG-SEEEEEEEE-

InterPro domains:
  IPR006056 RidA family [TIGR00004] (5-126)
  IPR006175 YjgF/YER057c/UK114 family [PF01042] (11-125)
  IPR006175 YjgF/YER057c/UK114 family [PTHR11803] (6-126)
  IPR035959 RutC-like superfamily [G3DSA:3.30.1330.40] (1-127)
  IPR035959 RutC-like superfamily [SSF55298] (4-127)

B-factor: mean 35.45, std 13.31, range [10.89, 109.97]

Nearest PDB structures (foldseek):
  3r0p-assembly2_C  TM=1.007E+00  e=8.334E-28  uncultured organism
  8q3h-assembly2_B  TM=9.831E-01  e=1.646E-17  Capra hircus
  8qou-assembly2_B  TM=9.838E-01  e=1.874E-17  Capra hircus
  1x25-assembly2_B  TM=9.848E-01  e=3.589E-17  Sulfurisphaera tokodaii str. 7
  7zs6-assembly1_CCC  TM=9.836E-01  e=2.688E-16  Apis mellifera

Solvent-accessible surface area: 27214 Å² total; per-residue (Å²): 140,55,50,35,12,65,12,46,90,3,7,21,22,71,13,0,46,5,9,0,4,55,10,136,71,27,0,7,0,1,13,8,15,0,15,44,26,30,38,20,104,46,24,170,49,99,13,30,59,15,0,51,16,0,0,73,0,0,92,8,0,0,102,48,3,65,24,14,10,131,26,5,0,13,0,22,0,4,0,37,61,24,77,33,32,90,54,0,35,129,7,0,37,130,39,11,81,76,79,53,4,0,12,1,10,0,0,1,74,55,5,41,114,85,1,63,0,4,0,0,2,14,0,6,54,109,95,49,73,13,110,13,121,101,3,5,39,29,139,30,10,44,9,3,0,3,44,8,84,84,28,0,6,0,0,14,8,16,0,18,38,32,133,78,53,110,49,26,100,50,95,13,29,58,17,0,47,24,0,0,84,1,0,92,9,0,0,101,46,3,57,24,18,9,199,12,6,0,12,0,22,0,6,0,41,66,21,79,30,39,89,64,0,16,94,7,0,28,130,37,10,144,19,78,23,4,0,13,2,7,1,0,3,55,68,5,42,123,87,1,65,0,5,0,1,1,17,0,11,59,212,13,117,88,41,74,15,125,11,88,106,3,7,40,28,134,39,11,47,11,4,0,3,46,11,81,86,28,0,8,0,1,13,9,16,0,16,33,32,128,81,58,108,40,29,167,49,94,13,24,59,15,0,48,25,0,0,89,1,0,89,14,1,0,103,47,2,56,22,17,10,87,23,5,1,14,0,23,0,6,0,39,63,21,77,29,40,90,64,0,16,91,5,0,26,125,34,7,154,28,77,16,5,0,12,1,7,0,0,1,59,74,4,30,115,85,1,69,0,4,0,1,1,16,0,14,69,92,142,56,53,86,15,105,13,124,113,4,7,45,29,111,35,8,42,9,4,0,8,61,6,104,60,24,0,8,0,0,11,7,15,0,11,40,34,135,82,45,122,46,31,167,52,91,17,30,59,15,0,49,22,0,0,86,1,1,94,8,1,0,102,44,6,61,21,16,10,210,18,7,0,13,0,23,0,5,0,38,63,19,80,33,42,84,59,0,26,114,4,0,36,117,42,7,155,75,97,51,5,0,8,2,7,1,0,1,55,67,4,36,121,89,0,63,0,3,0,0,1,15,0,7,70,116,66,52,36,12,66,11,46,88,4,7,25,21,49,12,0,44,4,6,0,3,44,7,120,71,28,0,7,0,1,12,8,16,0,14,40,24,29,38,17,101,46,26,101,51,99,16,30,60,17,0,61,18,0,0,123,0,0,69,11,1,0,99,50,2,61,23,2,0,140,39,8,7,13,0,24,0,5,0,36,64,26,78,34,34,86,56,0,34,128,4,0,34,125,37,8,161,77,85,57,4,0,13,0,8,1,0,1,74,58,5,38,116,85,0,64,0,5,0,0,3,14,0,11,50,79,83,56,46,74,15,104,12,128,112,3,6,44,28,114,38,14,44,10,3,0,2,59,5,105,66,14,0,8,0,0,11,8,14,0,13,41,35,138,81,43,112,60,27,173,45,96,16,27,61,12,0,45,17,0,0,87,1,0,98,5,1,0,101,44,9,68,24,15,11,145,18,5,0,12,0,23,0,5,0,42,64,23,78,31,39,92,66,0,38,81,3,0,35,116,44,6,154,80,93,53,4,0,13,3,9,1,0,2,63,65,5,36,122,88,1,74,0,4,0,0,1,14,0,14,73

Sequence (754 aa):
NKAIIHSDNAPAAIGTYSQAVKVNNTVYLSGQIPLDPVTMQLVEGDFAVQAHQVFKNLRAVCEAAGGGLRDIVKLNVYLTDLANFPIVNEVMGQYFQAPYPARAAIGINQLPRASLIEADGIMVINKAIIHSDNAPAAIGTYSQAVKVNNTVYLSGQIPLDPVTMQLVEGDFAVQAHQVFKNLRAVCEAAGGGLRDIVKLNVYLTDLANFPIVNEVMGQYFQAPYPARAAIGINQLPRASLIEADGIMVIMTNKAIIHSDNAPAAIGTYSQAVKVNNTVYLSGQIPLDPVTMQLVEGDFAVQAHQVFKNLRAVCEAAGGGLRDIVKLNVYLTDLANFPIVNEVMGQYFQAPYPARAAIGINQLPRASLIEADGIMVITNKAIIHSDNAPAAIGTYSQAVKVNNTVYLSGQIPLDPVTMQLVEGDFAVQAHQVFKNLRAVCEAAGGGLRDIVKLNVYLTDLANFPIVNEVMGQYFQAPYPARAAIGINQLPRASLIEADGIMVINKAIIHSDNAPAAIGTYSQAVKVNNTVYLSGQIPLDPVTMQLVEGDFAVQAHQVFKNLRAVCEAAGGGLRDIVKLNVYLTDLANFPIVNEVMGQYFQAPYPARAAIGINQLPRASLIEADGIMVITNKAIIHSDNAPAAIGTYSQAVKVNNTVYLSGQIPLDPVTMQLVEGDFAVQAHQVFKNLRAVCEAAGGGLRDIVKLNVYLTDLANFPIVNEVMGQYFQAPYPARAAIGINQLPRASLIEADGIMVI

Organism: NCBI:txid155900